Protein 3VZI (pdb70)

Secondary structure (DSSP, 8-state):
-BPPPEEEEEEEEEE--B-SS--SSEEB-SS--HHHHHHHHHHH---TTEEEEEEEEEE-S---EEEE----HHHHHHHHHTT-HHHHHHHHHHHHTTT-EEEEEEEEEEEEEEEEE-TT--TT--HHHHHHHHHHHHHTT--SS--BSSSTTSBPEEEE--S-----TTT-SEEEEEEEEEEE-TTTS-SEEEEEEEEETTEEE---SSSS--/-B---EEEEEEEEEE--B-TT--SSEEB-SS--HHHHHHHHHHH---TTEEEEEEEEEE-S---EEE---HHHHHHHTS-THHHHHHHHHHTSS--EEEEEEEEEEEEEEEEE-TT--SS--HHHHHHHHHHHHHTT--SS--EESEEEEE-EEEEPPTTSPPP---GGG-SEEEEEEEEEEE-TTTT--EEEEEEEEETTEEE---TTSS--

Sequence (427 aa):
HMSYGVRLHVWGERALFTRPEMKVERVSYDIITPSAARGILEAIHWKPAIRWVVDSIQVLKPICFESIRRLSAASISKAIKAGRTDELVKYVEEDRQQRAATVLREVGYIIAAHFEMTDKAGPDDNVGKHLDIFNRRARRGQCFQAPCLGTREFPASFALLGDDDASDPALSGERDLGWMLHDIDFADGMTPRFFRARMVDGLVAVPPPQDGGVHMSYGVRLHVWGERALFTRPEMKVERVSYDIITPSAARGILEAIHWKPAIRWVVDSIQVLKPICFESIAASISKAIKAGRTDELVKYVEEDRQQRAATVLREVGYIIAAHFEMTDKAGPDDNVGKHLDIFNRRARRGQCFQAPCLGTREFPASFALLGDDDTPPASDPALSGERDLGWMLHDIDFADGMTPRFFRARMVDGLVAVPPPQDGGV

Radius of gyration: 26.08 Å; Cα contacts (8 Å, |Δi|>4): 870; chains: 2; bounding box: 65×73×62 Å

Solvent-accessible surface area: 24014 Å² total; per-residue (Å²): 185,121,6,152,37,10,42,0,49,0,93,12,130,72,0,0,5,58,20,52,28,5,192,137,69,46,2,0,6,31,1,0,5,3,14,21,0,56,33,2,0,49,4,0,6,116,110,68,4,2,85,3,20,12,51,20,0,38,5,69,94,53,56,59,63,53,98,28,132,134,106,72,92,72,26,68,47,153,3,111,165,70,61,102,92,76,53,41,75,129,53,90,78,72,61,157,125,22,89,33,7,35,0,1,64,95,9,2,4,20,0,22,0,28,0,54,36,38,136,147,40,29,144,115,35,77,32,45,88,2,39,73,25,0,24,99,67,2,156,145,48,77,44,174,111,75,8,32,0,35,26,206,63,12,97,9,54,29,41,39,56,57,89,120,160,96,115,42,113,50,6,43,38,123,96,50,39,12,39,7,21,16,25,62,17,122,84,79,50,127,51,57,81,4,4,79,0,143,0,56,65,0,81,0,74,11,39,75,54,170,87,62,20,51,148,130,13,174,58,12,75,0,33,0,91,8,110,67,0,2,6,49,17,37,20,6,160,76,66,66,4,0,3,18,1,0,4,4,15,25,0,64,29,4,0,44,9,1,4,114,106,73,4,2,104,4,11,9,55,23,0,39,4,9,86,47,48,56,74,47,88,102,124,74,88,85,61,166,25,90,197,69,67,143,69,94,80,57,84,144,146,80,114,105,71,118,147,159,86,38,6,36,0,1,101,80,10,2,2,12,0,19,0,28,0,48,30,34,140,148,41,33,148,106,41,76,32,33,98,6,25,96,37,0,23,102,57,4,154,155,46,80,32,205,83,75,9,27,0,35,22,173,99,20,82,10,55,34,42,26,18,34,148,153,67,130,67,42,92,34,51,120,80,10,92,34,131,89,80,37,12,33,8,22,14,29,70,33,149,92,90,60,145,71,38,69,2,7,74,1,145,6,55,79,0,92,0,78,11,38,56,39,168,76,77,16,27

CATH classification: 3.30.70.2660

Nearest PDB structures (foldseek):
  3vzi-assembly3_A  TM=1.005E+00  e=7.736E-46  Xanthomonas oryzae pv. oryzae PXO99A
  8dfo-assembly1_A  TM=8.185E-01  e=5.237E-26  Nitratidesulfovibrio vulgaris str. Hildenborough
  3kg4-assembly1_A  TM=9.051E-01  e=9.136E-24  [Mannheimia] succiniciproducens MBEL55E
  8dej-assembly1_A  TM=8.220E-01  e=9.449E-25  Nitratidesulfovibrio vulgaris str. Hildenborough
  8g9s-assembly1_N  TM=8.070E-01  e=8.084E-17  Neisseria lactamica

B-factor: mean 67.14, std 21.86, range [29.61, 159.13]

Organism: Xanthomonas oryzae pv. oryzae (strain PXO99A) (NCBI:txid360094)

Foldseek 3Di:
DKDDKWKKKKWFQWFFQFDPVCVQAGEHQQDFAQALVQQQLVQAPDDLQKDKDWFKKFWDDFRDKDKFFCQDDVVVVVCVVVVPVVVVVVNVVVRVNRRIYIITGTTMMMIIIMMDGDPPDDPPDDRVVRVVSSQVRQQVQHGNDFRARNDPVGGMGMHTDDDDDADDPNQADKDWSAKDWHAAPPVVRHHTWIDTWIGHRRMTTRDTDPDPID/DWADKWKKKKWFFWAFQFDPVDQQATEHAQDAAQALVQVQLVQLPDDPFKDKWWFKKFKAEHRDKDKDPVVCVVCVVVVNCVVVVVVVVVSSPDHIYIITGTIIMMIMIIMDTDPVDDPVDDRVVRVVSSVVSQQVVHGPDFRAHNDPVGGMDMHIDDPPDDDNHHDPVLAAKDWSQKDFHHADPVVRHHTWIATWIAHSRMTTRDTPPPPTD

InterPro domains:
  IPR010155 CRISPR pre-crRNA endoribonuclease Cas5d [PIRSF029950] (1-204)
  IPR010155 CRISPR pre-crRNA endoribonuclease Cas5d [TIGR01876] (2-202)
  IPR013422 CRISPR-associated protein Cas5, N-terminal [TIGR02593] (1-26)
  IPR021124 CRISPR-associated protein, Cas5 [PF09704] (1-194)

Structure (mmCIF, N/CA/C/O backbone):
data_3VZI
#
_entry.id   3VZI
#
_cell.length_a   45.973
_cell.length_b   54.842
_cell.length_c   179.356
_cell.angle_alpha   90.00
_cell.angle_beta   90.00
_cell.angle_gamma   90.00
#
_symmetry.space_group_name_H-M   'P 21 21 21'
#
loop_
_entity.id
_entity.type
_entity.pdbx_description
1 polymer 'Crispr-associated protein Cas5, dvulg subtype'
2 water water
#
loop_
_atom_site.group_PDB
_atom_site.id
_atom_site.type_symbol
_atom_site.label_atom_id
_atom_site.label_alt_id
_atom_site.label_comp_id
_atom_site.label_asym_id
_atom_site.label_entity_id
_atom_site.label_seq_id
_atom_site.pdbx_PDB_ins_code
_atom_site.Cartn_x
_atom_site.Cartn_y
_atom_site.Cartn_z
_atom_site.occupancy
_atom_site.B_iso_or_equiv
_atom_site.auth_seq_id
_atom_site.auth_comp_id
_atom_site.auth_asym_id
_atom_site.auth_atom_id
_atom_site.pdbx_PDB_model_num
ATOM 1 N N . HIS A 1 2 ? 3.718 -31.566 -9.394 1.00 75.84 0 HIS A N 1
ATOM 2 C CA . HIS A 1 2 ? 2.467 -30.771 -9.170 1.00 71.70 0 HIS A CA 1
ATOM 3 C C . HIS A 1 2 ? 2.601 -29.286 -9.489 1.00 68.24 0 HIS A C 1
ATOM 4 O O . HIS A 1 2 ? 3.479 -28.591 -8.958 1.00 66.36 0 HIS A O 1
ATOM 11 N N . MET A 1 3 ? 1.715 -28.776 -10.339 1.00 65.38 1 MET A N 1
ATOM 12 C CA . MET A 1 3 ? 1.659 -27.340 -10.611 1.00 61.81 1 MET A CA 1
ATOM 13 C C . MET A 1 3 ? 0.255 -26.790 -10.453 1.00 58.59 1 MET A C 1
ATOM 14 O O . MET A 1 3 ? -0.720 -27.483 -10.722 1.00 60.14 1 MET A O 1
ATOM 19 N N . SER A 1 4 ? 0.180 -25.535 -10.024 1.00 53.31 2 SER A N 1
ATOM 20 C CA . SER A 1 4 ? -1.061 -24.778 -10.010 1.00 51.33 2 SER A CA 1
ATOM 21 C C . SER A 1 4 ? -1.490 -24.383 -11.410 1.00 52.23 2 SER A C 1
ATOM 22 O O . SER A 1 4 ? -0.672 -24.202 -12.307 1.00 54.14 2 SER A O 1
ATOM 25 N N . TYR A 1 5 ? -2.796 -24.224 -11.563 1.00 53.71 3 TYR A N 1
ATOM 26 C CA . TYR A 1 5 ? -3.385 -23.388 -12.587 1.00 51.35 3 TYR A CA 1
ATOM 27 C C . TYR A 1 5 ? -2.729 -21.997 -12.576 1.00 49.72 3 TYR A C 1
ATOM 28 O O . TYR A 1 5 ? -2.221 -21.550 -11.545 1.00 46.28 3 TYR A O 1
ATOM 37 N N . GLY A 1 6 ? -2.723 -21.317 -13.720 1.00 49.73 4 GLY A N 1
ATOM 38 C CA . GLY A 1 6 ? -2.112 -19.986 -13.803 1.00 45.86 4 GLY A CA 1
ATOM 39 C C . GLY A 1 6 ? -2.970 -18.994 -13.048 1.00 45.48 4 GLY A C 1
ATOM 40 O O . GLY A 1 6 ? -4.177 -19.121 -13.043 1.00 49.67 4 GLY A O 1
ATOM 41 N N . VAL A 1 7 ? -2.341 -18.047 -12.365 1.00 44.54 5 VAL A N 1
ATOM 42 C CA . VAL A 1 7 ? -2.996 -16.843 -11.851 1.00 42.79 5 VAL A CA 1
ATOM 43 C C . VAL A 1 7 ? -2.716 -15.646 -12.785 1.00 43.37 5 VAL A C 1
ATOM 44 O O . VAL A 1 7 ? -1.872 -15.729 -13.688 1.00 43.84 5 VAL A O 1
ATOM 48 N N . ARG A 1 8 ? -3.384 -14.521 -12.554 1.00 42.43 6 ARG A N 1
ATOM 49 C CA . ARG A 1 8 ? -3.154 -13.314 -13.383 1.00 39.69 6 ARG A CA 1
ATOM 50 C C . ARG A 1 8 ? -3.123 -12.041 -12.545 1.00 37.30 6 ARG A C 1
ATOM 51 O O . ARG A 1 8 ? -4.044 -11.748 -11.799 1.00 37.37 6 ARG A O 1
ATOM 59 N N . LEU A 1 9 ? -2.058 -11.278 -12.648 1.00 35.00 7 LEU A N 1
ATOM 60 C CA . LEU A 1 9 ? -1.875 -10.229 -11.670 1.00 37.08 7 LEU A CA 1
ATOM 61 C C . LEU A 1 9 ? -1.575 -8.894 -12.321 1.00 38.85 7 LEU A C 1
ATOM 62 O O . LEU A 1 9 ? -0.522 -8.691 -12.971 1.00 41.64 7 LEU A O 1
ATOM 67 N N . HIS A 1 10 ? -2.536 -7.996 -12.183 1.00 39.92 8 HIS A N 1
ATOM 68 C CA . HIS A 1 10 ? -2.402 -6.650 -12.707 1.00 40.88 8 HIS A CA 1
ATOM 69 C C . HIS A 1 10 ? -1.523 -5.883 -11.770 1.00 42.77 8 HIS A C 1
ATOM 70 O O . HIS A 1 10 ? -1.870 -5.693 -10.587 1.00 45.15 8 HIS A O 1
ATOM 77 N N . VAL A 1 11 ? -0.405 -5.412 -12.305 1.00 39.70 9 VAL A N 1
ATOM 78 C CA . VAL A 1 11 ? 0.586 -4.641 -11.569 1.00 41.21 9 VAL A CA 1
ATOM 79 C C . VAL A 1 11 ? 0.764 -3.308 -12.310 1.00 42.01 9 VAL A C 1
ATOM 80 O O . VAL A 1 11 ? 0.679 -3.301 -13.535 1.00 42.29 9 VAL A O 1
ATOM 84 N N . TRP A 1 12 ? 1.008 -2.194 -11.607 1.00 43.12 10 TRP A N 1
ATOM 85 C CA . TRP A 1 12 ? 1.301 -0.910 -12.267 1.00 43.41 10 TRP A CA 1
ATOM 86 C C . TRP A 1 12 ? 1.917 0.083 -11.324 1.00 47.72 10 TRP A C 1
ATOM 87 O O . TRP A 1 12 ? 1.899 -0.141 -10.108 1.00 51.48 10 TRP A O 1
ATOM 98 N N . GLY A 1 13 ? 2.428 1.203 -11.857 1.00 48.17 11 GLY A N 1
ATOM 99 C CA . GLY A 1 13 ? 2.908 2.323 -11.047 1.00 49.74 11 GLY A CA 1
ATOM 100 C C . GLY A 1 13 ? 3.263 3.584 -11.830 1.00 53.93 11 GLY A C 1
ATOM 101 O O . GLY A 1 13 ? 3.408 3.550 -13.057 1.00 52.94 11 GLY A O 1
ATOM 102 N N . GLU A 1 14 ? 3.402 4.708 -11.126 1.00 58.71 12 GLU A N 1
ATOM 103 C CA . GLU A 1 14 ? 3.911 5.949 -11.741 1.00 62.15 12 GLU A CA 1
ATOM 104 C C . GLU A 1 14 ? 5.280 5.781 -12.424 1.00 59.15 12 GLU A C 1
ATOM 105 O O . GLU A 1 14 ? 5.485 6.267 -13.536 1.00 59.08 12 GLU A O 1
ATOM 111 N N . ARG A 1 15 ? 6.217 5.115 -11.753 1.00 55.47 13 ARG A N 1
ATOM 112 C CA . ARG A 1 15 ? 7.544 4.912 -12.317 1.00 54.69 13 ARG A CA 1
ATOM 113 C C . ARG A 1 15 ? 8.066 3.489 -12.052 1.00 51.63 13 ARG A C 1
ATOM 114 O O . ARG A 1 15 ? 7.639 2.851 -11.114 1.00 54.59 13 ARG A O 1
ATOM 122 N N . ALA A 1 16 ? 8.999 3.013 -12.871 1.00 49.22 14 ALA A N 1
ATOM 123 C CA . ALA A 1 16 ? 9.610 1.690 -12.736 1.00 46.64 14 ALA A CA 1
ATOM 124 C C . ALA A 1 16 ? 11.068 1.762 -13.179 1.00 48.16 14 ALA A C 1
ATOM 125 O O . ALA A 1 16 ? 11.449 2.615 -13.979 1.00 48.69 14 ALA A O 1
ATOM 127 N N . LEU A 1 17 ? 11.890 0.853 -12.674 1.00 48.23 15 LEU A N 1
ATOM 128 C CA . LEU A 1 17 ? 13.289 0.855 -13.043 1.00 47.87 15 LEU A CA 1
ATOM 129 C C . LEU A 1 17 ? 13.843 -0.553 -13.000 1.00 48.12 15 LEU A C 1
ATOM 130 O O . LEU A 1 17 ? 14.360 -1.012 -11.975 1.00 49.24 15 LEU A O 1
ATOM 135 N N . PHE A 1 18 ? 13.727 -1.231 -14.137 1.00 45.55 16 PHE A N 1
ATOM 136 C CA . PHE A 1 18 ? 14.305 -2.548 -14.279 1.00 45.06 16 PHE A CA 1
ATOM 137 C C . PHE A 1 18 ? 15.751 -2.427 -14.812 1.00 49.48 16 PHE A C 1
ATOM 138 O O . PHE A 1 18 ? 16.037 -2.383 -16.050 1.00 50.30 16 PHE A O 1
ATOM 146 N N . THR A 1 19 ? 16.657 -2.339 -13.845 1.00 50.15 17 THR A N 1
ATOM 147 C CA . THR A 1 19 ? 18.023 -1.894 -14.093 1.00 53.35 17 THR A CA 1
ATOM 148 C C . THR A 1 19 ? 18.736 -2.770 -15.084 1.00 51.52 17 THR A C 1
ATOM 149 O O . THR A 1 19 ? 18.849 -3.954 -14.856 1.00 51.80 17 THR A O 1
ATOM 153 N N . ARG A 1 20 ? 19.231 -2.191 -16.171 1.00 53.46 18 ARG A N 1
ATOM 154 C CA . ARG A 1 20 ? 20.133 -2.922 -17.060 1.00 54.84 18 ARG A CA 1
ATOM 155 C C . ARG A 1 20 ? 21.467 -3.137 -16.346 1.00 59.23 18 ARG A C 1
ATOM 156 O O . ARG A 1 20 ? 22.077 -2.164 -15.878 1.00 58.48 18 ARG A O 1
ATOM 164 N N . PRO A 1 21 ? 21.917 -4.412 -16.262 1.00 62.88 19 PRO A N 1
ATOM 165 C CA . PRO A 1 21 ? 23.102 -4.888 -15.519 1.00 66.54 19 PRO A CA 1
ATOM 166 C C . PRO A 1 21 ? 24.484 -4.590 -16.125 1.00 72.35 19 PRO A C 1
ATOM 167 O O . PRO A 1 21 ? 25.484 -4.546 -15.384 1.00 82.13 19 PRO A O 1
ATOM 171 N N . GLU A 1 22 ? 24.549 -4.400 -17.440 1.00 72.09 20 GLU A N 1
ATOM 172 C CA . GLU A 1 22 ? 25.824 -4.181 -18.148 1.00 71.24 20 GLU A CA 1
ATOM 173 C C . GLU A 1 22 ? 26.318 -2.733 -18.029 1.00 74.79 20 GLU A C 1
ATOM 174 O O . GLU A 1 22 ? 27.534 -2.448 -18.137 1.00 70.77 20 GLU A O 1
ATOM 180 N N . MET A 1 23 ? 25.365 -1.829 -17.795 1.00 77.32 21 MET A N 1
ATOM 181 C CA . MET A 1 23 ? 25.656 -0.409 -17.596 1.00 86.51 21 MET A CA 1
ATOM 182 C C . MET A 1 23 ? 25.712 -0.180 -16.084 1.00 97.57 21 MET A C 1
ATOM 183 O O . MET A 1 23 ? 24.740 0.267 -15.453 1.00 95.29 21 MET A O 1
ATOM 188 N N . LYS A 1 24 ? 26.857 -0.530 -15.499 1.00 108.48 22 LYS A N 1
ATOM 189 C CA . LYS A 1 24 ? 26.968 -0.610 -14.043 1.00 110.88 22 LYS A CA 1
ATOM 190 C C . LYS A 1 24 ? 27.423 0.689 -13.390 1.00 109.59 22 LYS A C 1
ATOM 191 O O . LYS A 1 24 ? 27.768 0.703 -12.212 1.00 106.15 22 LYS A O 1
ATOM 197 N N . VAL A 1 25 ? 27.397 1.779 -14.157 1.00 112.83 23 VAL A N 1
ATOM 198 C CA . VAL A 1 25 ? 27.557 3.122 -13.599 1.00 114.76 23 VAL A CA 1
ATOM 199 C C . VAL A 1 25 ? 26.182 3.771 -13.454 1.00 111.18 23 VAL A C 1
ATOM 200 O O . VAL A 1 25 ? 25.637 3.805 -12.355 1.00 111.85 23 VAL A O 1
ATOM 204 N N . GLU A 1 26 ? 25.620 4.263 -14.558 1.00 109.39 24 GLU A N 1
ATOM 205 C CA . GLU A 1 26 ? 24.270 4.836 -14.549 1.00 107.21 24 GLU A CA 1
ATOM 206 C C . GLU A 1 26 ? 23.194 3.751 -14.503 1.00 97.93 24 GLU A C 1
ATOM 207 O O . GLU A 1 26 ? 23.409 2.631 -14.970 1.00 99.50 24 GLU A O 1
ATOM 213 N N . ARG A 1 27 ? 22.045 4.091 -13.929 1.00 84.25 25 ARG A N 1
ATOM 214 C CA . ARG A 1 27 ? 20.925 3.183 -13.873 1.00 75.59 25 ARG A CA 1
ATOM 215 C C . ARG A 1 27 ? 19.978 3.481 -15.043 1.00 70.34 25 ARG A C 1
ATOM 216 O O . ARG A 1 27 ? 19.375 4.557 -15.103 1.00 73.00 25 ARG A O 1
ATOM 224 N N . VAL A 1 28 ? 19.867 2.555 -15.992 1.00 61.22 26 VAL A N 1
ATOM 225 C CA . VAL A 1 28 ? 18.874 2.693 -17.064 1.00 55.81 26 VAL A CA 1
ATOM 226 C C . VAL A 1 28 ? 17.886 1.526 -16.979 1.00 52.48 26 VAL A C 1
ATOM 227 O O . VAL A 1 28 ? 18.290 0.398 -16.678 1.00 52.00 26 VAL A O 1
ATOM 231 N N . SER A 1 29 ? 16.603 1.787 -17.244 1.00 49.29 27 SER A N 1
ATOM 232 C CA . SER A 1 29 ? 15.620 0.713 -17.283 1.00 46.83 27 SER A CA 1
ATOM 233 C C . SER A 1 29 ? 15.496 -0.014 -18.601 1.00 44.68 27 SER A C 1
ATOM 234 O O . SER A 1 29 ? 15.502 0.598 -19.677 1.00 46.09 27 SER A O 1
ATOM 237 N N . TYR A 1 30 ? 15.358 -1.329 -18.506 1.00 42.61 28 TYR A N 1
ATOM 238 C CA . TYR A 1 30 ? 14.808 -2.138 -19.604 1.00 41.28 28 TYR A CA 1
ATOM 239 C C . TYR A 1 30 ? 13.454 -1.583 -20.029 1.00 40.37 28 TYR A C 1
ATOM 240 O O . TYR A 1 30 ? 12.770 -0.958 -19.221 1.00 39.43 28 TYR A O 1
ATOM 249 N N . ASP A 1 31 ? 13.073 -1.826 -21.284 1.00 40.17 29 ASP A N 1
ATOM 250 C CA . ASP A 1 31 ? 11.815 -1.323 -21.846 1.00 40.47 29 ASP A CA 1
ATOM 251 C C . ASP A 1 31 ? 10.583 -1.874 -21.160 1.00 41.32 29 ASP A C 1
ATOM 252 O O . ASP A 1 31 ? 9.531 -1.227 -21.199 1.00 45.37 29 ASP A O 1
ATOM 257 N N . ILE A 1 32 ? 10.678 -3.082 -20.593 1.00 39.29 30 ILE A N 1
ATOM 258 C CA . ILE A 1 32 ? 9.545 -3.697 -19.898 1.00 38.99 30 ILE A CA 1
ATOM 259 C C . ILE A 1 32 ? 10.013 -4.459 -18.652 1.00 41.03 30 ILE A C 1
ATOM 260 O O . ILE A 1 32 ? 11.201 -4.807 -18.545 1.00 40.50 30 ILE A O 1
ATOM 265 N N . ILE A 1 33 ? 9.089 -4.742 -17.724 1.00 39.82 31 ILE A N 1
ATOM 266 C CA . ILE A 1 33 ? 9.408 -5.611 -16.572 1.00 40.17 31 ILE A CA 1
ATOM 267 C C . ILE A 1 33 ? 10.066 -6.904 -17.065 1.00 39.62 31 ILE A C 1
ATOM 268 O O . ILE A 1 33 ? 9.652 -7.485 -18.100 1.00 36.85 31 ILE A O 1
ATOM 273 N N . THR A 1 34 ? 11.116 -7.309 -16.349 1.00 38.48 32 THR A N 1
ATOM 274 C CA . THR A 1 34 ? 11.812 -8.574 -16.572 1.00 36.50 32 THR A CA 1
ATOM 275 C C . THR A 1 34 ? 11.052 -9.694 -15.891 1.00 37.30 32 THR A C 1
ATOM 276 O O . THR A 1 34 ? 10.273 -9.429 -14.930 1.00 36.53 32 THR A O 1
ATOM 280 N N . PRO A 1 35 ? 11.279 -10.956 -16.319 1.00 37.01 33 PRO A N 1
ATOM 281 C CA . PRO A 1 35 ? 10.653 -12.094 -15.587 1.00 36.97 33 PRO A CA 1
ATOM 282 C C . PRO A 1 35 ? 11.072 -12.162 -14.117 1.00 39.68 33 PRO A C 1
ATOM 283 O O . PRO A 1 35 ? 10.219 -12.391 -13.269 1.00 40.82 33 PRO A O 1
ATOM 287 N N . SER A 1 36 ? 12.350 -11.927 -13.802 1.00 39.80 34 SER A N 1
ATOM 288 C CA . SER A 1 36 ? 12.783 -11.987 -12.401 1.00 43.40 34 SER A CA 1
ATOM 289 C C . SER A 1 36 ? 12.099 -10.951 -11.539 1.00 41.89 34 SER A C 1
ATOM 290 O O . SER A 1 36 ? 11.649 -11.279 -10.449 1.00 42.58 34 SER A O 1
ATOM 293 N N . ALA A 1 37 ? 11.995 -9.703 -12.009 1.00 39.94 35 ALA A N 1
ATOM 294 C CA . ALA A 1 37 ? 11.203 -8.732 -11.246 1.00 37.73 35 ALA A CA 1
ATOM 295 C C . ALA A 1 37 ? 9.699 -9.156 -11.115 1.00 38.54 35 ALA A C 1
ATOM 296 O O . ALA A 1 37 ? 9.103 -8.934 -10.063 1.00 41.78 35 ALA A O 1
ATOM 298 N N . ALA A 1 38 ? 9.089 -9.755 -12.157 1.00 35.96 36 ALA A N 1
ATOM 299 C CA . ALA A 1 38 ? 7.717 -10.271 -12.021 1.00 35.69 36 ALA A CA 1
ATOM 300 C C . ALA A 1 38 ? 7.630 -11.387 -10.965 1.00 39.54 36 ALA A C 1
ATOM 301 O O . ALA A 1 38 ? 6.775 -11.321 -10.037 1.00 40.20 36 ALA A O 1
ATOM 303 N N . ARG A 1 39 ? 8.535 -12.377 -11.066 1.00 38.76 37 ARG A N 1
ATOM 304 C CA . ARG A 1 39 ? 8.659 -13.421 -10.044 1.00 38.68 37 ARG A CA 1
ATOM 305 C C . ARG A 1 39 ? 8.782 -12.788 -8.667 1.00 38.65 37 ARG A C 1
ATOM 306 O O . ARG A 1 39 ? 8.138 -13.244 -7.726 1.00 39.64 37 ARG A O 1
ATOM 314 N N . GLY A 1 40 ? 9.563 -11.713 -8.564 1.00 38.12 38 GLY A N 1
ATOM 315 C CA . GLY A 1 40 ? 9.884 -11.106 -7.280 1.00 39.56 38 GLY A CA 1
ATOM 316 C C . GLY A 1 40 ? 8.683 -10.408 -6.697 1.00 43.17 38 GLY A C 1
ATOM 317 O O . GLY A 1 40 ? 8.578 -10.272 -5.489 1.00 49.54 38 GLY A O 1
ATOM 318 N N . ILE A 1 41 ? 7.749 -9.987 -7.543 1.00 41.11 39 ILE A N 1
ATOM 319 C CA . ILE A 1 41 ? 6.502 -9.428 -7.042 1.00 41.13 39 ILE A CA 1
ATOM 320 C C . ILE A 1 41 ? 5.546 -10.512 -6.539 1.00 44.32 39 ILE A C 1
ATOM 321 O O . ILE A 1 41 ? 4.878 -10.311 -5.518 1.00 49.88 39 ILE A O 1
ATOM 326 N N . LEU A 1 42 ? 5.433 -11.635 -7.250 1.00 41.39 40 LEU A N 1
ATOM 327 C CA . LEU A 1 42 ? 4.560 -12.702 -6.755 1.00 42.24 40 LEU A CA 1
ATOM 328 C C . LEU A 1 42 ? 5.072 -13.224 -5.387 1.00 47.54 40 LEU A C 1
ATOM 329 O O . LEU A 1 42 ? 4.270 -13.422 -4.439 1.00 47.17 40 LEU A O 1
ATOM 334 N N . GLU A 1 43 ? 6.397 -13.376 -5.260 1.00 46.36 41 GLU A N 1
ATOM 335 C CA . GLU A 1 43 ? 6.983 -13.857 -4.013 1.00 50.43 41 GLU A CA 1
ATOM 336 C C . GLU A 1 43 ? 6.717 -12.884 -2.848 1.00 53.94 41 GLU A C 1
ATOM 337 O O . GLU A 1 43 ? 6.570 -13.333 -1.689 1.00 51.78 41 GLU A O 1
ATOM 343 N N . ALA A 1 44 ? 6.635 -11.576 -3.155 1.00 49.61 42 ALA A N 1
ATOM 344 C CA . ALA A 1 44 ? 6.359 -10.572 -2.126 1.00 48.98 42 ALA A CA 1
ATOM 345 C C . ALA A 1 44 ? 4.980 -10.825 -1.569 1.00 49.49 42 ALA A C 1
ATOM 346 O O . ALA A 1 44 ? 4.734 -10.645 -0.364 1.00 52.20 42 ALA A O 1
ATOM 348 N N . ILE A 1 45 ? 4.070 -11.248 -2.443 1.00 48.30 43 ILE A N 1
ATOM 349 C CA . ILE A 1 45 ? 2.696 -11.492 -2.007 1.00 46.48 43 ILE A CA 1
ATOM 350 C C . ILE A 1 45 ? 2.631 -12.784 -1.221 1.00 45.87 43 ILE A C 1
ATOM 351 O O . ILE A 1 45 ? 2.010 -12.829 -0.175 1.00 47.85 43 ILE A O 1
ATOM 356 N N . HIS A 1 46 ? 3.321 -13.808 -1.715 1.00 44.98 44 HIS A N 1
ATOM 357 C CA . HIS A 1 46 ? 3.424 -15.085 -1.031 1.00 45.47 44 HIS A CA 1
ATOM 358 C C . HIS A 1 46 ? 4.526 -15.889 -1.590 1.00 45.56 44 HIS A C 1
ATOM 359 O O . HIS A 1 46 ? 4.582 -16.082 -2.790 1.00 43.49 44 HIS A O 1
ATOM 366 N N . TRP A 1 47 ? 5.390 -16.408 -0.722 1.00 49.63 45 TRP A N 1
ATOM 367 C CA . TRP A 1 47 ? 6.371 -17.428 -1.128 1.00 51.00 45 TRP A CA 1
ATOM 368 C C . TRP A 1 47 ? 6.813 -18.260 0.045 1.00 54.76 45 TRP A C 1
ATOM 369 O O . TRP A 1 47 ? 6.844 -17.793 1.183 1.00 55.32 45 TRP A O 1
ATOM 380 N N . LYS A 1 48 ? 7.161 -19.511 -0.235 1.00 56.75 46 LYS A N 1
ATOM 381 C CA . LYS A 1 48 ? 7.654 -20.448 0.767 1.00 56.78 46 LYS A CA 1
ATOM 382 C C . LYS A 1 48 ? 8.577 -21.394 0.044 1.00 56.95 46 LYS A C 1
ATOM 383 O O . LYS A 1 48 ? 8.434 -21.577 -1.171 1.00 55.74 46 LYS A O 1
ATOM 389 N N . PRO A 1 49 ? 9.541 -22.004 0.768 1.00 60.62 47 PRO A N 1
ATOM 390 C CA . PRO A 1 49 ? 10.431 -22.955 0.075 1.00 59.64 47 PRO A CA 1
ATOM 391 C C . PRO A 1 49 ? 9.658 -24.023 -0.730 1.00 60.26 47 PRO A C 1
ATOM 392 O O . PRO A 1 49 ? 10.125 -24.430 -1.799 1.00 62.85 47 PRO A O 1
ATOM 396 N N . ALA A 1 50 ? 8.480 -24.439 -0.230 1.00 59.83 48 ALA A N 1
ATOM 397 C CA . ALA A 1 50 ? 7.588 -25.420 -0.897 1.00 55.02 48 ALA A CA 1
ATOM 398 C C . ALA A 1 50 ? 7.230 -25.092 -2.341 1.00 53.06 48 ALA A C 1
ATOM 399 O O . ALA A 1 50 ? 6.734 -25.970 -3.077 1.00 50.95 48 ALA A O 1
ATOM 401 N N . ILE A 1 51 ? 7.403 -23.827 -2.735 1.00 48.41 49 ILE A N 1
ATOM 402 C CA . ILE A 1 51 ? 6.853 -23.409 -4.019 1.00 46.43 49 ILE A CA 1
ATOM 403 C C . ILE A 1 51 ? 7.859 -22.644 -4.846 1.00 49.72 49 ILE A C 1
ATOM 404 O O . ILE A 1 51 ? 8.826 -22.064 -4.310 1.00 51.05 49 ILE A O 1
ATOM 409 N N . ARG A 1 52 ? 7.636 -22.686 -6.157 1.00 50.79 50 ARG A N 1
ATOM 410 C CA . ARG A 1 52 ? 8.496 -22.059 -7.132 1.00 51.57 50 ARG A CA 1
ATOM 411 C C . ARG A 1 52 ? 7.591 -21.332 -8.100 1.00 49.75 50 ARG A C 1
ATOM 412 O O . ARG A 1 52 ? 6.831 -21.944 -8.849 1.00 50.27 50 ARG A O 1
ATOM 420 N N . TRP A 1 53 ? 7.651 -20.012 -8.076 1.00 48.62 51 TRP A N 1
ATOM 421 C CA . TRP A 1 53 ? 6.899 -19.221 -9.042 1.00 47.40 51 TRP A CA 1
ATOM 422 C C . TRP A 1 53 ? 7.526 -19.256 -10.378 1.00 46.80 51 TRP A C 1
ATOM 423 O O . TRP A 1 53 ? 8.713 -18.959 -10.506 1.00 48.32 51 TRP A O 1
ATOM 434 N N . VAL A 1 54 ? 6.746 -19.618 -11.387 1.00 46.08 52 VAL A N 1
ATOM 435 C CA . VAL A 1 54 ? 7.213 -19.562 -12.773 1.00 44.77 52 VAL A CA 1
ATOM 436 C C . VAL A 1 54 ? 6.370 -18.576 -13.562 1.00 44.49 52 VAL A C 1
ATOM 437 O O . VAL A 1 54 ? 5.156 -18.741 -13.631 1.00 49.61 52 VAL A O 1
ATOM 441 N N . VAL A 1 55 ? 7.019 -17.569 -14.153 1.00 42.40 53 VAL A N 1
ATOM 442 C CA . VAL A 1 55 ? 6.376 -16.575 -15.011 1.00 40.03 53 VAL A CA 1
ATOM 443 C C . VAL A 1 55 ? 6.253 -17.099 -16.428 1.00 43.04 53 VAL A C 1
ATOM 444 O O . VAL A 1 55 ? 7.250 -17.490 -17.021 1.00 50.72 53 VAL A O 1
ATOM 448 N N . ASP A 1 56 ? 5.030 -17.096 -16.970 1.00 41.48 54 ASP A N 1
ATOM 449 C CA . ASP A 1 56 ? 4.735 -17.643 -18.296 1.00 38.32 54 ASP A CA 1
ATOM 450 C C . ASP A 1 56 ? 4.652 -16.550 -19.352 1.00 39.25 54 ASP A C 1
ATOM 451 O O . ASP A 1 56 ? 5.100 -16.741 -20.500 1.00 39.45 54 ASP A O 1
ATOM 456 N N . SER A 1 57 ? 4.038 -15.416 -18.996 1.00 37.25 55 SER A N 1
ATOM 457 C CA . SER A 1 57 ? 3.941 -14.294 -19.934 1.00 36.03 55 SER A CA 1
ATOM 458 C C . SER A 1 57 ? 3.665 -12.961 -19.262 1.00 35.26 55 SER A C 1
ATOM 459 O O . SER A 1 57 ? 3.137 -12.909 -18.167 1.00 35.49 55 SER A O 1
ATOM 462 N N . ILE A 1 58 ? 4.065 -11.888 -19.926 1.00 35.31 56 ILE A N 1
ATOM 463 C CA . ILE A 1 58 ? 3.861 -10.518 -19.455 1.00 35.61 56 ILE A CA 1
ATOM 464 C C . ILE A 1 58 ? 3.064 -9.793 -20.536 1.00 36.76 56 ILE A C 1
ATOM 465 O O . ILE A 1 58 ? 3.363 -9.928 -21.709 1.00 40.11 56 ILE A O 1
ATOM 470 N N . GLN A 1 59 ? 2.051 -9.038 -20.153 1.00 37.36 57 GLN A N 1
ATOM 471 C CA . GLN A 1 59 ? 1.261 -8.247 -21.099 1.00 40.11 57 GLN A CA 1
ATOM 472 C C . GLN A 1 59 ? 1.566 -6.804 -20.790 1.00 39.83 57 GLN A C 1
ATOM 473 O O . GLN A 1 59 ? 1.369 -6.371 -19.668 1.00 41.29 57 GLN A O 1
ATOM 479 N N . VAL A 1 60 ? 2.101 -6.060 -21.746 1.00 41.07 58 VAL A N 1
ATOM 480 C CA . VAL A 1 60 ? 2.385 -4.642 -21.509 1.00 41.20 58 VAL A CA 1
ATOM 481 C C . VAL A 1 60 ? 1.084 -3.890 -21.789 1.00 44.36 58 VAL A C 1
ATOM 482 O O . VAL A 1 60 ? 0.468 -4.046 -22.862 1.00 47.34 58 VAL A O 1
ATOM 486 N N . LEU A 1 61 ? 0.620 -3.128 -20.807 1.00 43.87 59 LEU A N 1
ATOM 487 C CA . LEU A 1 61 ? -0.599 -2.390 -21.002 1.00 42.69 59 LEU A CA 1
ATOM 488 C C . LEU A 1 61 ? -0.399 -0.986 -21.511 1.00 46.50 59 LEU A C 1
ATOM 489 O O . LEU A 1 61 ? -1.253 -0.494 -22.263 1.00 53.35 59 LEU A O 1
ATOM 494 N N . LYS A 1 62 ? 0.714 -0.342 -21.158 1.00 46.96 60 LYS A N 1
ATOM 495 C CA . LYS A 1 62 ? 0.902 1.070 -21.508 1.00 48.58 60 LYS A CA 1
ATOM 496 C C . LYS A 1 62 ? 2.126 1.349 -22.363 1.00 50.73 60 LYS A C 1
ATOM 497 O O . LYS A 1 62 ? 3.080 0.582 -22.341 1.00 53.91 60 LYS A O 1
ATOM 503 N N . PRO A 1 63 ? 2.098 2.433 -23.167 1.00 55.36 61 PRO A N 1
ATOM 504 C CA . PRO A 1 63 ? 3.261 2.740 -24.043 1.00 52.55 61 PRO A CA 1
ATOM 505 C C . PRO A 1 63 ? 4.553 2.919 -23.275 1.00 52.90 61 PRO A C 1
ATOM 506 O O . PRO A 1 63 ? 4.569 3.478 -22.176 1.00 54.96 61 PRO A O 1
ATOM 510 N N . ILE A 1 64 ? 5.628 2.448 -23.886 1.00 52.86 62 ILE A N 1
ATOM 511 C CA . ILE A 1 64 ? 6.966 2.523 -23.343 1.00 50.30 62 ILE A CA 1
ATOM 512 C C . ILE A 1 64 ? 7.500 3.946 -23.449 1.00 54.08 62 ILE A C 1
ATOM 513 O O . ILE A 1 64 ? 7.826 4.371 -24.535 1.00 56.39 62 ILE A O 1
ATOM 518 N N . CYS A 1 65 ? 7.556 4.679 -22.329 1.00 56.99 63 CYS A N 1
ATOM 519 C CA . CYS A 1 65 ? 8.108 6.042 -22.278 1.00 59.62 63 CYS A CA 1
ATOM 520 C C . CYS A 1 65 ? 9.138 6.149 -21.179 1.00 58.77 63 CYS A C 1
ATOM 521 O O . CYS A 1 65 ? 8.962 5.573 -20.121 1.00 60.43 63 CYS A O 1
ATOM 524 N N . PHE A 1 66 ? 10.183 6.943 -21.400 1.00 58.21 64 PHE A N 1
ATOM 525 C CA . PHE A 1 66 ? 11.249 7.061 -20.428 1.00 57.26 64 PHE A CA 1
ATOM 526 C C . PHE A 1 66 ? 11.278 8.461 -19.865 1.00 61.76 64 PHE A C 1
ATOM 527 O O . PHE A 1 66 ? 10.592 9.335 -20.363 1.00 64.52 64 PHE A O 1
ATOM 535 N N . GLU A 1 67 ? 12.075 8.671 -18.822 1.00 64.51 65 GLU A N 1
ATOM 536 C CA . GLU A 1 67 ? 12.191 9.961 -18.178 1.00 66.71 65 GLU A CA 1
ATOM 537 C C . GLU A 1 67 ? 13.530 9.998 -17.459 1.00 68.77 65 GLU A C 1
ATOM 538 O O . GLU A 1 67 ? 13.892 9.039 -16.780 1.00 63.29 65 GLU A O 1
ATOM 544 N N . SER A 1 68 ? 14.279 11.092 -17.635 1.00 73.63 66 SER A N 1
ATOM 545 C CA . SER A 1 68 ? 15.472 11.307 -16.834 1.00 78.84 66 SER A CA 1
ATOM 546 C C . SER A 1 68 ? 15.128 11.961 -15.512 1.00 83.92 66 SER A C 1
ATOM 547 O O . SER A 1 68 ? 14.464 12.997 -15.467 1.00 86.24 66 SER A O 1
ATOM 550 N N . ILE A 1 69 ? 15.615 11.330 -14.445 1.00 87.72 67 ILE A N 1
ATOM 551 C CA . ILE A 1 69 ? 15.229 11.623 -13.062 1.00 90.93 67 ILE A CA 1
ATOM 552 C C . ILE A 1 69 ? 16.429 11.643 -12.083 1.00 93.88 67 ILE A C 1
ATOM 553 O O . ILE A 1 69 ? 17.353 10.833 -12.206 1.00 93.56 67 ILE A O 1
ATOM 558 N N . ARG A 1 70 ? 16.420 12.585 -11.136 1.00 97.28 68 ARG A N 1
ATOM 559 C CA . ARG A 1 70 ? 17.494 12.701 -10.130 1.00 101.30 68 ARG A CA 1
ATOM 560 C C . ARG A 1 70 ? 16.905 13.026 -8.761 1.00 105.25 68 ARG A C 1
ATOM 561 O O . ARG A 1 70 ? 16.062 13.914 -8.663 1.00 111.05 68 ARG A O 1
ATOM 569 N N . ARG A 1 71 ? 17.353 12.323 -7.713 1.00 109.22 69 ARG A N 1
ATOM 570 C CA . ARG A 1 71 ? 16.778 12.454 -6.350 1.00 109.91 69 ARG A CA 1
ATOM 571 C C . ARG A 1 71 ? 17.400 13.590 -5.540 1.00 111.39 69 ARG A C 1
ATOM 572 O O . ARG A 1 71 ? 17.765 14.634 -6.084 1.00 113.28 69 ARG A O 1
ATOM 580 N N . LEU A 1 78 ? 24.601 23.794 -7.659 1.00 100.94 76 LEU A N 1
ATOM 581 C CA . LEU A 1 78 ? 25.261 22.665 -8.303 1.00 99.08 76 LEU A CA 1
ATOM 582 C C . LEU A 1 78 ? 24.846 22.520 -9.776 1.00 103.35 76 LEU A C 1
ATOM 583 O O . LEU A 1 78 ? 24.008 21.680 -10.121 1.00 107.74 76 LEU A O 1
ATOM 588 N N . SER A 1 79 ? 25.433 23.344 -10.643 1.00 103.80 77 SER A N 1
ATOM 589 C CA . SER A 1 79 ? 25.123 23.307 -12.082 1.00 105.94 77 SER A CA 1
ATOM 590 C C . SER A 1 79 ? 26.246 23.935 -12.918 1.00 103.90 77 SER A C 1
ATOM 591 O O . SER A 1 79 ? 27.311 24.251 -12.378 1.00 102.33 77 SER A O 1
ATOM 594 N N . ALA A 1 80 ? 25.997 24.105 -14.224 1.00 103.51 78 ALA A N 1
ATOM 595 C CA . ALA A 1 80 ? 26.933 24.752 -15.165 1.00 98.96 78 ALA A CA 1
ATOM 596 C C . ALA A 1 80 ? 27.753 25.908 -14.553 1.00 93.08 78 ALA A C 1
ATOM 597 O O . ALA A 1 80 ? 28.965 25.780 -14.387 1.00 90.37 78 ALA A O 1
ATOM 599 N N . ALA A 1 81 ? 27.084 27.008 -14.201 1.00 92.21 79 ALA A N 1
ATOM 600 C CA . ALA A 1 81 ? 27.730 28.209 -13.649 1.00 90.31 79 ALA A CA 1
ATOM 601 C C . ALA A 1 81 ? 28.471 28.011 -12.311 1.00 86.06 79 ALA A C 1
ATOM 602 O O . ALA A 1 81 ? 29.450 28.728 -12.040 1.00 84.04 79 ALA A O 1
ATOM 604 N N . SER A 1 82 ? 28.013 27.065 -11.483 1.00 81.59 80 SER A N 1
ATOM 605 C CA . SER A 1 82 ? 28.618 26.856 -10.152 1.00 78.07 80 SER A CA 1
ATOM 606 C C . SER A 1 82 ? 30.010 26.223 -10.289 1.00 71.98 80 SER A C 1
ATOM 607 O O . SER A 1 82 ? 30.967 26.622 -9.614 1.00 69.13 80 SER A O 1
ATOM 610 N N . ILE A 1 83 ? 30.082 25.212 -11.153 1.00 69.61 81 ILE A N 1
ATOM 611 C CA . ILE A 1 83 ? 31.329 24.622 -11.591 1.00 66.15 81 ILE A CA 1
ATOM 612 C C . ILE A 1 83 ? 32.244 25.724 -12.141 1.00 66.34 81 ILE A C 1
ATOM 613 O O . ILE A 1 83 ? 33.410 25.820 -11.752 1.00 66.76 81 ILE A O 1
ATOM 618 N N . SER A 1 84 ? 31.726 26.554 -13.039 1.00 65.83 82 SER A N 1
ATOM 619 C CA . SER A 1 84 ? 32.546 27.577 -13.623 1.00 67.50 82 SER A CA 1
ATOM 620 C C . SER A 1 84 ? 33.186 28.449 -12.515 1.00 69.27 82 SER A C 1
ATOM 621 O O . SER A 1 84 ? 34.421 28.682 -12.495 1.00 67.42 82 SER A O 1
ATOM 624 N N . LYS A 1 85 ? 32.340 28.877 -11.575 1.00 69.92 83 LYS A N 1
ATOM 625 C CA . LYS A 1 85 ? 32.729 29.779 -10.497 1.00 69.66 83 LYS A CA 1
ATOM 626 C C . LYS A 1 85 ? 33.710 29.164 -9.522 1.00 66.16 83 LYS A C 1
ATOM 627 O O . LYS A 1 85 ? 34.619 29.858 -9.038 1.00 67.66 83 LYS A O 1
ATOM 633 N N . ALA A 1 86 ? 33.527 27.881 -9.215 1.00 62.85 84 ALA A N 1
ATOM 634 C CA . ALA A 1 86 ? 34.398 27.221 -8.239 1.00 60.01 84 ALA A CA 1
ATOM 635 C C . ALA A 1 86 ? 35.769 26.943 -8.839 1.00 58.76 84 ALA A C 1
ATOM 636 O O . ALA A 1 86 ? 36.779 27.163 -8.157 1.00 60.63 84 ALA A O 1
ATOM 638 N N . ILE A 1 87 ? 35.822 26.527 -10.111 1.00 57.17 85 ILE A N 1
ATOM 639 C CA . ILE A 1 87 ? 37.104 26.507 -10.853 1.00 57.22 85 ILE A CA 1
ATOM 640 C C . ILE A 1 87 ? 37.768 27.922 -10.866 1.00 58.49 85 ILE A C 1
ATOM 641 O O . ILE A 1 87 ? 38.943 28.062 -10.541 1.00 57.16 85 ILE A O 1
ATOM 646 N N . LYS A 1 88 ? 37.008 28.953 -11.249 1.00 60.40 86 LYS A N 1
ATOM 647 C CA . LYS A 1 88 ? 37.489 30.339 -11.237 1.00 63.08 86 LYS A CA 1
ATOM 648 C C . LYS A 1 88 ? 37.949 30.786 -9.854 1.00 63.57 86 LYS A C 1
ATOM 649 O O . LYS A 1 88 ? 38.903 31.557 -9.722 1.00 65.68 86 LYS A O 1
ATOM 655 N N . ALA A 1 89 ? 37.257 30.322 -8.822 1.00 63.01 87 ALA A N 1
ATOM 656 C CA . ALA A 1 89 ? 37.626 30.670 -7.446 1.00 64.74 87 ALA A CA 1
ATOM 657 C C . ALA A 1 89 ? 38.692 29.704 -6.889 1.00 62.47 87 ALA A C 1
ATOM 658 O O . ALA A 1 89 ? 39.194 29.893 -5.771 1.00 62.44 87 ALA A O 1
ATOM 660 N N . GLY A 1 90 ? 39.042 28.694 -7.688 1.00 60.03 88 GLY A N 1
ATOM 661 C CA . GLY A 1 90 ? 40.062 27.720 -7.314 1.00 62.08 88 GLY A CA 1
ATOM 662 C C . GLY A 1 90 ? 39.654 26.996 -6.049 1.00 66.07 88 GLY A C 1
ATOM 663 O O . GLY A 1 90 ? 40.402 26.972 -5.062 1.00 70.17 88 GLY A O 1
ATOM 664 N N . ARG A 1 91 ? 38.452 26.428 -6.073 1.00 65.24 89 ARG A N 1
ATOM 665 C CA . ARG A 1 91 ? 37.894 25.722 -4.927 1.00 67.26 89 ARG A CA 1
ATOM 666 C C . ARG A 1 91 ? 37.572 24.265 -5.255 1.00 65.89 89 ARG A C 1
ATOM 667 O O . ARG A 1 91 ? 36.463 23.938 -5.695 1.00 66.67 89 ARG A O 1
ATOM 675 N N . THR A 1 92 ? 38.556 23.394 -5.062 1.00 66.89 90 THR A N 1
ATOM 676 C CA . THR A 1 92 ? 38.352 21.968 -5.288 1.00 69.86 90 THR A CA 1
ATOM 677 C C . THR A 1 92 ? 37.417 21.391 -4.237 1.00 71.31 90 THR A C 1
ATOM 678 O O . THR A 1 92 ? 36.656 20.481 -4.541 1.00 73.25 90 THR A O 1
ATOM 682 N N . ASP A 1 93 ? 37.488 21.903 -3.005 1.00 71.55 91 ASP A N 1
ATOM 683 C CA . ASP A 1 93 ? 36.609 21.429 -1.939 1.00 72.52 91 ASP A CA 1
ATOM 684 C C . ASP A 1 93 ? 35.154 21.443 -2.418 1.00 71.98 91 ASP A C 1
ATOM 685 O O . ASP A 1 93 ? 34.500 20.391 -2.433 1.00 74.00 91 ASP A O 1
ATOM 690 N N 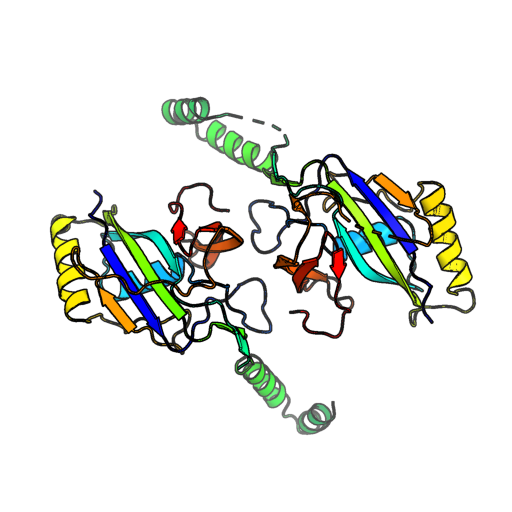. GLU A 1 94 ? 34.681 22.605 -2.874 1.00 71.06 92 GLU A N 1
ATOM 691 C CA . GLU A 1 94 ? 33.351 22.721 -3.480 1.00 71.25 92 GLU A CA 1
ATOM 692 C C . GLU A 1 94 ? 33.203 21.790 -4.677 1.00 68.32 92 GLU A C 1
ATOM 693 O O . GLU A 1 94 ? 32.161 21.159 -4.840 1.00 68.06 92 GLU A O 1
ATOM 699 N N . LEU A 1 95 ? 34.247 21.683 -5.497 1.00 67.65 93 LEU A N 1
ATOM 700 C CA . LEU A 1 95 ? 34.222 20.742 -6.646 1.00 67.64 93 LEU A CA 1
ATOM 701 C C . LEU A 1 95 ? 34.100 19.277 -6.242 1.00 67.13 93 LEU A C 1
ATOM 702 O O . LEU A 1 95 ? 33.503 18.501 -6.975 1.00 67.69 93 LEU A O 1
ATOM 707 N N . VAL A 1 96 ? 34.666 18.909 -5.090 1.00 66.97 94 VAL A N 1
ATOM 708 C CA . VAL A 1 96 ? 34.570 17.538 -4.583 1.00 69.15 94 VAL A CA 1
ATOM 709 C C . VAL A 1 96 ? 33.173 17.309 -4.001 1.00 71.17 94 VAL A C 1
ATOM 710 O O . VAL A 1 96 ? 32.556 16.270 -4.243 1.00 72.61 94 VAL A O 1
ATOM 714 N N . LYS A 1 97 ? 32.670 18.309 -3.278 1.00 70.10 95 LYS A N 1
ATOM 715 C CA . LYS A 1 97 ? 31.305 18.307 -2.772 1.00 69.86 95 LYS A CA 1
ATOM 716 C C . LYS A 1 97 ? 30.283 18.177 -3.904 1.00 68.64 95 LYS A C 1
ATOM 717 O O . LYS A 1 97 ? 29.316 17.460 -3.751 1.00 71.79 95 LYS A O 1
ATOM 723 N N . TYR A 1 98 ? 30.507 18.860 -5.033 1.00 67.91 96 TYR A N 1
ATOM 724 C CA . TYR A 1 98 ? 29.590 18.824 -6.203 1.00 68.53 96 TYR A CA 1
ATOM 725 C C . TYR A 1 98 ? 29.579 17.468 -6.893 1.00 67.71 96 TYR A C 1
ATOM 726 O O . TYR A 1 98 ? 28.541 17.034 -7.402 1.00 67.36 96 TYR A O 1
ATOM 735 N N . VAL A 1 99 ? 30.751 16.826 -6.918 1.00 65.74 97 VAL A N 1
ATOM 736 C CA . VAL A 1 99 ? 30.909 15.478 -7.446 1.00 66.62 97 VAL A CA 1
ATOM 737 C C . VAL A 1 99 ? 30.194 14.467 -6.531 1.00 69.86 97 VAL A C 1
ATOM 738 O O . VAL A 1 99 ? 29.333 13.703 -7.001 1.00 70.98 97 VAL A O 1
ATOM 742 N N . GLU A 1 100 ? 30.514 14.490 -5.235 1.00 69.92 98 GLU A N 1
ATOM 743 C CA . GLU A 1 100 ? 29.834 13.613 -4.282 1.00 74.90 98 GLU A CA 1
ATOM 744 C C . GLU A 1 100 ? 28.318 13.831 -4.355 1.00 76.59 98 GLU A C 1
ATOM 745 O O . GLU A 1 100 ? 27.533 12.859 -4.420 1.00 78.35 98 GLU A O 1
ATOM 751 N N . GLU A 1 101 ? 27.915 15.102 -4.406 1.00 74.82 99 GLU A N 1
ATOM 752 C CA . GLU A 1 101 ? 26.499 15.431 -4.475 1.00 79.32 99 GLU A CA 1
ATOM 753 C C . GLU A 1 101 ? 25.790 14.885 -5.716 1.00 79.47 99 GLU A C 1
ATOM 754 O O . GLU A 1 101 ? 24.623 14.476 -5.620 1.00 81.16 99 GLU A O 1
ATOM 760 N N . ASP A 1 102 ? 26.494 14.879 -6.855 1.00 76.21 100 ASP A N 1
ATOM 761 C CA . ASP A 1 102 ? 25.911 14.473 -8.150 1.00 78.67 100 ASP A CA 1
ATOM 762 C C . ASP A 1 102 ? 25.605 12.981 -8.173 1.00 83.73 100 ASP A C 1
ATOM 763 O O . ASP A 1 102 ? 24.566 12.550 -8.694 1.00 84.30 100 ASP A O 1
ATOM 768 N N . ARG A 1 103 ? 26.545 12.222 -7.599 1.00 87.40 101 ARG A N 1
ATOM 769 C CA . ARG A 1 103 ? 26.429 10.786 -7.359 1.00 92.99 101 ARG A CA 1
ATOM 770 C C . ARG A 1 103 ? 25.288 10.450 -6.411 1.00 95.08 101 ARG A C 1
ATOM 771 O O . ARG A 1 103 ? 24.772 9.343 -6.448 1.00 99.81 101 ARG A O 1
ATOM 779 N N . GLN A 1 104 ? 24.894 11.411 -5.574 1.00 95.13 102 GLN A N 1
ATOM 780 C CA . GLN A 1 104 ? 23.845 11.199 -4.556 1.00 99.60 102 GLN A CA 1
ATOM 781 C C . GLN A 1 104 ? 22.439 11.409 -5.100 1.00 100.63 102 GLN A C 1
ATOM 782 O O . GLN A 1 104 ? 21.454 11.065 -4.451 1.00 105.58 102 GLN A O 1
ATOM 788 N N . GLN A 1 105 ? 22.364 11.996 -6.287 1.00 99.09 103 GLN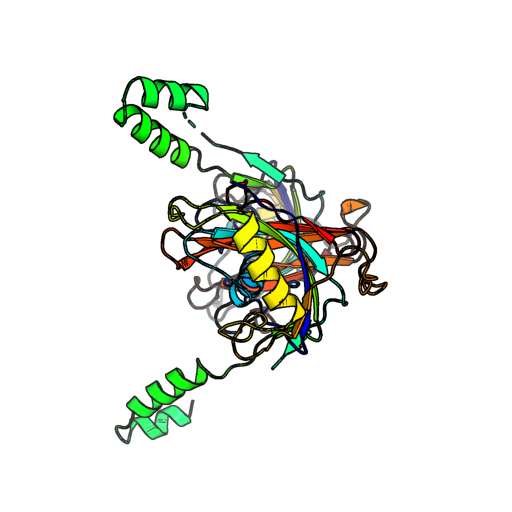 A N 1
ATOM 789 C CA . GLN A 1 105 ? 21.129 12.092 -7.041 1.00 102.76 103 GLN A CA 1
ATOM 790 C C . GLN A 1 105 ? 20.831 10.776 -7.749 1.00 105.82 103 GLN A C 1
ATOM 791 O O . GLN A 1 105 ? 19.671 10.465 -8.040 1.00 109.75 103 GLN A O 1
ATOM 797 N N . ARG A 1 106 ? 21.898 10.018 -8.018 1.00 104.78 104 ARG A N 1
ATOM 798 C CA . ARG A 1 106 ? 21.819 8.671 -8.587 1.00 109.92 104 ARG A CA 1
ATOM 799 C C . ARG A 1 106 ? 20.981 8.687 -9.851 1.00 112.62 104 ARG A C 1
ATOM 800 O O . ARG A 1 106 ? 20.032 7.918 -9.972 1.00 116.60 104 ARG A O 1
ATOM 808 N N . ALA A 1 107 ? 21.358 9.587 -10.777 1.00 85.60 105 ALA A N 1
ATOM 809 C CA . ALA A 1 107 ? 20.627 9.863 -12.033 1.00 81.55 105 ALA A CA 1
ATOM 810 C C . ALA A 1 107 ? 20.119 8.580 -12.656 1.00 80.00 105 ALA A C 1
ATOM 811 O O . ALA A 1 107 ? 20.875 7.601 -12.742 1.00 83.81 105 ALA A O 1
ATOM 813 N N . ALA A 1 108 ? 18.849 8.582 -13.080 1.00 75.52 106 ALA A N 1
ATOM 814 C CA . ALA A 1 108 ? 18.275 7.416 -13.718 1.00 69.22 106 ALA A CA 1
ATOM 815 C C . ALA A 1 108 ? 17.363 7.718 -14.911 1.00 68.88 106 ALA A C 1
ATOM 816 O O . ALA A 1 108 ? 16.794 8.812 -15.033 1.00 68.87 106 ALA A O 1
ATOM 818 N N . THR A 1 109 ? 17.244 6.712 -15.780 1.00 64.26 107 THR A N 1
ATOM 819 C CA . THR A 1 109 ? 16.334 6.708 -16.904 1.00 59.71 107 THR A CA 1
ATOM 820 C C . THR A 1 109 ? 15.313 5.592 -16.665 1.00 57.30 107 THR A C 1
ATOM 821 O O . THR A 1 109 ? 15.571 4.406 -16.907 1.00 59.36 107 THR A O 1
ATOM 825 N N . VAL A 1 110 ? 14.146 5.998 -16.193 1.00 55.75 108 VAL A N 1
ATOM 826 C CA . VAL A 1 110 ? 13.149 5.102 -15.643 1.00 51.84 108 VAL A CA 1
ATOM 827 C C . VAL A 1 110 ? 11.973 5.082 -16.603 1.00 53.42 108 VAL A C 1
ATOM 828 O O . VAL A 1 110 ? 11.817 6.034 -17.427 1.00 52.66 108 VAL A O 1
ATOM 832 N N . LEU A 1 111 ? 11.194 3.986 -16.550 1.00 50.28 109 LEU A N 1
ATOM 833 C CA . LEU A 1 111 ? 9.914 3.900 -17.265 1.00 48.41 109 LEU A CA 1
ATOM 834 C C . LEU A 1 111 ? 8.904 4.764 -16.523 1.00 50.44 109 LEU A C 1
ATOM 835 O O . LEU A 1 111 ? 8.937 4.848 -15.280 1.00 50.53 109 LEU A O 1
ATOM 840 N N . ARG A 1 112 ? 8.038 5.433 -17.274 1.00 50.77 110 ARG A N 1
ATOM 841 C CA . ARG A 1 112 ? 7.032 6.302 -16.687 1.00 55.97 110 ARG A CA 1
ATOM 842 C C . ARG A 1 112 ? 5.655 5.612 -16.857 1.00 55.85 110 ARG A C 1
ATOM 843 O O . ARG A 1 112 ? 5.499 4.797 -17.754 1.00 57.46 110 ARG A O 1
ATOM 851 N N . GLU A 1 113 ? 4.704 5.866 -15.960 1.00 58.05 111 GLU A N 1
ATOM 852 C CA . GLU A 1 113 ? 3.318 5.358 -16.062 1.00 60.49 111 GLU A CA 1
ATOM 853 C C . GLU A 1 113 ? 3.100 3.944 -16.678 1.00 58.44 111 GLU A C 1
ATOM 854 O O . GLU A 1 113 ? 2.457 3.789 -17.730 1.00 58.20 111 GLU A O 1
ATOM 860 N N . VAL A 1 114 ? 3.626 2.918 -16.012 1.00 54.13 112 VAL A N 1
ATOM 861 C CA . VAL A 1 114 ? 3.560 1.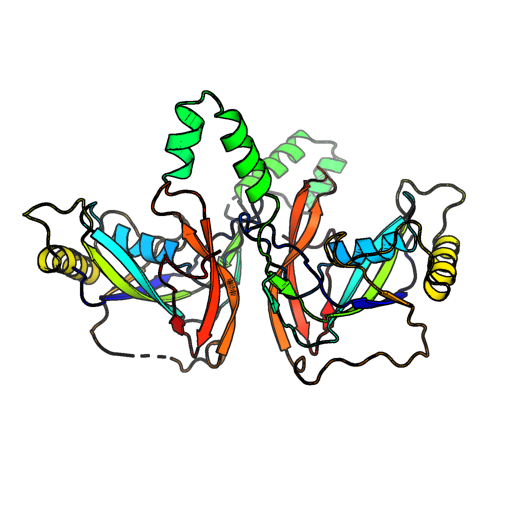547 -16.530 1.00 49.00 112 VAL A CA 1
ATOM 862 C C . VAL A 1 114 ? 2.406 0.742 -15.951 1.00 50.71 112 VAL A C 1
ATOM 863 O O . VAL A 1 114 ? 1.827 1.131 -14.919 1.00 55.42 112 VAL A O 1
ATOM 867 N N . GLY A 1 115 ? 2.083 -0.373 -16.620 1.00 46.79 113 GLY A N 1
ATOM 868 C CA . GLY A 1 115 ? 1.130 -1.367 -16.106 1.00 43.81 113 GLY A CA 1
ATOM 869 C C . GLY A 1 115 ? 1.211 -2.679 -16.877 1.00 41.90 113 GLY A C 1
ATOM 870 O O . GLY A 1 115 ? 1.091 -2.702 -18.093 1.00 42.05 113 GLY A O 1
ATOM 871 N N . TYR A 1 116 ? 1.437 -3.782 -16.190 1.00 39.31 114 TYR A N 1
ATOM 872 C CA . TYR A 1 116 ? 1.501 -5.048 -16.882 1.00 37.85 114 TYR A CA 1
ATOM 873 C C . TYR A 1 116 ? 0.492 -5.998 -16.285 1.00 38.99 114 TYR A C 1
ATOM 874 O O . TYR A 1 116 ? -0.010 -5.733 -15.185 1.00 39.10 114 TYR A O 1
ATOM 883 N N . ILE A 1 117 ? 0.204 -7.097 -17.005 1.00 38.48 115 ILE A N 1
ATOM 884 C CA . ILE A 1 117 ? -0.524 -8.239 -16.448 1.00 39.04 115 ILE A CA 1
ATOM 885 C C . ILE A 1 117 ? 0.442 -9.416 -16.355 1.00 38.78 115 ILE A C 1
ATOM 886 O O . ILE A 1 117 ? 0.964 -9.834 -17.349 1.00 41.87 115 ILE A O 1
ATOM 891 N N . ILE A 1 118 ? 0.721 -9.940 -15.171 1.00 38.95 116 ILE A N 1
ATOM 892 C CA . ILE A 1 118 ? 1.674 -11.037 -15.084 1.00 37.69 116 ILE A CA 1
ATOM 893 C C . ILE A 1 118 ? 0.895 -12.349 -15.115 1.00 39.40 116 ILE A C 1
ATOM 894 O O . ILE A 1 118 ? -0.045 -12.532 -14.335 1.00 42.35 116 ILE A O 1
ATOM 899 N N . ALA A 1 119 ? 1.256 -13.266 -16.006 1.00 38.09 117 ALA A N 1
ATOM 900 C CA . ALA A 1 119 ? 0.622 -14.593 -16.017 1.00 36.80 117 ALA A CA 1
ATOM 901 C C . ALA A 1 119 ? 1.660 -15.592 -15.574 1.00 40.57 117 ALA A C 1
ATOM 902 O O . ALA A 1 119 ? 2.680 -15.770 -16.262 1.00 44.68 117 ALA A O 1
ATOM 904 N N . ALA A 1 120 ? 1.409 -16.243 -14.433 1.00 38.49 118 ALA A N 1
ATOM 905 C CA . ALA A 1 120 ? 2.376 -17.128 -13.839 1.00 36.77 118 ALA A CA 1
ATOM 906 C C . ALA A 1 120 ? 1.669 -18.298 -13.209 1.00 39.22 118 ALA A C 1
ATOM 907 O O . ALA A 1 120 ? 0.454 -18.300 -13.099 1.00 40.79 118 ALA A O 1
ATOM 909 N N . HIS A 1 121 ? 2.444 -19.277 -12.762 1.00 39.36 119 HIS A N 1
ATOM 910 C CA . HIS A 1 121 ? 1.950 -20.340 -11.908 1.00 43.14 119 HIS A CA 1
ATOM 911 C C . HIS A 1 121 ? 3.102 -20.746 -11.031 1.00 46.24 119 HIS A C 1
ATOM 912 O O . HIS A 1 121 ? 4.232 -20.299 -11.262 1.00 45.08 119 HIS A O 1
ATOM 919 N N . PHE A 1 122 ? 2.844 -21.574 -10.014 1.00 47.59 120 PHE A N 1
ATOM 920 C CA . PHE A 1 122 ? 3.949 -22.193 -9.267 1.00 50.19 120 PHE A CA 1
ATOM 921 C C . PHE A 1 122 ? 3.979 -23.691 -9.413 1.00 53.10 120 PHE A C 1
ATOM 922 O O . PHE A 1 122 ? 2.945 -24.322 -9.668 1.00 56.04 120 PHE A O 1
ATOM 930 N N . GLU A 1 123 ? 5.172 -24.249 -9.249 1.00 55.19 121 GLU A N 1
ATOM 931 C CA . GLU A 1 123 ? 5.361 -25.690 -9.161 1.00 57.31 121 GLU A CA 1
ATOM 932 C C . GLU A 1 123 ? 5.808 -25.996 -7.728 1.00 59.01 121 GLU A C 1
ATOM 933 O O . GLU A 1 123 ? 6.573 -25.218 -7.137 1.00 57.35 121 GLU A O 1
ATOM 939 N N . MET A 1 124 ? 5.299 -27.103 -7.174 1.00 58.70 122 MET A N 1
ATOM 940 C CA . MET A 1 124 ? 5.756 -27.646 -5.889 1.00 60.79 122 MET A CA 1
ATOM 941 C C . MET A 1 124 ? 7.205 -28.079 -5.995 1.00 63.81 122 MET A C 1
ATOM 942 O O . MET A 1 124 ? 7.586 -28.691 -6.990 1.00 63.82 122 MET A O 1
ATOM 947 N N . THR A 1 125 ? 7.996 -27.773 -4.964 1.00 66.22 123 THR A N 1
ATOM 948 C CA . THR A 1 125 ? 9.429 -28.086 -4.939 1.00 68.70 123 THR A CA 1
ATOM 949 C C . THR A 1 125 ? 9.696 -29.347 -4.112 1.00 74.68 123 THR A C 1
ATOM 950 O O . THR A 1 125 ? 8.783 -29.883 -3.477 1.00 75.98 123 THR A O 1
ATOM 954 N N . ASP A 1 126 ? 10.942 -29.819 -4.123 1.00 78.50 124 ASP A N 1
ATOM 955 C CA . ASP A 1 126 ? 11.340 -30.944 -3.268 1.00 84.54 124 ASP A CA 1
ATOM 956 C C . ASP A 1 126 ? 11.395 -30.553 -1.770 1.00 84.10 124 ASP A C 1
ATOM 957 O O . ASP A 1 126 ? 11.490 -31.412 -0.878 1.00 81.76 124 ASP A O 1
ATOM 962 N N . LYS A 1 127 ? 11.327 -29.248 -1.511 1.00 80.39 125 LYS A N 1
ATOM 963 C CA . LYS A 1 127 ? 11.220 -28.744 -0.152 1.00 79.23 125 LYS A CA 1
ATOM 964 C C . LYS A 1 127 ? 9.793 -28.808 0.415 1.00 77.34 125 LYS A C 1
ATOM 965 O O . LYS A 1 127 ? 9.558 -28.347 1.533 1.00 76.99 125 LYS A O 1
ATOM 971 N N . ALA A 1 128 ? 8.858 -29.401 -0.332 1.00 73.37 126 ALA A N 1
ATOM 972 C CA . ALA A 1 128 ? 7.455 -29.472 0.099 1.00 71.20 126 ALA A CA 1
ATOM 973 C C . ALA A 1 128 ? 7.228 -30.531 1.174 1.00 72.48 126 ALA A C 1
ATOM 974 O O . ALA A 1 128 ? 7.652 -31.665 1.014 1.00 74.35 126 ALA A O 1
ATOM 976 N N . GLY A 1 129 ? 6.558 -30.136 2.262 1.00 71.89 127 GLY A N 1
ATOM 977 C CA . GLY A 1 129 ? 6.207 -31.025 3.364 1.00 71.33 127 GLY A CA 1
ATOM 978 C C . GLY A 1 129 ? 4.780 -31.492 3.199 1.00 72.64 127 GLY A C 1
ATOM 979 O O . GLY A 1 129 ? 4.080 -31.039 2.286 1.00 71.54 127 GLY A O 1
ATOM 980 N N . PRO A 1 130 ? 4.324 -32.388 4.085 1.00 73.33 128 PRO A N 1
ATOM 981 C CA . PRO A 1 130 ? 3.041 -33.087 3.980 1.00 74.22 128 PRO A CA 1
ATOM 982 C C . PRO A 1 130 ? 1.874 -32.124 4.060 1.00 75.39 128 PRO A C 1
ATOM 983 O O . PRO A 1 130 ? 0.788 -32.403 3.537 1.00 75.00 128 PRO A O 1
ATOM 987 N N . ASP A 1 131 ? 2.113 -31.009 4.750 1.00 78.96 129 ASP A N 1
ATOM 988 C CA . ASP A 1 131 ? 1.159 -29.924 4.910 1.00 78.78 129 ASP A CA 1
ATOM 989 C C . ASP A 1 131 ? 1.145 -28.965 3.718 1.00 74.92 129 ASP A C 1
ATOM 990 O O . ASP A 1 131 ? 0.329 -28.046 3.707 1.00 74.96 129 ASP A O 1
ATOM 995 N N . ASP A 1 132 ? 2.042 -29.169 2.743 1.00 70.79 130 ASP A N 1
ATOM 996 C CA . ASP A 1 132 ? 2.130 -28.314 1.545 1.00 67.52 130 ASP A CA 1
ATOM 997 C C . ASP A 1 132 ? 1.448 -28.913 0.326 1.00 66.19 130 ASP A C 1
ATOM 998 O O . ASP A 1 132 ? 1.701 -30.063 -0.039 1.00 67.55 130 ASP A O 1
ATOM 1003 N N . ASN A 1 133 ? 0.574 -28.124 -0.294 1.00 62.44 131 ASN A N 1
ATOM 1004 C CA . ASN A 1 133 ? -0.033 -28.508 -1.563 1.00 59.67 131 ASN A CA 1
ATOM 1005 C C . ASN A 1 133 ? -0.402 -27.280 -2.399 1.00 56.86 131 ASN A C 1
ATOM 1006 O O . ASN A 1 133 ? -0.303 -26.158 -1.922 1.00 56.36 131 ASN A O 1
ATOM 1011 N N . VAL A 1 134 ? -0.777 -27.511 -3.655 1.00 55.84 132 VAL A N 1
ATOM 1012 C CA . VAL A 1 134 ? -1.153 -26.456 -4.583 1.00 52.61 132 VAL A CA 1
ATOM 1013 C C . VAL A 1 134 ? -2.373 -25.680 -4.075 1.00 53.11 132 VAL A C 1
ATOM 1014 O O . VAL A 1 134 ? -2.334 -24.462 -3.986 1.00 52.12 132 VAL A O 1
ATOM 1018 N N . GLY A 1 135 ? -3.443 -26.390 -3.734 1.00 54.58 133 GLY A N 1
ATOM 1019 C CA . GLY A 1 135 ? -4.615 -25.781 -3.107 1.00 55.95 133 GLY A CA 1
ATOM 1020 C C . GLY A 1 135 ? -4.378 -24.816 -1.953 1.00 56.84 133 GLY A C 1
ATOM 1021 O O . GLY A 1 135 ? -4.880 -23.692 -1.969 1.00 56.15 133 GLY A O 1
ATOM 1022 N N . LYS A 1 136 ? -3.632 -25.256 -0.945 1.00 60.69 134 LYS A N 1
ATOM 1023 C CA . LYS A 1 136 ? -3.282 -24.396 0.188 1.00 61.97 134 LYS A CA 1
ATOM 1024 C C . LYS A 1 136 ? -2.584 -23.134 -0.310 1.00 60.24 134 LYS A C 1
ATOM 1025 O O . LYS A 1 136 ? -3.049 -22.023 -0.056 1.00 62.24 134 LYS A O 1
ATOM 1031 N N . HIS A 1 137 ? -1.500 -23.322 -1.056 1.00 56.69 135 HIS A N 1
ATOM 1032 C CA . HIS A 1 137 ? -0.620 -22.225 -1.450 1.00 54.69 135 HIS A CA 1
ATOM 1033 C C . HIS A 1 137 ? -1.189 -21.290 -2.473 1.00 53.24 135 HIS A C 1
ATOM 1034 O O . HIS A 1 137 ? -0.900 -20.082 -2.455 1.00 55.19 135 HIS A O 1
ATOM 1041 N N . LEU A 1 138 ? -2.005 -21.833 -3.372 1.00 50.69 136 LEU A N 1
ATOM 1042 C CA . LEU A 1 138 ? -2.757 -21.019 -4.321 1.00 46.93 136 LEU A CA 1
ATOM 1043 C C . LEU A 1 138 ? -3.822 -20.199 -3.591 1.00 45.89 136 LEU A C 1
ATOM 1044 O O . LEU A 1 138 ? -4.167 -19.084 -3.974 1.00 44.48 136 LEU A O 1
ATOM 1049 N N . ASP A 1 139 ? -4.360 -20.746 -2.524 1.00 48.04 137 ASP A N 1
ATOM 1050 C CA . ASP A 1 139 ? -5.440 -20.034 -1.888 1.00 49.58 137 ASP A CA 1
ATOM 1051 C C . ASP A 1 139 ? -4.927 -18.904 -0.990 1.00 52.22 137 ASP A C 1
ATOM 1052 O O . ASP A 1 139 ? -5.587 -17.874 -0.840 1.00 51.81 137 ASP A O 1
ATOM 1057 N N . ILE A 1 140 ? -3.731 -19.095 -0.422 1.00 52.84 138 ILE A N 1
ATOM 1058 C CA . ILE A 1 140 ? -3.067 -18.058 0.366 1.00 51.41 138 ILE A CA 1
ATOM 1059 C C . ILE A 1 140 ? -2.693 -16.872 -0.538 1.00 51.76 138 ILE A C 1
ATOM 1060 O O . ILE A 1 140 ? -2.848 -15.700 -0.147 1.00 52.59 138 ILE A O 1
ATOM 1065 N N . PHE A 1 141 ? -2.227 -17.191 -1.747 1.00 48.51 139 PHE A N 1
ATOM 1066 C CA . PHE A 1 141 ? -1.860 -16.184 -2.704 1.00 45.49 139 PHE A CA 1
ATOM 1067 C C . PHE A 1 141 ? -3.070 -15.349 -3.092 1.00 46.20 139 PHE A C 1
ATOM 1068 O O . PHE A 1 141 ? -3.021 -14.115 -2.987 1.00 51.16 139 PHE A O 1
ATOM 1076 N N . ASN A 1 142 ? -4.147 -16.011 -3.523 1.00 44.54 140 ASN A N 1
ATOM 1077 C CA . ASN A 1 142 ? -5.341 -15.341 -4.054 1.00 43.29 140 ASN A CA 1
ATOM 1078 C C . ASN A 1 142 ? -6.040 -14.486 -2.998 1.00 46.55 140 ASN A C 1
ATOM 1079 O O . ASN A 1 142 ? -6.463 -13.344 -3.245 1.00 46.84 140 ASN A O 1
ATOM 1084 N N . ARG A 1 143 ? -6.151 -15.055 -1.810 1.00 50.82 141 ARG A N 1
ATOM 1085 C CA . ARG A 1 143 ? -6.724 -14.377 -0.648 1.00 55.61 141 ARG A CA 1
ATOM 1086 C C . ARG A 1 143 ? -5.923 -13.108 -0.394 1.00 55.15 141 ARG A C 1
ATOM 1087 O O . ARG A 1 143 ? -6.475 -12.082 -0.024 1.00 59.96 141 ARG A O 1
ATOM 1095 N N . ARG A 1 144 ? -4.625 -13.163 -0.650 1.00 52.32 142 ARG A N 1
ATOM 1096 C CA . ARG A 1 144 ? -3.751 -12.054 -0.266 1.00 53.11 142 ARG A CA 1
ATOM 1097 C C . ARG A 1 144 ? -3.714 -10.937 -1.281 1.00 51.95 142 ARG A C 1
ATOM 1098 O O . ARG A 1 144 ? -3.732 -9.751 -0.903 1.00 48.84 142 ARG A O 1
ATOM 1106 N N . ALA A 1 145 ? -3.599 -11.351 -2.551 1.00 48.50 143 ALA A N 1
ATOM 1107 C CA . ALA A 1 145 ? -3.691 -10.494 -3.719 1.00 47.23 143 ALA A CA 1
ATOM 1108 C C . ALA A 1 145 ? -5.040 -9.769 -3.777 1.00 50.20 143 ALA A C 1
ATOM 1109 O O . ALA A 1 145 ? -5.086 -8.559 -3.992 1.00 49.06 143 ALA A O 1
ATOM 1111 N N . ARG A 1 146 ? -6.136 -10.507 -3.564 1.00 54.33 144 ARG A N 1
ATOM 1112 C CA . ARG A 1 146 ? -7.484 -9.909 -3.535 1.00 54.79 144 ARG A CA 1
ATOM 1113 C C . ARG A 1 146 ? -7.524 -8.799 -2.494 1.00 55.07 144 ARG A C 1
ATOM 1114 O O . ARG A 1 146 ? -8.004 -7.709 -2.776 1.00 55.31 144 ARG A O 1
ATOM 1122 N N . ARG A 1 147 ? -6.984 -9.098 -1.310 1.00 56.06 145 ARG A N 1
ATOM 1123 C CA . ARG A 1 147 ? -6.916 -8.191 -0.150 1.00 56.24 145 ARG A CA 1
ATOM 1124 C C . ARG A 1 147 ? -5.804 -7.128 -0.208 1.00 55.73 145 ARG A C 1
ATOM 1125 O O . ARG A 1 147 ? -5.707 -6.314 0.691 1.00 61.55 145 ARG A O 1
ATOM 1133 N N . GLY A 1 148 ? -4.934 -7.149 -1.211 1.00 52.77 146 GLY A N 1
ATOM 1134 C CA . GLY A 1 148 ? -3.857 -6.155 -1.301 1.00 52.46 146 GLY A CA 1
ATOM 1135 C C . GLY A 1 148 ? -2.823 -6.205 -0.188 1.00 55.99 146 GLY A C 1
ATOM 1136 O O . GLY A 1 148 ? -2.212 -5.185 0.187 1.00 57.72 146 GLY A O 1
ATOM 1137 N N . GLN A 1 149 ? -2.607 -7.402 0.340 1.00 56.53 147 GLN A N 1
ATOM 1138 C CA . GLN A 1 149 ? -1.651 -7.603 1.430 1.00 57.65 147 GLN A CA 1
ATOM 1139 C C . GLN A 1 149 ? -0.495 -8.534 1.008 1.00 56.62 147 GLN A C 1
ATOM 1140 O O . GLN A 1 149 ? -0.612 -9.325 0.077 1.00 53.01 147 GLN A O 1
ATOM 1146 N N . CYS A 1 150 ? 0.628 -8.437 1.703 1.00 59.31 148 CYS A N 1
ATOM 1147 C CA . CYS A 1 150 ? 1.801 -9.144 1.264 1.00 59.40 148 CYS A CA 1
ATOM 1148 C C . CYS A 1 150 ? 2.830 -9.227 2.386 1.00 62.96 148 CYS A C 1
ATOM 1149 O O . CYS A 1 150 ? 2.738 -8.493 3.375 1.00 62.79 148 CYS A O 1
ATOM 1152 N N . PHE A 1 151 ? 3.812 -10.118 2.219 1.00 65.55 149 PHE A N 1
ATOM 1153 C CA . PHE A 1 151 ? 4.931 -10.220 3.164 1.00 69.60 149 PHE A CA 1
ATOM 1154 C C . PHE A 1 151 ? 5.799 -8.947 3.178 1.00 70.91 149 PHE A C 1
ATOM 1155 O O . PHE A 1 151 ? 6.212 -8.480 4.235 1.00 72.31 149 PHE A O 1
ATOM 1163 N N . GLN A 1 152 ? 6.069 -8.390 1.999 1.00 71.17 150 GLN A N 1
ATOM 1164 C CA . GLN A 1 152 ? 6.780 -7.113 1.874 1.00 69.92 150 GLN A CA 1
ATOM 1165 C C . GLN A 1 152 ? 6.212 -6.359 0.668 1.00 64.74 150 GLN A C 1
ATOM 1166 O O . GLN A 1 152 ? 5.629 -6.978 -0.206 1.00 60.31 150 GLN A O 1
ATOM 1172 N N . ALA A 1 153 ? 6.371 -5.035 0.628 1.00 64.40 151 ALA A N 1
ATOM 1173 C CA . ALA A 1 153 ? 5.893 -4.210 -0.490 1.00 62.33 151 ALA A CA 1
ATOM 1174 C C . ALA A 1 153 ? 6.499 -4.635 -1.837 1.00 63.58 151 ALA A C 1
ATOM 1175 O O . ALA A 1 153 ? 7.727 -4.585 -2.014 1.00 65.03 151 ALA A O 1
ATOM 1177 N N . PRO A 1 154 ? 5.655 -5.057 -2.807 1.00 61.21 152 PRO A N 1
ATOM 1178 C CA . PRO A 1 154 ? 6.255 -5.349 -4.119 1.00 56.54 152 PRO A CA 1
ATOM 1179 C C . PRO A 1 154 ? 6.801 -4.089 -4.774 1.00 56.99 152 PRO A C 1
ATOM 1180 O O . PRO A 1 154 ? 6.273 -3.006 -4.540 1.00 52.41 152 PRO A O 1
ATOM 1184 N N . CYS A 1 155 ? 7.839 -4.259 -5.601 1.00 58.26 153 CYS A N 1
ATOM 1185 C CA . CYS A 1 155 ? 8.506 -3.144 -6.235 1.00 58.15 153 CYS A CA 1
ATOM 1186 C C . CYS A 1 155 ? 8.562 -3.268 -7.728 1.00 55.42 153 CYS A C 1
ATOM 1187 O O . CYS A 1 155 ? 8.564 -4.373 -8.268 1.00 52.90 153 CYS A O 1
ATOM 1190 N N . LEU A 1 156 ? 8.638 -2.116 -8.390 1.00 53.58 154 LEU A N 1
ATOM 1191 C CA . LEU A 1 156 ? 8.878 -2.078 -9.805 1.00 49.59 154 LEU A CA 1
ATOM 1192 C C . LEU A 1 156 ? 10.374 -1.923 -10.072 1.00 51.54 154 LEU A C 1
ATOM 1193 O O . LEU A 1 156 ? 10.867 -0.847 -10.469 1.00 54.83 154 LEU A O 1
ATOM 1198 N N . GLY A 1 157 ? 11.094 -3.020 -9.832 1.00 51.23 155 GLY A N 1
ATOM 1199 C CA . GLY A 1 157 ? 12.515 -3.100 -10.137 1.00 50.68 155 GLY A CA 1
ATOM 1200 C C . GLY A 1 157 ? 13.380 -2.660 -8.986 1.00 54.41 155 GLY A C 1
ATOM 1201 O O . GLY A 1 157 ? 14.303 -3.353 -8.605 1.00 59.91 155 GLY A O 1
ATOM 1202 N N . THR A 1 158 ? 13.120 -1.500 -8.421 1.00 55.34 156 THR A N 1
ATOM 1203 C CA . THR A 1 158 ? 13.965 -1.085 -7.322 1.00 59.51 156 THR A CA 1
ATOM 1204 C C . THR A 1 158 ? 13.061 -0.573 -6.227 1.00 64.28 156 THR A C 1
ATOM 1205 O O . THR A 1 158 ? 11.909 -0.202 -6.502 1.00 65.60 156 THR A O 1
ATOM 1209 N N . ARG A 1 159 ? 13.559 -0.597 -4.990 1.00 64.62 157 ARG A N 1
ATOM 1210 C CA . ARG A 1 159 ? 12.702 -0.443 -3.824 1.00 66.22 157 ARG A CA 1
ATOM 1211 C C . ARG A 1 159 ? 12.084 0.955 -3.709 1.00 68.09 157 ARG A C 1
ATOM 1212 O O . ARG A 1 159 ? 11.067 1.141 -3.057 1.00 68.00 157 ARG A O 1
ATOM 1220 N N . GLU A 1 160 ? 12.682 1.924 -4.389 1.00 71.38 158 GLU A N 1
ATOM 1221 C CA . GLU A 1 160 ? 12.179 3.290 -4.412 1.00 76.39 158 GLU A CA 1
ATOM 1222 C C . GLU A 1 160 ? 10.893 3.432 -5.234 1.00 73.47 158 GLU A C 1
ATOM 1223 O O . GLU A 1 160 ? 10.269 4.492 -5.229 1.00 76.31 158 GLU A O 1
ATOM 1229 N N . PHE A 1 161 ? 10.506 2.369 -5.942 1.00 68.03 159 PHE A N 1
ATOM 1230 C CA . PHE A 1 161 ? 9.284 2.352 -6.750 1.00 63.45 159 PHE A CA 1
ATOM 1231 C C . PHE A 1 161 ? 8.311 1.255 -6.328 1.00 59.86 159 PHE A C 1
ATOM 1232 O O . PHE A 1 161 ? 8.437 0.101 -6.754 1.00 54.79 159 PHE A O 1
ATOM 1240 N N . PRO A 1 162 ? 7.323 1.615 -5.492 1.00 61.74 160 PRO A N 1
ATOM 1241 C CA . PRO A 1 162 ? 6.303 0.632 -5.043 1.00 59.70 160 PRO A CA 1
ATOM 1242 C C . PRO A 1 162 ? 5.373 0.169 -6.189 1.00 57.16 160 PRO A C 1
ATOM 1243 O O . PRO A 1 162 ? 5.038 0.951 -7.083 1.00 59.52 160 PRO A O 1
ATOM 1247 N N . ALA A 1 163 ? 4.991 -1.104 -6.161 1.00 55.58 161 ALA A N 1
ATOM 1248 C CA . ALA A 1 163 ? 4.086 -1.696 -7.147 1.00 53.18 161 ALA A CA 1
ATOM 1249 C C . ALA A 1 163 ? 2.658 -1.809 -6.628 1.00 54.83 161 ALA A C 1
ATOM 1250 O O . ALA A 1 163 ? 2.431 -2.482 -5.627 1.00 57.50 161 ALA A O 1
ATOM 1252 N N . SER A 1 164 ? 1.689 -1.183 -7.290 1.00 54.74 162 SER A N 1
ATOM 1253 C CA . SER A 1 164 ? 0.288 -1.510 -7.000 1.00 53.52 162 SER A CA 1
ATOM 1254 C C . SER A 1 164 ? -0.082 -2.753 -7.776 1.00 51.98 162 SER A C 1
ATOM 1255 O O . SER A 1 164 ? 0.532 -3.069 -8.791 1.00 54.73 162 SER A O 1
ATOM 1258 N N . PHE A 1 165 ? -1.127 -3.420 -7.334 1.00 49.70 163 PHE A N 1
ATOM 1259 C CA . PHE A 1 165 ? -1.500 -4.667 -7.932 1.00 49.96 163 PHE A CA 1
ATOM 1260 C C . PHE A 1 165 ? -2.939 -5.022 -7.605 1.00 50.20 163 PHE A C 1
ATOM 1261 O O . PHE A 1 165 ? -3.428 -4.699 -6.526 1.00 51.80 163 PHE A O 1
ATOM 1269 N N . ALA A 1 166 ? -3.620 -5.667 -8.550 1.00 48.11 164 ALA A N 1
ATOM 1270 C CA . ALA A 1 166 ? -4.928 -6.290 -8.276 1.00 46.49 164 ALA A CA 1
ATOM 1271 C C . ALA A 1 166 ? -4.994 -7.660 -8.962 1.00 43.77 164 ALA A C 1
ATOM 1272 O O . ALA A 1 166 ? -4.405 -7.853 -10.035 1.00 40.92 164 ALA A O 1
ATOM 1274 N N . LEU A 1 167 ? -5.692 -8.602 -8.336 1.00 44.13 165 LEU A N 1
ATOM 1275 C CA . LEU A 1 167 ? -5.866 -9.952 -8.880 1.00 43.38 165 LEU A CA 1
ATOM 1276 C C . LEU A 1 167 ? -6.936 -9.935 -9.996 1.00 45.03 165 LEU A C 1
ATOM 1277 O O . LEU A 1 167 ? -7.969 -9.287 -9.870 1.00 44.16 165 LEU A O 1
ATOM 1282 N N . LEU A 1 168 ? -6.670 -10.617 -11.104 1.00 44.84 166 LEU A N 1
ATOM 1283 C CA . LEU A 1 168 ? -7.640 -10.687 -12.179 1.00 46.10 166 LEU A CA 1
ATOM 1284 C C . LEU A 1 168 ? -8.312 -12.040 -12.243 1.00 51.93 166 LEU A C 1
ATOM 1285 O O . LEU A 1 168 ? -7.813 -13.031 -11.673 1.00 50.99 166 LEU A O 1
ATOM 1290 N N . GLY A 1 169 ? -9.451 -12.067 -12.942 1.00 57.63 167 GLY A N 1
ATOM 1291 C CA . GLY A 1 169 ? -10.227 -13.276 -13.152 1.00 61.54 167 GLY A CA 1
ATOM 1292 C C . GLY A 1 169 ? -9.576 -14.192 -14.171 1.00 70.53 167 GLY A C 1
ATOM 1293 O O . GLY A 1 169 ? -8.482 -13.941 -14.675 1.00 74.16 167 GLY A O 1
ATOM 1294 N N . ASP A 1 170 ? -10.281 -15.256 -14.495 1.00 84.95 168 ASP A N 1
ATOM 1295 C CA . ASP A 1 170 ? -9.737 -16.317 -15.303 1.00 91.32 168 ASP A CA 1
ATOM 1296 C C . ASP A 1 170 ? -9.436 -15.896 -16.750 1.00 99.48 168 ASP A C 1
ATOM 1297 O O . ASP A 1 170 ? -8.406 -16.280 -17.302 1.00 114.27 168 ASP A O 1
ATOM 1302 N N . ASP A 1 171 ? -10.302 -15.084 -17.353 1.00 100.60 169 ASP A N 1
ATOM 1303 C CA . ASP A 1 171 ? -10.347 -15.009 -18.817 1.00 103.21 169 ASP A CA 1
ATOM 1304 C C . ASP A 1 171 ? -9.951 -13.691 -19.472 1.00 102.14 169 ASP A C 1
ATOM 1305 O O . ASP A 1 171 ? -10.413 -12.623 -19.052 1.00 103.86 169 ASP A O 1
ATOM 1310 N N . ASP A 1 172 ? -9.109 -13.818 -20.510 1.00 97.39 170 ASP A N 1
ATOM 1311 C CA . ASP A 1 172 ? -8.715 -12.771 -21.486 1.00 93.85 170 ASP A CA 1
ATOM 1312 C C . ASP A 1 172 ? -7.206 -12.523 -21.433 1.00 92.66 170 ASP A C 1
ATOM 1313 O O . ASP A 1 172 ? -6.525 -12.504 -22.460 1.00 89.95 170 ASP A O 1
ATOM 1318 N N . ALA A 1 176 ? -5.497 -5.385 -26.556 1.00 75.41 174 ALA A N 1
ATOM 1319 C CA . ALA A 1 176 ? -4.410 -4.724 -27.267 1.00 76.71 174 ALA A CA 1
ATOM 1320 C C . ALA A 1 176 ? -5.016 -3.820 -28.320 1.00 78.62 174 ALA A C 1
ATOM 1321 O O . ALA A 1 176 ? -5.311 -4.255 -29.442 1.00 73.89 174 ALA A O 1
ATOM 1323 N N . SER A 1 177 ? -5.221 -2.565 -27.938 1.00 76.17 175 SER A N 1
ATOM 1324 C CA . SER A 1 177 ? -5.864 -1.609 -28.816 1.00 78.91 175 SER A CA 1
ATOM 1325 C C . SER A 1 177 ? -5.022 -0.357 -28.937 1.00 73.97 175 SER A C 1
ATOM 1326 O O . SER A 1 177 ? -5.433 0.619 -29.564 1.00 78.35 175 SER A O 1
ATOM 1329 N N . ASP A 1 178 ? -3.832 -0.412 -28.347 1.00 69.28 176 ASP A N 1
ATOM 1330 C CA . ASP A 1 178 ? -2.862 0.684 -28.400 1.00 67.13 176 ASP A CA 1
ATOM 1331 C C . ASP A 1 178 ? -1.856 0.544 -29.575 1.00 62.22 176 ASP A C 1
ATOM 1332 O O . ASP A 1 178 ? -1.016 -0.383 -29.592 1.00 59.33 176 ASP A O 1
ATOM 1337 N N . PRO A 1 179 ? -1.921 1.473 -30.542 1.00 59.43 177 PRO A N 1
ATOM 1338 C CA . PRO A 1 179 ? -1.112 1.316 -31.763 1.00 62.27 177 PRO A CA 1
ATOM 1339 C C . PRO A 1 179 ? 0.379 1.152 -31.466 1.00 59.96 177 PRO A C 1
ATOM 1340 O O . PRO A 1 179 ? 1.088 0.519 -32.239 1.00 63.68 177 PRO A O 1
ATOM 1344 N N . ALA A 1 180 ? 0.842 1.695 -30.345 1.00 56.32 178 ALA A N 1
ATOM 1345 C CA . ALA A 1 180 ? 2.236 1.540 -29.935 1.00 54.48 178 ALA A CA 1
ATOM 1346 C C . ALA A 1 180 ? 2.611 0.107 -29.537 1.00 52.92 178 ALA A C 1
ATOM 1347 O O . ALA A 1 180 ? 3.789 -0.245 -29.481 1.00 51.23 178 ALA A O 1
ATOM 1349 N N . LEU A 1 181 ? 1.616 -0.724 -29.243 1.00 54.49 179 LEU A N 1
ATOM 1350 C CA . LEU A 1 181 ? 1.909 -2.053 -28.709 1.00 52.41 179 LEU A CA 1
ATOM 1351 C C . LEU A 1 181 ? 1.611 -3.224 -29.664 1.00 54.27 179 LEU A C 1
ATOM 1352 O O . LEU A 1 181 ? 2.081 -4.359 -29.435 1.00 52.49 179 LEU A O 1
ATOM 1357 N N . SER A 1 182 ? 0.869 -2.940 -30.739 1.00 54.51 180 SER A N 1
ATOM 1358 C CA . SER A 1 182 ? 0.405 -3.999 -31.635 1.00 56.18 180 SER A CA 1
ATOM 1359 C C . SER A 1 182 ? 1.446 -4.450 -32.669 1.00 58.36 180 SER A C 1
ATOM 1360 O O . SER A 1 182 ? 2.447 -3.763 -32.911 1.00 58.73 180 SER A O 1
ATOM 1363 N N . GLY A 1 183 ? 1.211 -5.617 -33.263 1.00 58.16 181 GLY A N 1
ATOM 1364 C CA . GLY A 1 183 ? 2.138 -6.180 -34.232 1.00 61.64 181 GLY A CA 1
ATOM 1365 C C . GLY A 1 183 ? 3.243 -6.925 -33.520 1.00 65.22 181 GLY A C 1
ATOM 1366 O O . GLY A 1 183 ? 3.271 -6.967 -32.288 1.00 67.25 181 GLY A O 1
ATOM 1367 N N . GLU A 1 184 ? 4.139 -7.539 -34.291 1.00 67.30 182 GLU A N 1
ATOM 1368 C CA . GLU A 1 184 ? 5.284 -8.236 -33.722 1.00 63.75 182 GLU A CA 1
ATOM 1369 C C . GLU A 1 184 ? 6.293 -7.144 -33.445 1.00 63.23 182 GLU A C 1
ATOM 1370 O O . GLU A 1 184 ? 6.464 -6.253 -34.262 1.00 71.21 182 GLU A O 1
ATOM 1376 N N . ARG A 1 185 ? 6.940 -7.163 -32.292 1.00 57.10 183 ARG A N 1
ATOM 1377 C CA . ARG A 1 185 ? 8.001 -6.205 -32.046 1.00 53.66 183 ARG A CA 1
ATOM 1378 C C . ARG A 1 185 ? 9.150 -6.924 -31.413 1.00 52.45 183 ARG A C 1
ATOM 1379 O O . ARG A 1 185 ? 8.962 -7.726 -30.495 1.00 55.38 183 ARG A O 1
ATOM 1387 N N . ASP A 1 186 ? 10.346 -6.656 -31.900 1.00 54.33 184 ASP A N 1
ATOM 1388 C CA . ASP A 1 186 ? 11.516 -7.263 -31.293 1.00 56.80 184 ASP A CA 1
ATOM 1389 C C . ASP A 1 186 ? 12.055 -6.293 -30.248 1.00 54.42 184 ASP A C 1
ATOM 1390 O O . ASP A 1 186 ? 12.473 -5.206 -30.584 1.00 55.78 184 ASP A O 1
ATOM 1395 N N . LEU A 1 187 ? 11.978 -6.672 -28.976 1.00 55.85 185 LEU A N 1
ATOM 1396 C CA . LEU A 1 187 ? 12.534 -5.864 -27.869 1.00 53.54 185 LEU A CA 1
ATOM 1397 C C . LEU A 1 187 ? 13.988 -6.231 -27.586 1.00 51.37 185 LEU A C 1
ATOM 1398 O O . LEU A 1 187 ? 14.651 -5.580 -26.807 1.00 46.17 185 LEU A O 1
ATOM 1403 N N . GLY A 1 188 ? 14.458 -7.297 -28.236 1.00 52.95 186 GLY A N 1
ATOM 1404 C CA . GLY A 1 188 ? 15.845 -7.699 -28.192 1.00 47.12 186 GLY A CA 1
ATOM 1405 C C . GLY A 1 188 ? 16.168 -8.327 -26.862 1.00 47.34 186 GLY A C 1
ATOM 1406 O O . GLY A 1 188 ? 15.277 -8.682 -26.075 1.00 48.16 186 GLY A O 1
ATOM 1407 N N . TRP A 1 189 ? 17.458 -8.449 -26.610 1.00 46.81 187 TRP A N 1
ATOM 1408 C CA . TRP A 1 189 ? 17.960 -9.176 -25.478 1.00 45.74 187 TRP A CA 1
ATOM 1409 C C . TRP A 1 189 ? 17.721 -8.465 -24.188 1.00 49.56 187 TRP A C 1
ATOM 1410 O O . TRP A 1 189 ? 17.877 -7.208 -24.091 1.00 50.78 187 TRP A O 1
ATOM 1421 N N . MET A 1 190 ? 17.353 -9.273 -23.187 1.00 45.61 188 MET A N 1
ATOM 1422 C CA . MET A 1 190 ? 17.095 -8.768 -21.865 1.00 45.57 188 MET A CA 1
ATOM 1423 C C . MET A 1 190 ? 17.242 -9.860 -20.808 1.00 48.61 188 MET A C 1
ATOM 1424 O O . MET A 1 190 ? 17.192 -11.076 -21.122 1.00 44.68 188 MET A O 1
ATOM 1429 N N . LEU A 1 191 ? 17.458 -9.414 -19.563 1.00 48.20 189 LEU A N 1
ATOM 1430 C CA . LEU A 1 191 ? 17.564 -10.317 -18.432 1.00 48.48 189 LEU A CA 1
ATOM 1431 C C . LEU A 1 191 ? 16.332 -11.178 -18.359 1.00 46.27 189 LEU A C 1
ATOM 1432 O O . LEU A 1 191 ? 15.230 -10.679 -18.419 1.00 46.02 189 LEU A O 1
ATOM 1437 N N . HIS A 1 192 ? 16.526 -12.480 -18.240 1.00 51.12 190 HIS A N 1
ATOM 1438 C CA . HIS A 1 192 ? 15.419 -13.419 -18.139 1.00 49.95 190 HIS A CA 1
ATOM 1439 C C . HIS A 1 192 ? 15.142 -13.579 -16.690 1.00 52.24 190 HIS A C 1
ATOM 1440 O O . HIS A 1 192 ? 14.096 -13.203 -16.210 1.00 57.78 190 HIS A O 1
ATOM 1447 N N . ASP A 1 193 ? 16.106 -14.143 -15.980 1.00 56.62 191 ASP A N 1
ATOM 1448 C CA . ASP A 1 193 ? 16.015 -14.392 -14.563 1.00 55.73 191 ASP A CA 1
ATOM 1449 C C . ASP A 1 193 ? 17.370 -14.896 -14.118 1.00 56.62 191 ASP A C 1
ATOM 1450 O O . ASP A 1 193 ? 18.242 -15.195 -14.921 1.00 57.31 191 ASP A O 1
ATOM 1455 N N . ILE A 1 194 ? 17.518 -14.983 -12.815 1.00 60.57 192 ILE A N 1
ATOM 1456 C CA . ILE A 1 194 ? 18.763 -15.280 -12.149 1.00 64.75 192 ILE A CA 1
ATOM 1457 C C . ILE A 1 194 ? 18.865 -16.797 -11.921 1.00 67.53 192 ILE A C 1
ATOM 1458 O O . ILE A 1 194 ? 17.853 -17.477 -11.813 1.00 66.81 192 ILE A O 1
ATOM 1463 N N . ASP A 1 195 ? 20.072 -17.341 -11.911 1.00 75.95 193 ASP A N 1
ATOM 1464 C CA . ASP A 1 195 ? 20.241 -18.759 -11.604 1.00 90.37 193 ASP A CA 1
ATOM 1465 C C . ASP A 1 195 ? 19.598 -19.119 -10.244 1.00 100.36 193 ASP A C 1
ATOM 1466 O O . ASP A 1 195 ? 20.136 -18.801 -9.173 1.00 104.48 193 ASP A O 1
ATOM 1471 N N . PHE A 1 196 ? 18.425 -19.752 -10.318 1.00 98.00 194 PHE A N 1
ATOM 1472 C CA . PHE A 1 196 ? 17.820 -20.494 -9.205 1.00 100.55 194 PHE A CA 1
ATOM 1473 C C . PHE A 1 196 ? 18.852 -21.075 -8.226 1.00 98.46 194 PHE A C 1
ATOM 1474 O O . PHE A 1 196 ? 18.766 -20.832 -7.025 1.00 92.98 194 PHE A O 1
ATOM 1482 N N . ALA A 1 197 ? 19.831 -21.817 -8.757 1.00 102.33 195 ALA A N 1
ATOM 1483 C CA . ALA A 1 197 ? 20.938 -22.397 -7.968 1.00 109.02 195 ALA A CA 1
ATOM 1484 C C . ALA A 1 197 ? 21.665 -21.408 -7.035 1.00 111.48 195 ALA A C 1
ATOM 1485 O O . ALA A 1 197 ? 21.357 -21.355 -5.841 1.00 121.06 195 ALA A O 1
ATOM 1487 N N . ASP A 1 198 ? 22.612 -20.630 -7.565 1.00 106.01 196 ASP A N 1
ATOM 1488 C CA . ASP A 1 198 ? 23.364 -19.665 -6.743 1.00 104.58 196 ASP A CA 1
ATOM 1489 C C . ASP A 1 198 ? 22.672 -18.304 -6.515 1.00 97.34 196 ASP A C 1
ATOM 1490 O O . ASP A 1 198 ? 23.214 -17.431 -5.826 1.00 94.78 196 ASP A O 1
ATOM 1495 N N . GLY A 1 199 ? 21.484 -18.131 -7.092 1.00 90.60 197 GLY A N 1
ATOM 1496 C CA . GLY A 1 199 ? 20.713 -16.893 -6.942 1.00 88.33 197 GLY A CA 1
ATOM 1497 C C . GLY A 1 199 ? 21.475 -15.619 -7.285 1.00 90.01 197 GLY A C 1
ATOM 1498 O O . GLY A 1 199 ? 21.239 -14.573 -6.666 1.00 85.42 197 GLY A O 1
ATOM 1499 N N . MET A 1 200 ? 22.374 -15.704 -8.278 1.00 90.12 198 MET A N 1
ATOM 1500 C CA . MET A 1 200 ? 23.297 -14.602 -8.615 1.00 86.93 198 MET A CA 1
ATOM 1501 C C . MET A 1 200 ? 23.670 -14.434 -10.101 1.00 80.95 198 MET A C 1
ATOM 1502 O O . MET A 1 200 ? 23.596 -13.317 -10.612 1.00 76.57 198 MET A O 1
ATOM 1507 N N . THR A 1 201 ? 24.099 -15.510 -10.778 1.00 78.37 199 THR A N 1
ATOM 1508 C CA . THR A 1 201 ? 24.542 -15.407 -12.190 1.00 76.63 199 THR A CA 1
ATOM 1509 C C . THR A 1 201 ? 23.325 -15.281 -13.120 1.00 71.46 199 THR A C 1
ATOM 1510 O O . THR A 1 201 ? 22.484 -16.190 -13.188 1.00 69.96 199 THR A O 1
ATOM 1514 N N . PRO A 1 202 ? 23.228 -14.147 -13.832 1.00 65.23 200 PRO A N 1
ATOM 1515 C CA . PRO A 1 202 ? 22.037 -13.817 -14.608 1.00 59.66 200 PRO A CA 1
ATOM 1516 C C . PRO A 1 202 ? 21.949 -14.583 -15.927 1.00 58.29 200 PRO A C 1
ATOM 1517 O O . PRO A 1 202 ? 22.955 -15.046 -16.445 1.00 63.60 200 PRO A O 1
ATOM 1521 N N . ARG A 1 203 ? 20.744 -14.721 -16.454 1.00 56.25 201 ARG A N 1
ATOM 1522 C CA . ARG A 1 203 ? 20.530 -15.280 -17.785 1.00 56.27 201 ARG A CA 1
ATOM 1523 C C . ARG A 1 203 ? 19.675 -14.324 -18.648 1.00 53.90 201 ARG A C 1
ATOM 1524 O O . ARG A 1 203 ? 18.951 -13.454 -18.119 1.00 49.89 201 ARG A O 1
ATOM 1532 N N . PHE A 1 204 ? 19.760 -14.489 -19.969 1.00 50.40 202 PHE A N 1
ATOM 1533 C CA . PHE A 1 204 ? 19.070 -13.594 -20.868 1.00 48.34 202 PHE A CA 1
ATOM 1534 C C . PHE A 1 204 ? 18.299 -14.336 -21.950 1.00 49.11 202 PHE A C 1
ATOM 1535 O O . PHE A 1 204 ? 18.631 -15.455 -22.323 1.00 51.89 202 PHE A O 1
ATOM 1543 N N . PHE A 1 205 ? 17.263 -13.675 -22.453 1.00 47.91 203 PHE A N 1
ATOM 1544 C CA . PHE A 1 205 ? 16.511 -14.140 -23.578 1.00 44.48 203 PHE A CA 1
ATOM 1545 C C . PHE A 1 205 ? 16.196 -12.946 -24.497 1.00 46.35 203 PHE A C 1
ATOM 1546 O O . PHE A 1 205 ? 16.245 -11.770 -24.056 1.00 44.19 203 PHE A O 1
ATOM 1554 N N . ARG A 1 206 ? 15.901 -13.240 -25.773 1.00 45.97 204 ARG A N 1
ATOM 1555 C CA . ARG A 1 206 ? 15.436 -12.209 -26.700 1.00 44.87 204 ARG A CA 1
ATOM 1556 C C . ARG A 1 206 ? 13.935 -12.074 -26.560 1.00 41.78 204 ARG A C 1
ATOM 1557 O O . ARG A 1 206 ? 13.211 -12.994 -26.858 1.00 41.54 204 ARG A O 1
ATOM 1565 N N . ALA A 1 207 ? 13.470 -10.929 -26.097 1.00 41.23 205 ALA A N 1
ATOM 1566 C CA . ALA A 1 207 ? 12.043 -10.759 -25.836 1.00 40.94 205 ALA A CA 1
ATOM 1567 C C . ALA A 1 207 ? 11.403 -10.377 -27.149 1.00 44.79 205 ALA A C 1
ATOM 1568 O O . ALA A 1 207 ? 12.004 -9.590 -27.908 1.00 48.84 205 ALA A O 1
ATOM 1570 N N . ARG A 1 208 ? 10.231 -10.960 -27.434 1.00 45.11 206 ARG A N 1
ATOM 1571 C CA . ARG A 1 208 ? 9.423 -10.579 -28.581 1.00 48.26 206 ARG A CA 1
ATOM 1572 C C . ARG A 1 208 ? 7.999 -10.300 -28.101 1.00 48.66 206 ARG A C 1
ATOM 1573 O O . ARG A 1 208 ? 7.452 -11.002 -27.234 1.00 46.19 206 ARG A O 1
ATOM 1581 N N . MET A 1 209 ? 7.406 -9.250 -28.661 1.00 49.51 207 MET A N 1
ATOM 1582 C CA . MET A 1 209 ? 6.116 -8.757 -28.187 1.00 47.38 207 MET A CA 1
ATOM 1583 C C . MET A 1 209 ? 5.115 -8.849 -29.324 1.00 48.13 207 MET A C 1
ATOM 1584 O O . MET A 1 209 ? 5.373 -8.342 -30.432 1.00 49.09 207 MET A O 1
ATOM 1589 N N . VAL A 1 210 ? 3.988 -9.507 -29.069 1.00 44.83 208 VAL A N 1
ATOM 1590 C CA . VAL A 1 210 ? 2.919 -9.609 -30.072 1.00 45.32 208 VAL A CA 1
ATOM 1591 C C . VAL A 1 210 ? 1.638 -9.012 -29.480 1.00 46.51 208 VAL A C 1
ATOM 1592 O O . VAL A 1 210 ? 1.073 -9.568 -28.533 1.00 48.27 208 VAL A O 1
ATOM 1596 N N . ASP A 1 211 ? 1.195 -7.875 -30.022 1.00 47.01 209 ASP A N 1
ATOM 1597 C CA . ASP A 1 211 ? 0.019 -7.141 -29.491 1.00 47.25 209 ASP A CA 1
ATOM 1598 C C . ASP A 1 211 ? 0.095 -6.949 -27.958 1.00 45.93 209 ASP A C 1
ATOM 1599 O O . ASP A 1 211 ? -0.884 -7.137 -27.241 1.00 46.61 209 ASP A O 1
ATOM 1604 N N . GLY A 1 212 ? 1.268 -6.581 -27.459 1.00 45.80 210 GLY A N 1
ATOM 1605 C CA . GLY A 1 212 ? 1.477 -6.428 -26.011 1.00 43.88 210 GLY A CA 1
ATOM 1606 C C . GLY A 1 212 ? 2.007 -7.663 -25.295 1.00 41.72 210 GLY A C 1
ATOM 1607 O O . GLY A 1 212 ? 2.686 -7.554 -24.261 1.00 40.88 210 GLY A O 1
ATOM 1608 N N . LEU A 1 213 ? 1.725 -8.841 -25.847 1.00 39.85 211 LEU A N 1
ATOM 1609 C CA . LEU A 1 213 ? 2.042 -10.075 -25.149 1.00 38.94 211 LEU A CA 1
ATOM 1610 C C . LEU A 1 213 ? 3.473 -10.458 -25.421 1.00 40.21 211 LEU A C 1
ATOM 1611 O O . LEU A 1 213 ? 3.897 -10.427 -26.572 1.00 49.39 211 LEU A O 1
ATOM 1616 N N . VAL A 1 214 ? 4.215 -10.771 -24.363 1.00 36.72 212 VAL A N 1
ATOM 1617 C CA . VAL A 1 214 ? 5.590 -11.225 -24.419 1.00 33.95 212 VAL A CA 1
ATOM 1618 C C . VAL A 1 214 ? 5.615 -12.603 -23.757 1.00 35.03 212 VAL A C 1
ATOM 1619 O O . VAL A 1 214 ? 5.583 -12.688 -22.541 1.00 34.07 212 VAL A O 1
ATOM 1623 N N . ALA A 1 215 ? 5.670 -13.682 -24.540 1.00 36.90 213 ALA A N 1
ATOM 1624 C CA . ALA A 1 215 ? 5.832 -15.043 -23.982 1.00 37.78 213 ALA A CA 1
ATOM 1625 C C . ALA A 1 215 ? 7.153 -15.137 -23.226 1.00 37.63 213 ALA A C 1
ATOM 1626 O O . ALA A 1 215 ? 8.135 -14.643 -23.707 1.00 40.25 213 ALA A O 1
ATOM 1628 N N . VAL A 1 216 ? 7.188 -15.771 -22.063 1.00 38.96 214 VAL A N 1
ATOM 1629 C CA . VAL A 1 216 ? 8.456 -15.935 -21.325 1.00 42.10 214 VAL A CA 1
ATOM 1630 C C . VAL A 1 216 ? 8.925 -17.395 -21.365 1.00 45.63 214 VAL A C 1
ATOM 1631 O O . VAL A 1 216 ? 8.250 -18.266 -20.824 1.00 49.24 214 VAL A O 1
ATOM 1635 N N . PRO A 1 217 ? 10.064 -17.677 -22.032 1.00 47.74 215 PRO A N 1
ATOM 1636 C CA . PRO A 1 217 ? 10.589 -19.039 -22.049 1.00 52.73 215 PRO A CA 1
ATOM 1637 C C . PRO A 1 217 ? 10.724 -19.625 -20.653 1.00 54.67 215 PRO A C 1
ATOM 1638 O O . PRO A 1 217 ? 10.958 -18.867 -19.731 1.00 58.90 215 PRO A O 1
ATOM 1642 N N . PRO A 1 218 ? 10.553 -20.959 -20.487 1.00 59.98 216 PRO A N 1
ATOM 1643 C CA . PRO A 1 218 ? 10.912 -21.611 -19.200 1.00 66.32 216 PRO A CA 1
ATOM 1644 C C . PRO A 1 218 ? 12.429 -21.577 -18.968 1.00 74.98 216 PRO A C 1
ATOM 1645 O O . PRO A 1 218 ? 13.167 -21.265 -19.899 1.00 82.02 216 PRO A O 1
ATOM 1649 N N . PRO A 1 219 ? 12.897 -21.885 -17.741 1.00 83.84 217 PRO A N 1
ATOM 1650 C CA . PRO A 1 219 ? 14.326 -22.106 -17.450 1.00 84.84 217 PRO A CA 1
ATOM 1651 C C . PRO A 1 219 ? 15.132 -22.930 -18.473 1.00 89.42 217 PRO A C 1
ATOM 1652 O O . PRO A 1 219 ? 16.022 -22.371 -19.104 1.00 92.13 217 PRO A O 1
ATOM 1656 N N . GLN A 1 220 ? 14.832 -24.220 -18.652 1.00 94.30 218 GLN A N 1
ATOM 1657 C CA . GLN A 1 220 ? 15.622 -25.093 -19.555 1.00 95.08 218 GLN A CA 1
ATOM 1658 C C . GLN A 1 220 ? 15.404 -24.839 -21.061 1.00 96.11 218 GLN A C 1
ATOM 1659 O O . GLN A 1 220 ? 14.576 -25.494 -21.688 1.00 104.11 218 GLN A O 1
ATOM 1665 N N . ASP A 1 221 ? 16.172 -23.922 -21.649 1.00 95.59 219 ASP A N 1
ATOM 1666 C CA . ASP A 1 221 ? 15.839 -23.366 -22.976 1.00 95.22 219 ASP A CA 1
ATOM 1667 C C . ASP A 1 221 ? 16.978 -22.500 -23.554 1.00 100.78 219 ASP A C 1
ATOM 1668 O O . ASP A 1 221 ? 18.037 -22.367 -22.935 1.00 109.03 219 ASP A O 1
ATOM 1673 N N . GLY A 1 222 ? 16.754 -21.900 -24.725 1.00 99.79 220 GLY A N 1
ATOM 1674 C CA . GLY A 1 222 ? 17.594 -20.793 -25.222 1.00 96.81 220 GLY A CA 1
ATOM 1675 C C . GLY A 1 222 ? 17.580 -19.510 -24.373 1.00 92.83 220 GLY A C 1
ATOM 1676 O O . GLY A 1 222 ? 17.439 -18.401 -24.891 1.00 81.87 220 GLY A O 1
ATOM 1677 N N . GLY A 1 223 ? 17.693 -19.668 -23.057 1.00 79.49 221 GLY A N 1
ATOM 1678 C CA . GLY A 1 223 ? 18.173 -18.603 -22.183 1.00 80.06 221 GLY A CA 1
ATOM 1679 C C . GLY A 1 223 ? 19.683 -18.615 -22.348 1.00 79.10 221 GLY A C 1
ATOM 1680 O O . GLY A 1 223 ? 20.245 -19.662 -22.651 1.00 79.59 221 GLY A O 1
ATOM 1681 N N . VAL A 1 224 ? 20.331 -17.467 -22.128 1.00 83.92 222 VAL A N 1
ATOM 1682 C CA . VAL A 1 224 ? 21.750 -17.200 -22.498 1.00 78.37 222 VAL A CA 1
ATOM 1683 C C . VAL A 1 224 ? 22.211 -17.854 -23.802 1.00 75.60 222 VAL A C 1
ATOM 1684 O O . VAL A 1 224 ? 21.995 -17.308 -24.883 1.00 78.88 222 VAL A O 1
ATOM 1688 N N . HIS B 1 2 ? 41.734 21.528 -36.704 1.00 112.89 0 HIS B N 1
ATOM 1689 C CA . HIS B 1 2 ? 41.405 20.580 -35.589 1.00 111.65 0 HIS B CA 1
ATOM 1690 C C . HIS B 1 2 ? 40.610 19.343 -35.998 1.00 107.07 0 HIS B C 1
ATOM 1691 O O . HIS B 1 2 ? 40.709 18.302 -35.350 1.00 107.34 0 HIS B O 1
ATOM 1698 N N . MET B 1 3 ? 39.844 19.431 -37.085 1.00 102.90 1 MET B N 1
ATOM 1699 C CA . MET B 1 3 ? 38.838 18.423 -37.437 1.00 93.42 1 MET B CA 1
ATOM 1700 C C . MET B 1 3 ? 38.758 18.242 -38.967 1.00 91.24 1 MET B C 1
ATOM 1701 O O . MET B 1 3 ? 38.843 19.224 -39.714 1.00 90.36 1 MET B O 1
ATOM 1706 N N . SER B 1 4 ? 38.588 16.998 -39.430 1.00 84.82 2 SER B N 1
ATOM 1707 C CA . SER B 1 4 ? 38.777 16.656 -40.861 1.00 81.76 2 SER B CA 1
ATOM 1708 C C . SER B 1 4 ? 37.487 16.438 -41.655 1.00 81.70 2 SER B C 1
ATOM 1709 O O . SER B 1 4 ? 36.393 16.385 -41.075 1.00 81.33 2 SER B O 1
ATOM 1712 N N . TYR B 1 5 ? 37.621 16.294 -42.978 1.00 79.61 3 TYR B N 1
ATOM 1713 C CA . TYR B 1 5 ? 36.471 15.961 -43.831 1.00 79.39 3 TYR B CA 1
ATOM 1714 C C . TYR B 1 5 ? 35.922 14.552 -43.540 1.00 73.15 3 TYR B C 1
ATOM 1715 O O . TYR B 1 5 ? 36.622 13.696 -43.007 1.00 72.64 3 TYR B O 1
ATOM 1724 N N . GLY B 1 6 ? 34.659 14.334 -43.890 1.00 71.20 4 GLY B N 1
ATOM 1725 C CA . GLY B 1 6 ? 34.038 13.024 -43.801 1.00 66.92 4 GLY B CA 1
ATOM 1726 C C . GLY B 1 6 ? 34.549 12.084 -44.880 1.00 67.66 4 GLY B C 1
ATOM 1727 O O . GLY B 1 6 ? 34.765 12.489 -46.047 1.00 69.19 4 GLY B O 1
ATOM 1728 N N . VAL B 1 7 ? 34.780 10.834 -44.472 1.00 61.74 5 VAL B N 1
ATOM 1729 C CA . VAL B 1 7 ? 35.122 9.737 -45.386 1.00 55.76 5 VAL B CA 1
ATOM 1730 C C . VAL B 1 7 ? 34.008 8.690 -45.311 1.00 54.84 5 VAL B C 1
ATOM 1731 O O . VAL B 1 7 ? 33.169 8.716 -44.402 1.00 54.64 5 VAL B O 1
ATOM 1735 N N . ARG B 1 8 ? 34.014 7.759 -46.252 1.00 53.42 6 ARG B N 1
ATOM 1736 C CA . ARG B 1 8 ? 32.981 6.750 -46.309 1.00 52.43 6 ARG B CA 1
ATOM 1737 C C . ARG B 1 8 ? 33.603 5.433 -46.699 1.00 50.51 6 ARG B C 1
ATOM 1738 O O . ARG B 1 8 ? 34.243 5.338 -47.738 1.00 56.63 6 ARG B O 1
ATOM 1746 N N . LEU B 1 9 ? 33.413 4.411 -45.888 1.00 46.09 7 LEU B N 1
ATOM 1747 C CA . LEU B 1 9 ? 34.085 3.151 -46.136 1.00 44.96 7 LEU B CA 1
ATOM 1748 C C . LEU B 1 9 ? 33.043 2.052 -46.195 1.00 44.30 7 LEU B C 1
ATOM 1749 O O . LEU B 1 9 ? 32.310 1.849 -45.234 1.00 45.58 7 LEU B O 1
ATOM 1754 N N . HIS B 1 10 ? 32.940 1.380 -47.332 1.00 44.56 8 HIS B N 1
ATOM 1755 C CA . HIS B 1 10 ? 32.131 0.153 -47.439 1.00 46.17 8 HIS B CA 1
ATOM 1756 C C . HIS B 1 10 ? 32.907 -1.001 -46.800 1.00 46.79 8 HIS B C 1
ATOM 1757 O O . HIS B 1 10 ? 34.034 -1.329 -47.235 1.00 48.31 8 HIS B O 1
ATOM 1764 N N . VAL B 1 11 ? 32.367 -1.610 -45.750 1.00 43.37 9 VAL B N 1
ATOM 1765 C CA . VAL B 1 11 ? 33.009 -2.801 -45.199 1.00 44.16 9 VAL B CA 1
ATOM 1766 C C . VAL B 1 11 ? 32.010 -3.938 -45.234 1.00 45.61 9 VAL B C 1
ATOM 1767 O O . VAL B 1 11 ? 30.824 -3.712 -44.985 1.00 45.10 9 VAL B O 1
ATOM 1771 N N . TRP B 1 12 ? 32.480 -5.139 -45.579 1.00 46.97 10 TRP B N 1
ATOM 1772 C CA . TRP B 1 12 ? 31.617 -6.341 -45.694 1.00 48.67 10 TRP B CA 1
ATOM 1773 C C . TRP B 1 12 ? 32.468 -7.556 -45.410 1.00 50.29 10 TRP B C 1
ATOM 1774 O O . TRP B 1 12 ? 33.699 -7.455 -45.433 1.00 52.90 10 TRP B O 1
ATOM 1785 N N . GLY B 1 13 ? 31.830 -8.703 -45.163 1.00 50.66 11 GLY B N 1
ATOM 1786 C CA . GLY B 1 13 ? 32.505 -9.967 -44.869 1.00 51.57 11 GLY B CA 1
ATOM 1787 C C . GLY B 1 13 ? 31.513 -11.123 -44.834 1.00 56.77 11 GLY B C 1
ATOM 1788 O O . GLY B 1 13 ? 30.299 -10.923 -44.931 1.00 59.52 11 GLY B O 1
ATOM 1789 N N . GLU B 1 14 ? 32.019 -12.345 -44.696 1.00 60.79 12 GLU B N 1
ATOM 1790 C CA . GLU B 1 14 ? 31.158 -13.538 -44.653 1.00 63.74 12 GLU B CA 1
ATOM 1791 C C . GLU B 1 14 ? 30.489 -13.653 -43.279 1.00 60.91 12 GLU B C 1
ATOM 1792 O O . GLU B 1 14 ? 29.357 -14.108 -43.169 1.00 64.78 12 GLU B O 1
ATOM 1798 N N . ARG B 1 15 ? 31.186 -13.217 -42.238 1.00 58.04 13 ARG B N 1
ATOM 1799 C CA . ARG B 1 15 ? 30.691 -13.300 -40.861 1.00 57.91 13 ARG B CA 1
ATOM 1800 C C . ARG B 1 15 ? 31.173 -12.132 -39.989 1.00 54.45 13 ARG B C 1
ATOM 1801 O O . ARG B 1 15 ? 32.168 -11.471 -40.316 1.00 51.96 13 ARG B O 1
ATOM 1809 N N . ALA B 1 16 ? 30.457 -11.893 -38.890 1.00 50.87 14 ALA B N 1
ATOM 1810 C CA . ALA B 1 16 ? 30.859 -10.914 -37.898 1.00 51.96 14 ALA B CA 1
ATOM 1811 C C . ALA B 1 16 ? 30.381 -11.271 -36.477 1.00 55.60 14 ALA B C 1
ATOM 1812 O O . ALA B 1 16 ? 29.315 -11.871 -36.298 1.00 56.94 14 ALA B O 1
ATOM 1814 N N . LEU B 1 17 ? 31.168 -10.865 -35.476 1.00 55.71 15 LEU B N 1
ATOM 1815 C CA . LEU B 1 17 ? 30.833 -11.075 -34.082 1.00 54.24 15 LEU B CA 1
ATOM 1816 C C . LEU B 1 17 ? 31.194 -9.867 -33.223 1.00 53.78 15 LEU B C 1
ATOM 1817 O O . LEU B 1 17 ? 32.292 -9.746 -32.694 1.00 56.87 15 LEU B O 1
ATOM 1822 N N . PHE B 1 18 ? 30.250 -8.965 -33.082 1.00 52.47 16 PHE B N 1
ATOM 1823 C CA . PHE B 1 18 ? 30.445 -7.834 -32.210 1.00 50.60 16 PHE B CA 1
ATOM 1824 C C . PHE B 1 18 ? 29.869 -8.212 -30.872 1.00 52.94 16 PHE B C 1
ATOM 1825 O O . PHE B 1 18 ? 28.684 -7.990 -30.577 1.00 51.28 16 PHE B O 1
ATOM 1833 N N . THR B 1 19 ? 30.741 -8.787 -30.062 1.00 55.23 17 THR B N 1
ATOM 1834 C CA . THR B 1 19 ? 30.302 -9.506 -28.893 1.00 57.80 17 THR B CA 1
ATOM 1835 C C . THR B 1 19 ? 29.572 -8.613 -27.913 1.00 58.46 17 THR B C 1
ATOM 1836 O O . THR B 1 19 ? 30.084 -7.565 -27.529 1.00 63.24 17 THR B O 1
ATOM 1840 N N . ARG B 1 20 ? 28.367 -9.039 -27.552 1.00 55.76 18 ARG B N 1
ATOM 1841 C CA . ARG B 1 20 ? 27.677 -8.570 -26.360 1.00 57.54 18 ARG B CA 1
ATOM 1842 C C . ARG B 1 20 ? 28.409 -9.047 -25.075 1.00 63.70 18 ARG B C 1
ATOM 1843 O O . ARG B 1 20 ? 28.668 -10.251 -24.876 1.00 61.75 18 ARG B O 1
ATOM 1851 N N . PRO B 1 21 ? 28.739 -8.091 -24.199 1.00 66.06 19 PRO B N 1
ATOM 1852 C CA . PRO B 1 21 ? 29.518 -8.346 -23.002 1.00 69.91 19 PRO B CA 1
ATOM 1853 C C . PRO B 1 21 ? 28.709 -8.888 -21.826 1.00 77.93 19 PRO B C 1
ATOM 1854 O O . PRO B 1 21 ? 29.314 -9.304 -20.830 1.00 82.64 19 PRO B O 1
ATOM 1858 N N . GLU B 1 22 ? 27.376 -8.865 -21.934 1.00 77.00 20 GLU B N 1
ATOM 1859 C CA . GLU B 1 22 ? 26.461 -9.340 -20.874 1.00 78.82 20 GLU B CA 1
ATOM 1860 C C . GLU B 1 22 ? 26.343 -10.868 -20.821 1.00 78.00 20 GLU B C 1
ATOM 1861 O O . GLU B 1 22 ? 26.072 -11.438 -19.762 1.00 80.86 20 GLU B O 1
ATOM 1867 N N . MET B 1 23 ? 26.523 -11.521 -21.966 1.00 76.37 21 MET B N 1
ATOM 1868 C CA . MET B 1 23 ? 26.464 -12.983 -22.067 1.00 80.28 21 MET B CA 1
ATOM 1869 C C . MET B 1 23 ? 27.860 -13.632 -22.110 1.00 79.98 21 MET B C 1
ATOM 1870 O O . MET B 1 23 ? 28.608 -13.497 -23.080 1.00 77.97 21 MET B O 1
ATOM 1875 N N . LYS B 1 24 ? 28.175 -14.380 -21.062 1.00 83.13 22 LYS B N 1
ATOM 1876 C CA . LYS B 1 24 ? 29.537 -14.840 -20.814 1.00 80.84 22 LYS B CA 1
ATOM 1877 C C . LYS B 1 24 ? 29.853 -16.236 -21.352 1.00 82.58 22 LYS B C 1
ATOM 1878 O O . LYS B 1 24 ? 30.934 -16.465 -21.896 1.00 85.68 22 LYS B O 1
ATOM 1884 N N . VAL B 1 25 ? 28.910 -17.156 -21.199 1.00 83.57 23 VAL B N 1
ATOM 1885 C CA . VAL B 1 25 ? 29.117 -18.575 -21.522 1.00 87.57 23 VAL B CA 1
ATOM 1886 C C . VAL B 1 25 ? 29.126 -18.869 -23.032 1.00 87.53 23 VAL B C 1
ATOM 1887 O O . VAL B 1 25 ? 29.931 -19.674 -23.508 1.00 89.70 23 VAL B O 1
ATOM 1891 N N . GLU B 1 26 ? 28.223 -18.224 -23.768 1.00 90.00 24 GLU B N 1
ATOM 1892 C CA . GLU B 1 26 ? 28.245 -18.223 -25.236 1.00 89.07 24 GLU B CA 1
ATOM 1893 C C . GLU B 1 26 ? 28.418 -16.796 -25.736 1.00 84.34 24 GLU B C 1
ATOM 1894 O O . GLU B 1 26 ? 27.861 -15.855 -25.170 1.00 86.31 24 GLU B O 1
ATOM 1900 N N . ARG B 1 27 ? 29.199 -16.634 -26.795 1.00 80.07 25 ARG B N 1
ATOM 1901 C CA . ARG B 1 27 ? 29.376 -15.325 -27.402 1.00 74.80 25 ARG B CA 1
ATOM 1902 C C . ARG B 1 27 ? 28.200 -15.056 -28.355 1.00 71.48 25 ARG B C 1
ATOM 1903 O O . ARG B 1 27 ? 27.881 -15.895 -29.209 1.00 68.78 25 ARG B O 1
ATOM 1911 N N . VAL B 1 28 ? 27.537 -13.909 -28.193 1.00 65.43 26 VAL B N 1
ATOM 1912 C CA . VAL B 1 28 ? 26.475 -13.510 -29.124 1.00 63.13 26 VAL B CA 1
ATOM 1913 C C . VAL B 1 28 ? 26.757 -12.119 -29.696 1.00 60.00 26 VAL B C 1
ATOM 1914 O O . VAL B 1 28 ? 27.151 -11.213 -28.960 1.00 58.54 26 VAL B O 1
ATOM 1918 N N . SER B 1 29 ? 26.539 -11.943 -30.998 1.00 55.83 27 SER B N 1
ATOM 1919 C CA . SER B 1 29 ? 26.791 -10.655 -31.613 1.00 52.62 27 SER B CA 1
ATOM 1920 C C . SER B 1 29 ? 25.622 -9.683 -31.446 1.00 51.22 27 SER B C 1
ATOM 1921 O O . SER B 1 29 ? 24.466 -10.104 -31.298 1.00 53.37 27 SER B O 1
ATOM 1924 N N . TYR B 1 30 ? 25.930 -8.387 -31.447 1.00 46.96 28 TYR B N 1
ATOM 1925 C CA . TYR B 1 30 ? 24.905 -7.369 -31.604 1.00 46.79 28 TYR B CA 1
ATOM 1926 C C . TYR B 1 30 ? 24.308 -7.574 -32.970 1.00 47.39 28 TYR B C 1
ATOM 1927 O O . TYR B 1 30 ? 24.849 -8.366 -33.753 1.00 48.55 28 TYR B O 1
ATOM 1936 N N . ASP B 1 31 ? 23.200 -6.877 -33.240 1.00 47.31 29 ASP B N 1
ATOM 1937 C CA . ASP B 1 31 ? 22.507 -6.939 -34.517 1.00 48.00 29 ASP B CA 1
ATOM 1938 C C . ASP B 1 31 ? 23.302 -6.202 -35.613 1.00 48.75 29 ASP B C 1
ATOM 1939 O O . ASP B 1 31 ? 23.104 -6.474 -36.805 1.00 52.03 29 ASP B O 1
ATOM 1944 N N . ILE B 1 32 ? 24.155 -5.251 -35.218 1.00 45.77 30 ILE B N 1
ATOM 1945 C CA . ILE B 1 32 ? 24.897 -4.423 -36.163 1.00 46.75 30 ILE B CA 1
ATOM 1946 C C . ILE B 1 32 ? 26.268 -4.039 -35.627 1.00 47.20 30 ILE B C 1
ATOM 1947 O O . ILE B 1 32 ? 26.507 -4.082 -34.404 1.00 47.36 30 ILE B O 1
ATOM 1952 N N . ILE B 1 33 ? 27.163 -3.642 -36.531 1.00 45.78 31 ILE B N 1
ATOM 1953 C CA . ILE B 1 33 ? 28.522 -3.212 -36.117 1.00 45.47 31 ILE B CA 1
ATOM 1954 C C . ILE B 1 33 ? 28.438 -2.085 -35.075 1.00 45.91 31 ILE B C 1
ATOM 1955 O O . ILE B 1 33 ? 27.571 -1.202 -35.167 1.00 45.12 31 ILE B O 1
ATOM 1960 N N . THR B 1 34 ? 29.319 -2.160 -34.078 1.00 44.65 32 THR B N 1
ATOM 1961 C CA . THR B 1 34 ? 29.396 -1.181 -33.011 1.00 44.42 32 THR B CA 1
ATOM 1962 C C . THR B 1 34 ? 30.300 -0.044 -33.468 1.00 45.60 32 THR B C 1
ATOM 1963 O O . THR B 1 34 ? 31.310 -0.285 -34.170 1.00 47.59 32 THR B O 1
ATOM 1967 N N . PRO B 1 35 ? 29.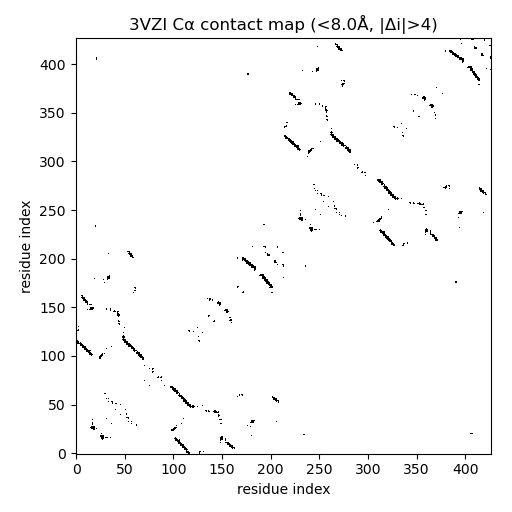978 1.201 -33.079 1.00 45.16 33 PRO B N 1
ATOM 1968 C CA . PRO B 1 35 ? 30.897 2.288 -33.441 1.00 44.32 33 PRO B CA 1
ATOM 1969 C C . PRO B 1 35 ? 32.339 1.883 -33.210 1.00 44.26 33 PRO B C 1
ATOM 1970 O O . PRO B 1 35 ? 33.148 1.922 -34.158 1.00 45.40 33 PRO B O 1
ATOM 1974 N N . SER B 1 36 ? 32.622 1.444 -31.987 1.00 44.79 34 SER B N 1
ATOM 1975 C CA . SER B 1 36 ? 33.932 0.919 -31.573 1.00 47.56 34 SER B CA 1
ATOM 1976 C C . SER B 1 36 ? 34.669 0.019 -32.569 1.00 46.84 34 SER B C 1
ATOM 1977 O O . SER B 1 36 ? 35.784 0.349 -32.953 1.00 51.78 34 SER B O 1
ATOM 1980 N N . ALA B 1 37 ? 34.073 -1.116 -32.948 1.00 43.71 35 ALA B N 1
ATOM 1981 C CA . ALA B 1 37 ? 34.589 -1.962 -34.018 1.00 42.44 35 ALA B CA 1
ATOM 1982 C C . ALA B 1 37 ? 34.835 -1.148 -35.272 1.00 44.39 35 ALA B C 1
ATOM 1983 O O . ALA B 1 37 ? 35.921 -1.229 -35.835 1.00 46.24 35 ALA B O 1
ATOM 1985 N N . ALA B 1 38 ? 33.840 -0.366 -35.707 1.00 42.07 36 ALA B N 1
ATOM 1986 C CA . ALA B 1 38 ? 34.011 0.485 -36.890 1.00 41.65 36 ALA B CA 1
ATOM 1987 C C . ALA B 1 38 ? 35.237 1.417 -36.792 1.00 43.29 36 ALA B C 1
ATOM 1988 O O . ALA B 1 38 ? 36.064 1.502 -37.722 1.00 41.75 36 ALA B O 1
ATOM 1990 N N . ARG B 1 39 ? 35.362 2.118 -35.669 1.00 43.40 37 ARG B N 1
ATOM 1991 C CA . ARG B 1 39 ? 36.534 2.937 -35.465 1.00 44.21 37 ARG B CA 1
ATOM 1992 C C . ARG B 1 39 ? 37.799 2.077 -35.698 1.00 44.83 37 ARG B C 1
ATOM 1993 O O . ARG B 1 39 ? 38.738 2.503 -36.405 1.00 47.22 37 ARG B O 1
ATOM 2001 N N . GLY B 1 40 ? 37.819 0.877 -35.117 1.00 41.76 38 GLY B N 1
ATOM 2002 C CA . GLY B 1 40 ? 38.950 -0.035 -35.266 1.00 41.55 38 GLY B CA 1
ATOM 2003 C C . GLY B 1 40 ? 39.282 -0.385 -36.710 1.00 43.29 38 GLY B C 1
ATOM 2004 O O . GLY B 1 40 ? 40.468 -0.464 -37.057 1.00 47.54 38 GLY B O 1
ATOM 2005 N N . ILE B 1 41 ? 38.277 -0.583 -37.576 1.00 41.02 39 ILE B N 1
ATOM 2006 C CA . ILE B 1 41 ? 38.588 -0.779 -39.006 1.00 40.74 39 ILE B CA 1
ATOM 2007 C C . ILE B 1 41 ? 39.298 0.433 -39.581 1.00 42.96 39 ILE B C 1
ATOM 2008 O O . ILE B 1 41 ? 40.353 0.274 -40.196 1.00 48.09 39 ILE B O 1
ATOM 2013 N N . LEU B 1 42 ? 38.743 1.634 -39.381 1.00 43.38 40 LEU B N 1
ATOM 2014 C CA . LEU B 1 42 ? 39.380 2.887 -39.846 1.00 43.07 40 LEU B CA 1
ATOM 2015 C C . LEU B 1 42 ? 40.808 2.981 -39.351 1.00 47.04 40 LEU B C 1
ATOM 2016 O O . LEU B 1 42 ? 41.700 3.400 -40.086 1.00 47.97 40 LEU B O 1
ATOM 2021 N N . GLU B 1 43 ? 41.040 2.580 -38.101 1.00 47.37 41 GLU B N 1
ATOM 2022 C CA . GLU B 1 43 ? 42.373 2.739 -37.554 1.00 50.05 41 GLU B CA 1
ATOM 2023 C C . GLU B 1 43 ? 43.335 1.835 -38.251 1.00 51.70 41 GLU B C 1
ATOM 2024 O O . GLU B 1 43 ? 44.473 2.244 -38.549 1.00 52.57 41 GLU B O 1
ATOM 2030 N N . ALA B 1 44 ? 42.863 0.619 -38.535 1.00 51.07 42 ALA B N 1
ATOM 2031 C CA . ALA B 1 44 ? 43.635 -0.358 -39.302 1.00 50.47 42 ALA B CA 1
ATOM 2032 C C . ALA B 1 44 ? 44.088 0.223 -40.634 1.00 52.58 42 ALA B C 1
ATOM 2033 O O . ALA B 1 44 ? 45.170 -0.149 -41.137 1.00 54.92 42 ALA B O 1
ATOM 2035 N N . ILE B 1 45 ? 43.304 1.143 -41.214 1.00 48.15 43 ILE B N 1
ATOM 2036 C CA . ILE B 1 45 ? 43.793 1.782 -42.445 1.00 46.40 43 ILE B CA 1
ATOM 2037 C C . ILE B 1 45 ? 44.871 2.799 -42.131 1.00 46.45 43 ILE B C 1
ATOM 2038 O O . ILE B 1 45 ? 45.880 2.840 -42.791 1.00 50.77 43 ILE B O 1
ATOM 2043 N N . HIS B 1 46 ? 44.676 3.606 -41.105 1.00 46.14 44 HIS B N 1
ATOM 2044 C CA . HIS B 1 46 ? 45.651 4.618 -40.746 1.00 45.72 44 HIS B CA 1
ATOM 2045 C C . HIS B 1 46 ? 45.299 5.236 -39.427 1.00 46.20 44 HIS B C 1
ATOM 2046 O O . HIS B 1 46 ? 44.153 5.573 -39.174 1.00 45.53 44 HIS B O 1
ATOM 2053 N N . TRP B 1 47 ? 46.301 5.369 -38.566 1.00 47.27 45 TRP B N 1
ATOM 2054 C CA . TRP B 1 47 ? 46.130 5.958 -37.261 1.00 48.90 45 TRP B CA 1
ATOM 2055 C C . TRP B 1 47 ? 47.473 6.310 -36.688 1.00 51.72 45 TRP B C 1
ATOM 2056 O O . TRP B 1 47 ? 48.476 5.614 -36.934 1.00 51.51 45 TRP B O 1
ATOM 2067 N N . LYS B 1 48 ? 47.490 7.409 -35.922 1.00 54.11 46 LYS B N 1
ATOM 2068 C CA . LYS B 1 48 ? 48.651 7.852 -35.118 1.00 56.14 46 LYS B CA 1
ATOM 2069 C C . LYS B 1 48 ? 48.186 8.495 -33.786 1.00 57.26 46 LYS B C 1
ATOM 2070 O O . LYS B 1 48 ? 47.061 9.009 -33.706 1.00 59.64 46 LYS B O 1
ATOM 2076 N N . PRO B 1 49 ? 49.021 8.458 -32.727 1.00 56.86 47 PRO B N 1
ATOM 2077 C CA . PRO B 1 49 ? 48.607 9.168 -31.506 1.00 57.50 47 PRO B CA 1
ATOM 2078 C C . PRO B 1 49 ? 47.951 10.542 -31.782 1.00 59.47 47 PRO B C 1
ATOM 2079 O O . PRO B 1 49 ? 46.913 10.873 -31.179 1.00 58.19 47 PRO B O 1
ATOM 2083 N N . ALA B 1 50 ? 48.539 11.307 -32.708 1.00 61.38 48 ALA B N 1
ATOM 2084 C CA . ALA B 1 50 ? 48.039 12.632 -33.097 1.00 63.50 48 ALA B CA 1
ATOM 2085 C C . ALA B 1 50 ? 46.551 12.678 -33.550 1.00 63.31 48 ALA B C 1
ATOM 2086 O O . ALA B 1 50 ? 45.957 13.763 -33.585 1.00 67.24 48 ALA B O 1
ATOM 2088 N N . ILE B 1 51 ? 45.944 11.534 -33.884 1.00 59.75 49 ILE B N 1
ATOM 2089 C CA . ILE B 1 51 ? 44.540 11.536 -34.349 1.00 60.61 49 ILE B CA 1
ATOM 2090 C C . ILE B 1 51 ? 43.596 10.514 -33.678 1.00 60.28 49 ILE B C 1
ATOM 2091 O O . ILE B 1 51 ? 44.005 9.393 -33.317 1.00 60.04 49 ILE B O 1
ATOM 2096 N N . ARG B 1 52 ? 42.340 10.933 -33.502 1.00 59.12 50 ARG B N 1
ATOM 2097 C CA . ARG B 1 52 ? 41.318 10.131 -32.847 1.00 56.85 50 ARG B CA 1
ATOM 2098 C C . ARG B 1 52 ? 40.170 10.017 -33.856 1.00 56.64 50 ARG B C 1
ATOM 2099 O O . ARG B 1 52 ? 39.558 11.039 -34.220 1.00 56.12 50 ARG B O 1
ATOM 2107 N N . TRP B 1 53 ? 39.898 8.789 -34.329 1.00 53.89 51 TRP B N 1
ATOM 2108 C CA . TRP B 1 53 ? 38.814 8.538 -35.297 1.00 52.20 51 TRP B CA 1
ATOM 2109 C C . TRP B 1 53 ? 37.480 8.621 -34.636 1.00 52.90 51 TRP B C 1
ATOM 2110 O O . TRP B 1 53 ? 37.287 7.999 -33.590 1.00 52.86 51 TRP B O 1
ATOM 2121 N N . VAL B 1 54 ? 36.553 9.381 -35.236 1.00 52.56 52 VAL B N 1
ATOM 2122 C CA . VAL B 1 54 ? 35.184 9.555 -34.724 1.00 51.63 52 VAL B CA 1
ATOM 2123 C C . VAL B 1 54 ? 34.161 9.132 -35.779 1.00 51.51 52 VAL B C 1
ATOM 2124 O O . VAL B 1 54 ? 34.166 9.663 -36.902 1.00 52.81 52 VAL B O 1
ATOM 2128 N N . VAL B 1 55 ? 33.264 8.214 -35.400 1.00 50.37 53 VAL B N 1
ATOM 2129 C CA . VAL B 1 55 ? 32.257 7.644 -36.296 1.00 47.38 53 VAL B CA 1
ATOM 2130 C C . VAL B 1 55 ? 30.972 8.474 -36.276 1.00 51.04 53 VAL B C 1
ATOM 2131 O O . VAL B 1 55 ? 30.479 8.826 -35.209 1.00 52.54 53 VAL B O 1
ATOM 2135 N N . ASP B 1 56 ? 30.453 8.825 -37.460 1.00 52.30 54 ASP B N 1
ATOM 2136 C CA . ASP B 1 56 ? 29.276 9.696 -37.544 1.00 54.08 54 ASP B CA 1
ATOM 2137 C C . ASP B 1 56 ? 28.030 8.883 -37.750 1.00 53.65 54 ASP B C 1
ATOM 2138 O O . ASP B 1 56 ? 27.056 9.061 -37.019 1.00 56.53 54 ASP B O 1
ATOM 2143 N N . SER B 1 57 ? 28.054 7.977 -38.721 1.00 50.74 55 SER B N 1
ATOM 2144 C CA . SER B 1 57 ? 26.896 7.150 -38.969 1.00 50.30 55 SER B CA 1
ATOM 2145 C C . SER B 1 57 ? 27.324 5.786 -39.476 1.00 50.76 55 SER B C 1
ATOM 2146 O O . SER B 1 57 ? 28.433 5.651 -40.020 1.00 53.70 55 SER B O 1
ATOM 2149 N N . ILE B 1 58 ? 26.459 4.782 -39.275 1.00 49.92 56 ILE B N 1
ATOM 2150 C CA . ILE B 1 58 ? 26.617 3.418 -39.818 1.00 47.43 56 ILE B CA 1
ATOM 2151 C C . ILE B 1 58 ? 25.394 3.035 -40.639 1.00 49.10 56 ILE B C 1
ATOM 2152 O O . ILE B 1 58 ? 24.270 3.074 -40.172 1.00 50.56 56 ILE B O 1
ATOM 2157 N N . GLN B 1 59 ? 25.606 2.657 -41.877 1.00 52.52 57 GLN B N 1
ATOM 2158 C CA . GLN B 1 59 ? 24.505 2.236 -42.703 1.00 52.38 57 GLN B CA 1
ATOM 2159 C C . GLN B 1 59 ? 24.567 0.741 -42.914 1.00 51.80 57 GLN B C 1
ATOM 2160 O O . GLN B 1 59 ? 25.564 0.215 -43.414 1.00 51.94 57 GLN B O 1
ATOM 2166 N N . VAL B 1 60 ? 23.509 0.057 -42.498 1.00 52.46 58 VAL B N 1
ATOM 2167 C CA . VAL B 1 60 ? 23.401 -1.405 -42.660 1.00 51.47 58 VAL B CA 1
ATOM 2168 C C . VAL B 1 60 ? 22.991 -1.757 -44.097 1.00 52.25 58 VAL B C 1
ATOM 2169 O O . VAL B 1 60 ? 21.957 -1.296 -44.568 1.00 56.43 58 VAL B O 1
ATOM 2173 N N . LEU B 1 61 ? 23.790 -2.567 -44.792 1.00 50.78 59 LEU B N 1
ATOM 2174 C CA . LEU B 1 61 ? 23.457 -2.966 -46.176 1.00 50.07 59 LEU B CA 1
ATOM 2175 C C . LEU B 1 61 ? 22.566 -4.232 -46.338 1.00 50.76 59 LEU B C 1
ATOM 2176 O O . LEU B 1 61 ? 21.741 -4.309 -47.243 1.00 52.15 59 LEU B O 1
ATOM 2181 N N . LYS B 1 62 ? 22.711 -5.194 -45.444 1.00 50.24 60 LYS B N 1
ATOM 2182 C CA . LYS B 1 62 ? 22.133 -6.529 -45.611 1.00 53.64 60 LYS B CA 1
ATOM 2183 C C . LYS B 1 62 ? 21.209 -6.926 -44.455 1.00 53.17 60 LYS B C 1
ATOM 2184 O O . LYS B 1 62 ? 21.434 -6.516 -43.321 1.00 54.59 60 LYS B O 1
ATOM 2190 N N . PRO B 1 63 ? 20.166 -7.735 -44.726 1.00 55.12 61 PRO B N 1
ATOM 2191 C CA . PRO B 1 63 ? 19.240 -8.091 -43.624 1.00 54.89 61 PRO B CA 1
ATOM 2192 C C . PRO B 1 63 ? 19.944 -8.756 -42.444 1.00 53.83 61 PRO B C 1
ATOM 2193 O O . PRO B 1 63 ? 20.899 -9.479 -42.615 1.00 55.21 61 PRO B O 1
ATOM 2197 N N . ILE B 1 64 ? 19.468 -8.517 -41.243 1.00 56.46 62 ILE B N 1
ATOM 2198 C CA . ILE B 1 64 ? 20.147 -9.019 -40.064 1.00 57.28 62 ILE B CA 1
ATOM 2199 C C . ILE B 1 64 ? 19.837 -10.502 -39.793 1.00 59.79 62 ILE B C 1
ATOM 2200 O O . ILE B 1 64 ? 18.740 -10.837 -39.395 1.00 59.23 62 ILE B O 1
ATOM 2205 N N . CYS B 1 65 ? 20.831 -11.366 -40.027 1.00 62.30 63 CYS B N 1
ATOM 2206 C CA . CYS B 1 65 ? 20.713 -12.823 -39.947 1.00 64.15 63 CYS B CA 1
ATOM 2207 C C . CYS B 1 65 ? 21.762 -13.409 -39.021 1.00 63.29 63 CYS B C 1
ATOM 2208 O O . CYS B 1 65 ? 22.911 -12.967 -38.982 1.00 62.31 63 CYS B O 1
ATOM 2211 N N . PHE B 1 66 ? 21.385 -14.448 -38.304 1.00 63.99 64 PHE B N 1
ATOM 2212 C CA . PHE B 1 66 ? 22.301 -15.011 -37.338 1.00 63.36 64 PHE B CA 1
ATOM 2213 C C . PHE B 1 66 ? 22.607 -16.481 -37.619 1.00 67.05 64 PHE B C 1
ATOM 2214 O O . PHE B 1 66 ? 21.907 -17.145 -38.390 1.00 68.71 64 PHE B O 1
ATOM 2222 N N . GLU B 1 67 ? 23.654 -16.978 -36.973 1.00 68.57 65 GLU B N 1
ATOM 2223 C CA . GLU B 1 67 ? 24.140 -18.324 -37.198 1.00 72.81 65 GLU B CA 1
ATOM 2224 C C . GLU B 1 67 ? 24.854 -18.816 -35.959 1.00 74.69 65 GLU B C 1
ATOM 2225 O O . GLU B 1 67 ? 25.577 -18.059 -35.312 1.00 73.99 65 GLU B O 1
ATOM 2231 N N . SER B 1 68 ? 24.641 -20.088 -35.643 1.00 81.82 66 SER B N 1
ATOM 2232 C CA . SER B 1 68 ? 25.287 -20.759 -34.513 1.00 87.40 66 SER B CA 1
ATOM 2233 C C . SER B 1 68 ? 26.535 -21.517 -35.004 1.00 91.47 66 SER B C 1
ATOM 2234 O O . SER B 1 68 ? 26.461 -22.242 -35.994 1.00 99.57 66 SER B O 1
ATOM 2237 N N . ILE B 1 69 ? 27.680 -21.343 -34.342 1.00 91.71 67 ILE B N 1
ATOM 2238 C CA . ILE B 1 69 ? 28.914 -22.045 -34.755 1.00 92.92 67 ILE B CA 1
ATOM 2239 C C . ILE B 1 69 ? 29.631 -22.721 -33.589 1.00 94.11 67 ILE B C 1
ATOM 2240 O O . ILE B 1 69 ? 29.846 -23.933 -33.605 1.00 97.85 67 ILE B O 1
ATOM 2245 N N . ALA B 1 80 ? 30.150 -37.153 -15.614 1.00 110.33 78 ALA B N 1
ATOM 2246 C CA . ALA B 1 80 ? 29.746 -37.776 -14.351 1.00 110.23 78 ALA B CA 1
ATOM 2247 C C . ALA B 1 80 ? 30.598 -39.007 -14.033 1.00 112.51 78 ALA B C 1
ATOM 2248 O O . ALA B 1 80 ? 30.934 -39.250 -12.864 1.00 108.87 78 ALA B O 1
ATOM 2250 N N . ALA B 1 81 ? 30.941 -39.768 -15.080 1.00 117.75 79 ALA B N 1
ATOM 2251 C CA . ALA B 1 81 ? 31.752 -40.982 -14.962 1.00 120.32 79 ALA B CA 1
ATOM 2252 C C . ALA B 1 81 ? 33.178 -40.759 -15.454 1.00 118.45 79 ALA B C 1
ATOM 2253 O O . ALA B 1 81 ? 34.071 -41.559 -15.168 1.00 120.72 79 ALA B O 1
ATOM 2255 N N . SER B 1 82 ? 33.382 -39.677 -16.203 1.00 114.87 80 SER B N 1
ATOM 2256 C CA . SER B 1 82 ? 34.721 -39.264 -16.631 1.00 114.18 80 SER B CA 1
ATOM 2257 C C . SER B 1 82 ? 35.592 -38.879 -15.430 1.00 108.54 80 SER B C 1
ATOM 2258 O O . SER B 1 82 ? 36.785 -39.204 -15.375 1.00 109.04 80 SER B O 1
ATOM 2261 N N . ILE B 1 83 ? 34.962 -38.199 -14.473 1.00 103.25 81 ILE B N 1
ATOM 2262 C CA . ILE B 1 83 ? 35.601 -37.656 -13.266 1.00 97.62 81 ILE B CA 1
ATOM 2263 C C . ILE B 1 83 ? 36.110 -38.759 -12.330 1.00 99.89 81 ILE B C 1
ATOM 2264 O O . ILE B 1 83 ? 37.243 -38.708 -11.847 1.00 99.25 81 ILE B O 1
ATOM 2269 N N . SER B 1 84 ? 35.256 -39.750 -12.090 1.00 105.08 82 SER B N 1
ATOM 2270 C CA . SER B 1 84 ? 35.600 -40.957 -11.339 1.00 109.72 82 SER B CA 1
ATOM 2271 C C . SER B 1 84 ? 36.969 -41.503 -11.760 1.00 113.92 82 SER B C 1
ATOM 2272 O O . SER B 1 84 ? 37.876 -41.620 -10.928 1.00 114.67 82 SER B O 1
ATOM 2275 N N . LYS B 1 85 ? 37.097 -41.798 -13.058 1.00 116.57 83 LYS B N 1
ATOM 2276 C CA . LYS B 1 85 ? 38.317 -42.342 -13.677 1.00 123.15 83 LYS B CA 1
ATOM 2277 C C . LYS B 1 85 ? 39.630 -41.612 -13.327 1.00 120.37 83 LYS B C 1
ATOM 2278 O O . LYS B 1 85 ? 40.557 -42.205 -12.762 1.00 123.74 83 LYS B O 1
ATOM 2284 N N . ALA B 1 86 ? 39.716 -40.332 -13.673 1.00 115.33 84 ALA B N 1
ATOM 2285 C CA . ALA B 1 86 ? 40.975 -39.614 -13.530 1.00 114.63 84 ALA B CA 1
ATOM 2286 C C . ALA B 1 86 ? 41.155 -38.962 -12.147 1.00 111.15 84 ALA B C 1
ATOM 2287 O O . ALA B 1 86 ? 42.019 -38.096 -11.962 1.00 110.20 84 ALA B O 1
ATOM 2289 N N . ILE B 1 87 ? 40.346 -39.386 -11.175 1.00 109.22 85 ILE B N 1
ATOM 2290 C CA . ILE B 1 87 ? 40.631 -39.067 -9.778 1.00 104.67 85 ILE B CA 1
ATOM 2291 C C . ILE B 1 87 ? 41.479 -40.178 -9.162 1.00 111.81 85 ILE B C 1
ATOM 2292 O O . ILE B 1 87 ? 42.594 -39.915 -8.703 1.00 113.72 85 ILE B O 1
ATOM 2297 N N . LYS B 1 88 ? 40.958 -41.409 -9.179 1.00 115.04 86 LYS B N 1
ATOM 2298 C CA . LYS B 1 88 ? 41.661 -42.575 -8.626 1.00 122.65 86 LYS B CA 1
ATOM 2299 C C . LYS B 1 88 ? 43.093 -42.718 -9.144 1.00 129.68 86 LYS B C 1
ATOM 2300 O O . LYS B 1 88 ? 43.969 -43.186 -8.420 1.00 133.94 86 LYS B O 1
ATOM 2306 N N . ALA B 1 89 ? 43.328 -42.300 -10.387 1.00 132.12 87 ALA B N 1
ATOM 2307 C CA . ALA B 1 89 ? 44.672 -42.343 -10.977 1.00 139.98 87 ALA B CA 1
ATOM 2308 C C . ALA B 1 89 ? 45.448 -41.010 -10.874 1.00 136.27 87 ALA B C 1
ATOM 2309 O O . ALA B 1 89 ? 46.167 -40.637 -11.802 1.00 138.22 87 ALA B O 1
ATOM 2311 N N . GLY B 1 90 ? 45.290 -40.306 -9.748 1.00 132.44 88 GLY B N 1
ATOM 2312 C CA . GLY B 1 90 ? 46.078 -39.101 -9.404 1.00 130.86 88 GLY B CA 1
ATOM 2313 C C . GLY B 1 90 ? 46.237 -37.989 -10.439 1.00 126.98 88 GLY B C 1
ATOM 2314 O O . GLY B 1 90 ? 47.073 -37.092 -10.277 1.00 125.31 88 GLY B O 1
ATOM 2315 N N . ARG B 1 91 ? 45.423 -38.042 -11.491 1.00 124.79 89 ARG B N 1
ATOM 2316 C CA . ARG B 1 91 ? 45.527 -37.126 -12.621 1.00 122.54 89 ARG B CA 1
ATOM 2317 C C . ARG B 1 91 ? 44.412 -36.064 -12.660 1.00 116.71 89 ARG B C 1
ATOM 2318 O O . ARG B 1 91 ? 43.783 -35.857 -13.708 1.00 115.01 89 ARG B O 1
ATOM 2326 N N . THR B 1 92 ? 44.184 -35.386 -11.529 1.00 114.37 90 THR B N 1
ATOM 2327 C CA . THR B 1 92 ? 43.161 -34.322 -11.440 1.00 107.50 90 THR B CA 1
ATOM 2328 C C . THR B 1 92 ? 43.502 -33.078 -12.274 1.00 105.18 90 THR B C 1
ATOM 2329 O O . THR B 1 92 ? 42.600 -32.356 -12.700 1.00 98.51 90 THR B O 1
ATOM 2333 N N . ASP B 1 93 ? 44.797 -32.828 -12.492 1.00 110.23 91 ASP B N 1
ATOM 2334 C CA . ASP B 1 93 ? 45.251 -31.752 -13.395 1.00 108.47 91 ASP B CA 1
ATOM 2335 C C . ASP B 1 93 ? 44.638 -31.833 -14.817 1.00 105.59 91 ASP B C 1
ATOM 2336 O O . ASP B 1 93 ? 44.324 -30.806 -15.425 1.00 101.30 91 ASP B O 1
ATOM 2341 N N . GLU B 1 94 ? 44.445 -33.053 -15.318 1.00 106.39 92 GLU B N 1
ATOM 2342 C CA . GLU B 1 94 ? 43.748 -33.280 -16.589 1.00 104.21 92 GLU B CA 1
ATOM 2343 C C . GLU B 1 94 ? 42.254 -32.923 -16.570 1.00 97.99 92 GLU B C 1
ATOM 2344 O O . GLU B 1 94 ? 41.627 -32.837 -17.626 1.00 96.55 92 GLU B O 1
ATOM 2350 N N . LEU B 1 95 ? 41.684 -32.727 -15.378 1.00 95.61 93 LEU B N 1
ATOM 2351 C CA . LEU B 1 95 ? 40.297 -32.235 -15.251 1.00 90.39 93 LEU B CA 1
ATOM 2352 C C . LEU B 1 95 ? 40.282 -30.706 -15.386 1.00 82.96 93 LEU B C 1
ATOM 2353 O O . LEU B 1 95 ? 39.394 -30.145 -16.024 1.00 77.79 93 LEU B O 1
ATOM 2358 N N . VAL B 1 96 ? 41.277 -30.057 -14.777 1.00 80.74 94 VAL B N 1
ATOM 2359 C CA . VAL B 1 96 ? 41.537 -28.631 -14.962 1.00 79.74 94 VAL B CA 1
ATOM 2360 C C . VAL B 1 96 ? 41.780 -28.340 -16.457 1.00 82.34 94 VAL B C 1
ATOM 2361 O O . VAL B 1 96 ? 41.202 -27.402 -17.007 1.00 81.46 94 VAL B O 1
ATOM 2365 N N . LYS B 1 97 ? 42.614 -29.148 -17.114 1.00 83.78 95 LYS B N 1
ATOM 2366 C CA . LYS B 1 97 ? 42.955 -28.912 -18.516 1.00 86.50 95 LYS B CA 1
ATOM 2367 C C . LYS B 1 97 ? 41.728 -28.974 -19.433 1.00 87.46 95 LYS B C 1
ATOM 2368 O O . LYS B 1 97 ? 41.534 -28.089 -20.274 1.00 88.09 95 LYS B O 1
ATOM 2374 N N . TYR B 1 98 ? 40.905 -30.007 -19.254 1.00 86.97 96 TYR B N 1
ATOM 2375 C CA . TYR B 1 98 ? 39.645 -30.157 -19.978 1.00 89.15 96 TYR B CA 1
ATOM 2376 C C . TYR B 1 98 ? 38.757 -28.925 -19.831 1.00 86.46 96 TYR B C 1
ATOM 2377 O O . TYR B 1 98 ? 38.194 -28.452 -20.821 1.00 89.54 96 TYR B O 1
ATOM 2386 N N . VAL B 1 99 ? 38.642 -28.410 -18.603 1.00 81.64 97 VAL B N 1
ATOM 2387 C CA . VAL B 1 99 ? 37.806 -27.233 -18.318 1.00 79.87 97 VAL B CA 1
ATOM 2388 C C . VAL B 1 99 ? 38.430 -25.934 -18.874 1.00 83.12 97 VAL B C 1
ATOM 2389 O O . VAL B 1 99 ? 37.714 -25.085 -19.412 1.00 85.86 97 VAL B O 1
ATOM 2393 N N . GLU B 1 100 ? 39.758 -25.807 -18.776 1.00 84.03 98 GLU B N 1
ATOM 2394 C CA . GLU B 1 100 ? 40.496 -24.705 -19.402 1.00 86.54 98 GLU B CA 1
ATOM 2395 C C . GLU B 1 100 ? 40.332 -24.732 -20.925 1.00 90.15 98 GLU B C 1
ATOM 2396 O O . GLU B 1 100 ? 40.415 -23.696 -21.588 1.00 93.20 98 GLU B O 1
ATOM 2402 N N . GLU B 1 101 ? 40.092 -25.916 -21.478 1.00 92.15 99 GLU B N 1
ATOM 2403 C CA . GLU B 1 101 ? 39.905 -26.058 -22.921 1.00 96.32 99 GLU B CA 1
ATOM 2404 C C . GLU B 1 101 ? 38.451 -25.855 -23.367 1.00 99.36 99 GLU B C 1
ATOM 2405 O O . GLU B 1 101 ? 38.206 -25.149 -24.340 1.00 102.32 99 GLU B O 1
ATOM 2411 N N . ASP B 1 102 ? 37.503 -26.481 -22.663 1.00 101.17 100 ASP B N 1
ATOM 2412 C CA . ASP B 1 102 ? 36.071 -26.377 -22.990 1.00 105.74 100 ASP B CA 1
ATOM 2413 C C . ASP B 1 102 ? 35.489 -25.000 -22.721 1.00 106.16 100 ASP B C 1
ATOM 2414 O O . ASP B 1 102 ? 34.377 -24.691 -23.152 1.00 109.97 100 ASP B O 1
ATOM 2419 N N . ARG B 1 103 ? 36.238 -24.189 -21.984 1.00 102.39 101 ARG B N 1
ATOM 2420 C CA . ARG B 1 103 ? 35.904 -22.790 -21.814 1.00 103.57 101 ARG B CA 1
ATOM 2421 C C . ARG B 1 103 ? 36.502 -21.957 -22.965 1.00 105.26 101 ARG B C 1
ATOM 2422 O O . ARG B 1 103 ? 36.233 -20.754 -23.061 1.00 108.56 101 ARG B O 1
ATOM 2430 N N . GLN B 1 104 ? 37.272 -22.609 -23.847 1.00 104.29 102 GLN B N 1
ATOM 2431 C CA . GLN B 1 104 ? 37.985 -21.937 -24.955 1.00 106.86 102 GLN B CA 1
ATOM 2432 C C . GLN B 1 104 ? 37.668 -22.495 -26.366 1.00 111.05 102 GLN B C 1
ATOM 2433 O O . GLN B 1 104 ? 38.372 -22.185 -27.332 1.00 112.64 102 GLN B O 1
ATOM 2439 N N . GLN B 1 105 ? 36.615 -23.308 -26.472 1.00 113.33 103 GLN B N 1
ATOM 2440 C CA . GLN B 1 105 ? 36.145 -23.868 -27.755 1.00 119.38 103 GLN B CA 1
ATOM 2441 C C . GLN B 1 105 ? 34.628 -24.130 -27.745 1.00 123.95 103 GLN B C 1
ATOM 2442 O O . GLN B 1 105 ? 34.187 -25.280 -27.825 1.00 127.07 103 GLN B O 1
ATOM 2448 N N . ARG B 1 106 ? 33.834 -23.064 -27.651 1.00 126.41 104 ARG B N 1
ATOM 2449 C CA . ARG B 1 106 ? 32.371 -23.184 -27.583 1.00 131.90 104 ARG B CA 1
ATOM 2450 C C . ARG B 1 106 ? 31.701 -22.748 -28.873 1.00 140.98 104 ARG B C 1
ATOM 2451 O O . ARG B 1 106 ? 32.363 -22.372 -29.845 1.00 140.88 104 ARG B O 1
ATOM 2459 N N . ALA B 1 107 ? 30.373 -22.801 -28.866 1.00 90.89 105 ALA B N 1
ATOM 2460 C CA . ALA B 1 107 ? 29.572 -22.193 -29.912 1.00 87.62 105 ALA B CA 1
ATOM 2461 C C . ALA B 1 107 ? 29.542 -20.657 -29.756 1.00 82.73 105 ALA B C 1
ATOM 2462 O O . ALA B 1 107 ? 30.064 -20.102 -28.784 1.00 86.57 105 ALA B O 1
ATOM 2464 N N . ALA B 1 108 ? 28.957 -19.985 -30.738 1.00 79.35 106 ALA B N 1
ATOM 2465 C CA . ALA B 1 108 ? 28.765 -18.534 -30.731 1.00 73.84 106 ALA B CA 1
ATOM 2466 C C . ALA B 1 108 ? 27.624 -18.149 -31.682 1.00 71.13 106 ALA B C 1
ATOM 2467 O O . ALA B 1 108 ? 27.411 -18.806 -32.700 1.00 72.86 106 ALA B O 1
ATOM 2469 N N . THR B 1 109 ? 26.877 -17.103 -31.359 1.00 66.06 107 THR B N 1
ATOM 2470 C CA . THR B 1 109 ? 25.877 -16.633 -32.303 1.00 65.48 107 THR B CA 1
ATOM 2471 C C . THR B 1 109 ? 26.385 -15.396 -33.006 1.00 64.27 107 THR B C 1
ATOM 2472 O O . THR B 1 109 ? 26.522 -14.327 -32.384 1.00 62.18 107 THR B O 1
ATOM 2476 N N . VAL B 1 110 ? 26.672 -15.572 -34.303 1.00 62.49 108 VAL B N 1
ATOM 2477 C CA . VAL B 1 110 ? 27.301 -14.548 -35.129 1.00 56.86 108 VAL B CA 1
ATOM 2478 C C . VAL B 1 110 ? 26.338 -14.041 -36.194 1.00 58.01 108 VAL B C 1
ATOM 2479 O O . VAL B 1 110 ? 25.359 -14.720 -36.563 1.00 58.87 108 VAL B O 1
ATOM 2483 N N . LEU B 1 111 ? 26.605 -12.823 -36.655 1.00 56.30 109 LEU B N 1
ATOM 2484 C CA . LEU B 1 111 ? 25.916 -12.251 -37.792 1.00 56.06 109 LEU B CA 1
ATOM 2485 C C . LEU B 1 111 ? 26.463 -12.915 -39.060 1.00 57.89 109 LEU B C 1
ATOM 2486 O O . LEU B 1 111 ? 27.646 -13.270 -39.145 1.00 55.62 109 LEU B O 1
ATOM 2491 N N . ARG B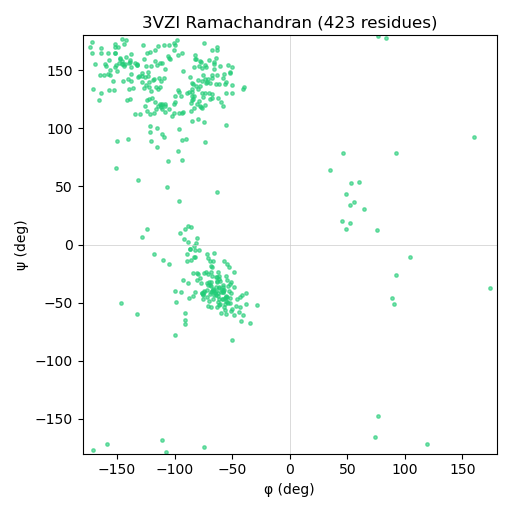 1 112 ? 25.609 -13.105 -40.046 1.00 61.19 110 ARG B N 1
ATOM 2492 C CA . ARG B 1 112 ? 26.022 -13.831 -41.222 1.00 67.44 110 ARG B CA 1
ATOM 2493 C C . ARG B 1 112 ? 25.842 -12.881 -42.407 1.00 71.28 110 ARG B C 1
ATOM 2494 O O . ARG B 1 112 ? 24.802 -12.213 -42.525 1.00 72.17 110 ARG B O 1
ATOM 2502 N N . GLU B 1 113 ? 26.882 -12.809 -43.247 1.00 71.94 111 GLU B N 1
ATOM 2503 C CA . GLU B 1 113 ? 26.927 -12.002 -44.475 1.00 68.29 111 GLU B CA 1
ATOM 2504 C C . GLU B 1 113 ? 26.404 -10.580 -44.249 1.00 62.09 111 GLU B C 1
ATOM 2505 O O . GLU B 1 113 ? 25.265 -10.251 -44.575 1.00 63.95 111 GLU B O 1
ATOM 2511 N N . VAL B 1 114 ? 27.268 -9.757 -43.672 1.00 57.02 112 VAL B N 1
ATOM 2512 C CA . VAL B 1 114 ? 26.972 -8.359 -43.365 1.00 53.17 112 VAL B CA 1
ATOM 2513 C C . VAL B 1 114 ? 27.673 -7.435 -44.349 1.00 52.28 112 VAL B C 1
ATOM 2514 O O . VAL B 1 114 ? 28.639 -7.829 -44.999 1.00 54.22 112 VAL B O 1
ATOM 2518 N N . GLY B 1 115 ? 27.181 -6.203 -44.443 1.00 50.64 113 GLY B N 1
ATOM 2519 C CA . GLY B 1 115 ? 27.836 -5.138 -45.205 1.00 47.47 113 GLY B CA 1
ATOM 2520 C C . GLY B 1 115 ? 27.406 -3.782 -44.663 1.00 47.63 113 GLY B C 1
ATOM 2521 O O . GLY B 1 115 ? 26.248 -3.608 -44.223 1.00 52.90 113 GLY B O 1
ATOM 2522 N N . TYR B 1 116 ? 28.308 -2.809 -44.683 1.00 45.27 114 TYR B N 1
ATOM 2523 C CA . TYR B 1 116 ? 28.038 -1.523 -44.010 1.00 44.84 114 TYR B CA 1
ATOM 2524 C C . TYR B 1 116 ? 28.782 -0.382 -44.683 1.00 44.85 114 TYR B C 1
ATOM 2525 O O . TYR B 1 116 ? 29.843 -0.591 -45.277 1.00 46.06 114 TYR B O 1
ATOM 2534 N N . ILE B 1 117 ? 28.228 0.824 -44.578 1.00 44.45 115 ILE B N 1
ATOM 2535 C CA . ILE B 1 117 ? 28.935 2.013 -45.027 1.00 43.03 115 ILE B CA 1
ATOM 2536 C C . ILE B 1 117 ? 29.310 2.723 -43.754 1.00 41.41 115 ILE B C 1
ATOM 2537 O O . ILE B 1 117 ? 28.458 3.020 -42.958 1.00 41.13 115 ILE B O 1
ATOM 2542 N N . ILE B 1 118 ? 30.595 2.907 -43.510 1.00 41.26 116 ILE B N 1
ATOM 2543 C CA . ILE B 1 118 ? 31.003 3.650 -42.330 1.00 41.67 116 ILE B CA 1
ATOM 2544 C C . ILE B 1 118 ? 31.330 5.070 -42.766 1.00 42.02 116 ILE B C 1
ATOM 2545 O O . ILE B 1 118 ? 32.198 5.291 -43.623 1.00 39.03 116 ILE B O 1
ATOM 2550 N N . ALA B 1 119 ? 30.641 6.026 -42.155 1.00 43.22 117 ALA B N 1
ATOM 2551 C CA . ALA B 1 119 ? 30.907 7.432 -42.427 1.00 44.07 117 ALA B CA 1
ATOM 2552 C C . ALA B 1 119 ? 31.541 8.055 -41.202 1.00 44.81 117 ALA B C 1
ATOM 2553 O O . ALA B 1 119 ? 30.959 8.041 -40.097 1.00 44.92 117 ALA B O 1
ATOM 2555 N N . ALA B 1 120 ? 32.746 8.589 -41.385 1.00 44.61 118 ALA B N 1
ATOM 2556 C CA . ALA B 1 120 ? 33.474 9.113 -40.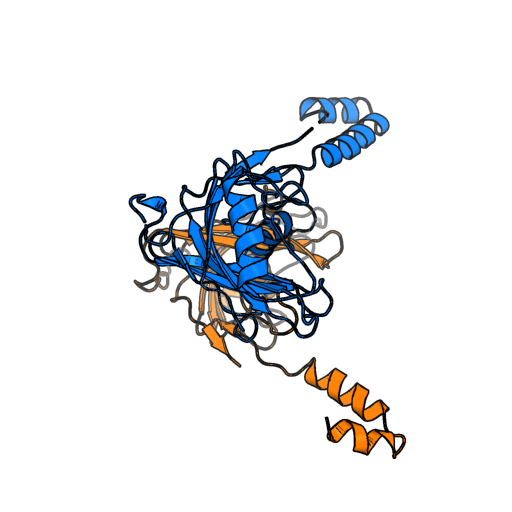237 1.00 47.12 118 ALA B CA 1
ATOM 2557 C C . ALA B 1 120 ? 34.411 10.221 -40.636 1.00 51.32 118 ALA B C 1
ATOM 2558 O O . ALA B 1 120 ? 34.625 10.492 -41.843 1.00 53.77 118 ALA B O 1
ATOM 2560 N N . HIS B 1 121 ? 34.978 10.839 -39.607 1.00 51.49 119 HIS B N 1
ATOM 2561 C CA . HIS B 1 121 ? 36.018 11.815 -39.772 1.00 54.28 119 HIS B CA 1
ATOM 2562 C C . HIS B 1 121 ? 36.946 11.668 -38.617 1.00 54.01 119 HIS B C 1
ATOM 2563 O O . HIS B 1 121 ? 36.700 10.868 -37.722 1.00 52.01 119 HIS B O 1
ATOM 2570 N N . PHE B 1 122 ? 38.020 12.450 -38.617 1.00 58.23 120 PHE B N 1
ATOM 2571 C CA . PHE B 1 122 ? 38.929 12.475 -37.478 1.00 59.85 120 PHE B CA 1
ATOM 2572 C C . PHE B 1 122 ? 39.224 13.862 -36.912 1.00 62.02 120 PHE B C 1
ATOM 2573 O O . PHE B 1 122 ? 38.857 14.895 -37.476 1.00 61.50 120 PHE B O 1
ATOM 2581 N N . GLU B 1 123 ? 39.901 13.850 -35.774 1.00 64.76 121 GLU B N 1
ATOM 2582 C CA . GLU B 1 123 ? 40.141 15.033 -34.973 1.00 68.62 121 GLU B CA 1
ATOM 2583 C C . GLU B 1 123 ? 41.539 14.944 -34.438 1.00 69.68 121 GLU B C 1
ATOM 2584 O O . GLU B 1 123 ? 42.019 13.850 -34.081 1.00 70.56 121 GLU B O 1
ATOM 2590 N N . MET B 1 124 ? 42.182 16.102 -34.387 1.00 69.75 122 MET B N 1
ATOM 2591 C CA . MET B 1 124 ? 43.541 16.218 -33.913 1.00 69.48 122 MET B CA 1
ATOM 2592 C C . MET B 1 124 ? 43.577 16.120 -32.375 1.00 69.55 122 MET B C 1
ATOM 2593 O O . MET B 1 124 ? 42.679 16.645 -31.690 1.00 70.34 122 MET B O 1
ATOM 2598 N N . THR B 1 125 ? 44.592 15.427 -31.846 1.00 66.54 123 THR B N 1
ATOM 2599 C CA . THR B 1 125 ? 44.749 15.242 -30.395 1.00 67.92 123 THR B CA 1
ATOM 2600 C C . THR B 1 125 ? 45.923 16.020 -29.808 1.00 73.14 123 THR B C 1
ATOM 2601 O O . THR B 1 125 ? 46.732 16.576 -30.539 1.00 76.23 123 THR B O 1
ATOM 2605 N N . ASP B 1 126 ? 46.039 16.040 -28.486 1.00 77.04 124 ASP B N 1
ATOM 2606 C CA . ASP B 1 126 ? 47.082 16.836 -27.825 1.00 82.43 124 ASP B CA 1
ATOM 2607 C C . ASP B 1 126 ? 48.420 16.093 -27.819 1.00 82.75 124 ASP B C 1
ATOM 2608 O O . ASP B 1 126 ? 49.437 16.582 -27.295 1.00 87.20 124 ASP B O 1
ATOM 2613 N N . LYS B 1 127 ? 48.400 14.906 -28.416 1.00 80.41 125 LYS B N 1
ATOM 2614 C CA . LYS B 1 127 ? 49.608 14.186 -28.795 1.00 79.06 125 LYS B CA 1
ATOM 2615 C C . LYS B 1 127 ? 50.138 14.698 -30.148 1.00 77.17 125 LYS B C 1
ATOM 2616 O O . LYS B 1 127 ? 51.248 14.342 -30.543 1.00 76.75 125 LYS B O 1
ATOM 2622 N N . ALA B 1 128 ? 49.340 15.511 -30.854 1.00 74.97 126 ALA B N 1
ATOM 2623 C CA . ALA B 1 128 ? 49.728 16.116 -32.151 1.00 73.55 126 ALA B CA 1
ATOM 2624 C C . ALA B 1 128 ? 51.028 16.920 -32.065 1.00 76.11 126 ALA B C 1
ATOM 2625 O O . ALA B 1 128 ? 51.228 17.655 -31.094 1.00 78.92 126 ALA B O 1
ATOM 2627 N N . GLY B 1 129 ? 51.895 16.776 -33.075 1.00 74.43 127 GLY B N 1
ATOM 2628 C CA . GLY B 1 129 ? 53.210 17.433 -33.105 1.00 77.17 127 GLY B CA 1
ATOM 2629 C C . GLY B 1 129 ? 53.327 18.522 -34.159 1.00 77.57 127 GLY B C 1
ATOM 2630 O O . GLY B 1 129 ? 52.325 18.926 -34.730 1.00 77.13 127 GLY B O 1
ATOM 2631 N N . PRO B 1 130 ? 54.548 19.016 -34.423 1.00 80.40 128 PRO B N 1
ATOM 2632 C CA . PRO B 1 130 ? 54.691 20.054 -35.495 1.00 83.62 128 PRO B CA 1
ATOM 2633 C C . PRO B 1 130 ? 54.429 19.521 -36.926 1.00 81.43 128 PRO B C 1
ATOM 2634 O O . PRO B 1 130 ? 54.072 20.288 -37.830 1.00 80.60 128 PRO B O 1
ATOM 2638 N N . ASP B 1 131 ? 54.603 18.213 -37.111 1.00 79.92 129 ASP B N 1
ATOM 2639 C CA . ASP B 1 131 ? 54.445 17.591 -38.422 1.00 77.93 129 ASP B CA 1
ATOM 2640 C C . ASP B 1 131 ? 52.983 17.274 -38.680 1.00 75.82 129 ASP B C 1
ATOM 2641 O O . ASP B 1 131 ? 52.558 17.174 -39.826 1.00 77.59 129 ASP B O 1
ATOM 2646 N N . ASP B 1 132 ? 52.213 17.115 -37.613 1.00 73.66 130 ASP B N 1
ATOM 2647 C CA . ASP B 1 132 ? 50.840 16.668 -37.751 1.00 70.86 130 ASP B CA 1
ATOM 2648 C C . ASP B 1 132 ? 49.893 17.788 -38.164 1.00 71.94 130 ASP B C 1
ATOM 2649 O O . ASP B 1 132 ? 49.971 18.902 -37.669 1.00 72.55 130 ASP B O 1
ATOM 2654 N N . ASN B 1 133 ? 49.052 17.480 -39.146 1.00 72.70 131 ASN B N 1
ATOM 2655 C CA . ASN B 1 133 ? 47.924 18.333 -39.548 1.00 74.86 131 ASN B CA 1
ATOM 2656 C C . ASN B 1 133 ? 46.793 17.490 -40.145 1.00 72.59 131 ASN B C 1
ATOM 2657 O O . ASN B 1 133 ? 46.995 16.306 -40.467 1.00 70.33 131 ASN B O 1
ATOM 2662 N N . VAL B 1 134 ? 45.605 18.089 -40.254 1.00 73.12 132 VAL B N 1
ATOM 2663 C CA . VAL B 1 134 ? 44.403 17.424 -40.802 1.00 68.08 132 VAL B CA 1
ATOM 2664 C C . VAL B 1 134 ? 44.664 16.909 -42.219 1.00 66.50 132 VAL B C 1
ATOM 2665 O O . VAL B 1 134 ? 44.490 15.730 -42.485 1.00 62.90 132 VAL B O 1
ATOM 2669 N N . GLY B 1 135 ? 45.131 17.802 -43.098 1.00 69.75 133 GLY B N 1
ATOM 2670 C CA . GLY B 1 135 ? 45.321 17.509 -44.514 1.00 68.51 133 GLY B CA 1
ATOM 2671 C C . GLY B 1 135 ? 46.204 16.304 -44.712 1.00 68.42 133 GLY B C 1
ATOM 2672 O O . GLY B 1 135 ? 45.768 15.308 -45.295 1.00 68.39 133 GLY B O 1
ATOM 2673 N N . LYS B 1 136 ? 47.439 16.388 -44.210 1.00 69.81 134 LYS B N 1
ATOM 2674 C CA . LYS B 1 136 ? 48.421 15.293 -44.322 1.00 68.58 134 LYS B CA 1
ATOM 2675 C C . LYS B 1 136 ? 47.822 13.917 -43.965 1.00 66.28 134 LYS B C 1
ATOM 2676 O O . LYS B 1 136 ? 47.999 12.938 -44.700 1.00 66.53 134 LYS B O 1
ATOM 2682 N N . HIS B 1 137 ? 47.094 13.854 -42.853 1.00 63.41 135 HIS B N 1
ATOM 2683 C CA . HIS B 1 137 ? 46.496 12.598 -42.433 1.00 60.71 135 HIS B CA 1
ATOM 2684 C C . HIS B 1 137 ? 45.380 12.118 -43.330 1.00 58.97 135 HIS B C 1
ATOM 2685 O O . HIS B 1 137 ? 45.335 10.931 -43.674 1.00 56.85 135 HIS B O 1
ATOM 2692 N N . LEU B 1 138 ? 44.508 13.032 -43.756 1.00 59.24 136 LEU B N 1
ATOM 2693 C CA . LEU B 1 138 ? 43.480 12.702 -44.752 1.00 57.70 136 LEU B CA 1
ATOM 2694 C C . LEU B 1 138 ? 44.091 12.017 -45.976 1.00 54.72 136 LEU B C 1
ATOM 2695 O O . LEU B 1 138 ? 43.752 10.881 -46.282 1.00 52.00 136 LEU B O 1
ATOM 2700 N N . ASP B 1 139 ? 45.041 12.672 -46.626 1.00 56.48 137 ASP B N 1
ATOM 2701 C CA . ASP B 1 139 ? 45.657 12.083 -47.830 1.00 57.64 137 ASP B CA 1
ATOM 2702 C C . ASP B 1 139 ? 46.298 10.695 -47.532 1.00 57.24 137 ASP B C 1
ATOM 2703 O O . ASP B 1 139 ? 46.184 9.747 -48.339 1.00 54.47 137 ASP B O 1
ATOM 2708 N N . ILE B 1 140 ? 46.936 10.563 -46.360 1.00 57.27 138 ILE B N 1
ATOM 2709 C CA . ILE B 1 140 ? 47.511 9.265 -45.986 1.00 55.48 138 ILE B CA 1
ATOM 2710 C C . ILE B 1 140 ? 46.379 8.220 -45.944 1.00 53.69 138 ILE B C 1
ATOM 2711 O O . ILE B 1 140 ? 46.406 7.247 -46.696 1.00 52.21 138 ILE B O 1
ATOM 2716 N N . PHE B 1 141 ? 45.371 8.447 -45.104 1.00 53.61 139 PHE B N 1
ATOM 2717 C CA . PHE B 1 141 ? 44.236 7.526 -45.010 1.00 52.20 139 PHE B CA 1
ATOM 2718 C C . PHE B 1 141 ? 43.803 7.110 -46.407 1.00 54.62 139 PHE B C 1
ATOM 2719 O O . PHE B 1 141 ? 43.622 5.918 -46.691 1.00 52.95 139 PHE B O 1
ATOM 2727 N N . ASN B 1 142 ? 43.710 8.109 -47.287 1.00 59.09 140 ASN B N 1
ATOM 2728 C CA . ASN B 1 142 ? 43.085 7.959 -48.605 1.00 59.74 140 ASN B CA 1
ATOM 2729 C C . ASN B 1 142 ? 43.822 7.125 -49.657 1.00 62.29 140 ASN B C 1
ATOM 2730 O O . ASN B 1 142 ? 43.219 6.210 -50.232 1.00 62.34 140 ASN B O 1
ATOM 2735 N N . ARG B 1 143 ? 45.095 7.433 -49.931 1.00 65.51 141 ARG B N 1
ATOM 2736 C CA . ARG B 1 143 ? 45.848 6.539 -50.817 1.00 70.56 141 ARG B CA 1
ATOM 2737 C C . ARG B 1 143 ? 45.929 5.139 -50.199 1.00 70.78 141 ARG B C 1
ATOM 2738 O O . ARG B 1 143 ? 45.909 4.137 -50.912 1.00 74.47 141 ARG B O 1
ATOM 2746 N N . ARG B 1 144 ? 45.959 5.063 -48.873 1.00 67.81 142 ARG B N 1
ATOM 2747 C CA . ARG B 1 144 ? 46.034 3.766 -48.238 1.00 67.09 142 ARG B CA 1
ATOM 2748 C C . ARG B 1 144 ? 44.720 2.979 -48.384 1.00 66.83 142 ARG B C 1
ATOM 2749 O O . ARG B 1 144 ? 44.754 1.752 -48.529 1.00 65.96 142 ARG B O 1
ATOM 2757 N N . ALA B 1 145 ? 43.584 3.681 -48.361 1.00 64.06 143 ALA B N 1
ATOM 2758 C CA . ALA B 1 145 ? 42.279 3.035 -48.501 1.00 62.07 143 ALA B CA 1
ATOM 2759 C C . ALA B 1 145 ? 41.983 2.607 -49.953 1.00 64.49 143 ALA B C 1
ATOM 2760 O O . ALA B 1 145 ? 41.553 1.471 -50.186 1.00 65.00 143 ALA B O 1
ATOM 2762 N N . ARG B 1 146 ? 42.228 3.505 -50.918 1.00 66.45 144 ARG B N 1
ATOM 2763 C CA . ARG B 1 146 ? 42.091 3.202 -52.361 1.00 66.35 144 ARG B CA 1
ATOM 2764 C C . ARG B 1 146 ? 42.989 2.048 -52.764 1.00 66.89 144 ARG B C 1
ATOM 2765 O O . ARG B 1 146 ? 42.604 1.199 -53.554 1.00 65.47 144 ARG B O 1
ATOM 2773 N N . ARG B 1 147 ? 44.192 2.034 -52.198 1.00 70.55 145 ARG B N 1
ATOM 2774 C CA . ARG B 1 147 ? 45.202 1.010 -52.460 1.00 72.25 145 ARG B CA 1
ATOM 2775 C C . ARG B 1 147 ? 45.068 -0.204 -51.521 1.00 70.89 145 ARG B C 1
ATOM 2776 O O . ARG B 1 147 ? 45.866 -1.131 -51.581 1.00 72.90 145 ARG B O 1
ATOM 2784 N N . GLY B 1 148 ? 44.055 -0.194 -50.657 1.00 68.34 146 GLY B N 1
ATOM 2785 C CA . GLY B 1 148 ? 43.787 -1.323 -49.766 1.00 67.92 146 GLY B CA 1
ATOM 2786 C C . GLY B 1 148 ? 44.922 -1.788 -48.859 1.00 71.51 146 GLY B C 1
ATOM 2787 O O . GLY B 1 148 ? 45.057 -2.993 -48.619 1.00 70.32 146 GLY B O 1
ATOM 2788 N N . GLN B 1 149 ? 45.725 -0.845 -48.346 1.00 73.54 147 GLN B N 1
ATOM 2789 C CA . GLN B 1 149 ? 46.873 -1.157 -47.457 1.00 74.93 147 GLN B CA 1
ATOM 2790 C C . GLN B 1 149 ? 46.733 -0.660 -45.998 1.00 75.79 147 GLN B C 1
ATOM 2791 O O . GLN B 1 149 ? 46.195 0.426 -45.739 1.00 75.60 147 GLN B O 1
ATOM 2797 N N . CYS B 1 150 ? 47.238 -1.460 -45.057 1.00 74.72 148 CYS B N 1
ATOM 2798 C CA . CYS B 1 150 ? 47.083 -1.213 -43.618 1.00 78.35 148 CYS B CA 1
ATOM 2799 C C . CYS B 1 150 ? 48.008 -2.160 -42.897 1.00 78.61 148 CYS B C 1
ATOM 2800 O O . CYS B 1 150 ? 48.346 -3.194 -43.452 1.00 81.38 148 CYS B O 1
ATOM 2803 N N . PHE B 1 151 ? 48.435 -1.844 -41.677 1.00 83.35 149 PHE B N 1
ATOM 2804 C CA . PHE B 1 151 ? 49.498 -2.683 -41.106 1.00 91.41 149 PHE B CA 1
ATOM 2805 C C . PHE B 1 151 ? 48.995 -4.078 -40.759 1.00 88.45 149 PHE B C 1
ATOM 2806 O O . PHE B 1 151 ? 49.629 -5.071 -41.127 1.00 85.69 149 PHE B O 1
ATOM 2814 N N . GLN B 1 152 ? 47.855 -4.137 -40.066 1.00 87.67 150 GLN B N 1
ATOM 2815 C CA . GLN B 1 152 ? 47.095 -5.386 -39.906 1.00 80.81 150 GLN B CA 1
ATOM 2816 C C . GLN B 1 152 ? 45.819 -5.292 -40.713 1.00 73.49 150 GLN B C 1
ATOM 2817 O O . GLN B 1 152 ? 45.216 -4.214 -40.824 1.00 68.27 150 GLN B O 1
ATOM 2823 N N . ALA B 1 153 ? 45.444 -6.429 -41.293 1.00 70.66 151 ALA B N 1
ATOM 2824 C CA . ALA B 1 153 ? 44.200 -6.587 -42.024 1.00 66.13 151 ALA B CA 1
ATOM 2825 C C . ALA B 1 153 ? 43.010 -6.500 -41.068 1.00 63.00 151 ALA B C 1
ATOM 2826 O O . ALA B 1 153 ? 42.990 -7.157 -40.026 1.00 63.76 151 ALA B O 1
ATOM 2828 N N . PRO B 1 154 ? 42.023 -5.660 -41.403 1.00 58.15 152 PRO B N 1
ATOM 2829 C CA . PRO B 1 154 ? 40.872 -5.395 -40.535 1.00 54.21 152 PRO B CA 1
ATOM 2830 C C . PRO B 1 154 ? 40.024 -6.635 -40.329 1.00 54.06 152 PRO B C 1
ATOM 2831 O O . PRO B 1 154 ? 40.111 -7.564 -41.114 1.00 56.34 152 PRO B O 1
ATOM 2835 N N . CYS B 1 155 ? 39.203 -6.652 -39.286 1.00 52.02 153 CYS B N 1
ATOM 2836 C CA . CYS B 1 155 ? 38.332 -7.780 -39.061 1.00 53.91 153 CYS B CA 1
ATOM 2837 C C . CYS B 1 155 ? 36.978 -7.299 -38.538 1.00 54.04 153 CYS B C 1
ATOM 2838 O O . CYS B 1 155 ? 36.794 -6.085 -38.301 1.00 52.57 153 CYS B O 1
ATOM 2841 N N . LEU B 1 156 ? 36.035 -8.234 -38.371 1.00 49.46 154 LEU B N 1
ATOM 2842 C CA . LEU B 1 156 ? 34.688 -7.852 -37.981 1.00 48.05 154 LEU B CA 1
ATOM 2843 C C . LEU B 1 156 ? 34.335 -8.407 -36.608 1.00 47.18 154 LEU B C 1
ATOM 2844 O O . LEU B 1 156 ? 33.721 -9.467 -36.492 1.00 50.89 154 LEU B O 1
ATOM 2849 N N . GLY B 1 157 ? 34.748 -7.684 -35.575 1.00 44.32 155 GLY B N 1
ATOM 2850 C CA . GLY B 1 157 ? 34.553 -8.103 -34.203 1.00 46.14 155 GLY B CA 1
ATOM 2851 C C . GLY B 1 157 ? 35.661 -8.966 -33.611 1.00 52.03 155 GLY B C 1
ATOM 2852 O O . GLY B 1 157 ? 36.070 -8.740 -32.478 1.00 58.93 155 GLY B O 1
ATOM 2853 N N . THR B 1 158 ? 36.141 -9.974 -34.329 1.00 51.94 156 THR B N 1
ATOM 2854 C CA . THR B 1 158 ? 37.239 -10.788 -33.819 1.00 56.28 156 THR B CA 1
ATOM 2855 C C . THR B 1 158 ? 38.199 -11.268 -34.915 1.00 58.40 156 THR B C 1
ATOM 2856 O O . THR B 1 158 ? 37.825 -11.379 -36.074 1.00 59.08 156 THR B O 1
ATOM 2860 N N . ARG B 1 159 ? 39.436 -11.565 -34.538 1.00 60.68 157 ARG B N 1
ATOM 2861 C CA . ARG B 1 159 ? 40.458 -11.887 -35.523 1.00 62.99 157 ARG B CA 1
ATOM 2862 C C . ARG B 1 159 ? 40.094 -13.065 -36.428 1.00 66.59 157 ARG B C 1
ATOM 2863 O O . ARG B 1 159 ? 40.747 -13.275 -37.460 1.00 65.90 157 ARG B O 1
ATOM 2871 N N . GLU B 1 160 ? 39.067 -13.828 -36.043 1.00 67.28 158 GLU B N 1
ATOM 2872 C CA . GLU B 1 160 ? 38.626 -14.988 -36.824 1.00 69.30 158 GLU B CA 1
ATOM 2873 C C . GLU B 1 160 ? 37.974 -14.547 -38.121 1.00 66.17 158 GLU B C 1
ATOM 2874 O O . GLU B 1 160 ? 38.086 -15.234 -39.133 1.00 68.60 158 GLU B O 1
ATOM 2880 N N . PHE B 1 161 ? 37.321 -13.386 -38.084 1.00 60.73 159 PHE B N 1
ATOM 2881 C CA . PHE B 1 161 ? 36.476 -12.917 -39.176 1.00 56.16 159 PHE B CA 1
ATOM 2882 C C . PHE B 1 161 ? 37.020 -11.715 -39.921 1.00 52.68 159 PHE B C 1
ATOM 2883 O O . PHE B 1 161 ? 36.762 -10.598 -39.516 1.00 52.60 159 PHE B O 1
ATOM 2891 N N . PRO B 1 162 ? 37.732 -11.936 -41.041 1.00 54.85 160 PRO B N 1
ATOM 2892 C CA . PRO B 1 162 ? 38.307 -10.821 -41.829 1.00 53.52 160 PRO B CA 1
ATOM 2893 C C . PRO B 1 162 ? 37.259 -9.851 -42.370 1.00 52.34 160 PRO B C 1
ATOM 2894 O O . PRO B 1 162 ? 36.095 -10.228 -42.536 1.00 54.23 160 PRO B O 1
ATOM 2898 N N . ALA B 1 163 ? 37.670 -8.602 -42.584 1.00 49.11 161 ALA B N 1
ATOM 2899 C CA . ALA B 1 163 ? 36.834 -7.584 -43.203 1.00 46.75 161 ALA B CA 1
ATOM 2900 C C . ALA B 1 163 ? 37.482 -7.195 -44.492 1.00 50.87 161 ALA B C 1
ATOM 2901 O O . ALA B 1 163 ? 38.716 -6.986 -44.533 1.00 53.25 161 ALA B O 1
ATOM 2903 N N . SER B 1 164 ? 36.678 -7.076 -45.546 1.00 50.55 162 SER B N 1
ATOM 2904 C CA . SER B 1 164 ? 37.142 -6.427 -46.779 1.00 50.34 162 SER B CA 1
ATOM 2905 C C . SER B 1 164 ? 36.592 -4.997 -46.803 1.00 49.29 162 SER B C 1
ATOM 2906 O O . SER B 1 164 ? 35.694 -4.646 -46.011 1.00 46.74 162 SER B O 1
ATOM 2909 N N . PHE B 1 165 ? 37.113 -4.172 -47.710 1.00 48.66 163 PHE B N 1
ATOM 2910 C CA . PHE B 1 165 ? 36.674 -2.781 -47.796 1.00 49.33 163 PHE B CA 1
ATOM 2911 C C . PHE B 1 165 ? 36.925 -2.113 -49.122 1.00 50.95 163 PHE B C 1
ATOM 2912 O O . PHE B 1 165 ? 37.687 -2.597 -49.943 1.00 56.09 163 PHE B O 1
ATOM 2920 N N . ALA B 1 166 ? 36.257 -0.987 -49.313 1.00 51.85 164 ALA B N 1
ATOM 2921 C CA . ALA B 1 166 ? 36.485 -0.099 -50.441 1.00 53.27 164 ALA B CA 1
ATOM 2922 C C . ALA B 1 166 ? 36.100 1.319 -50.012 1.00 53.42 164 ALA B C 1
ATOM 2923 O O . ALA B 1 166 ? 35.049 1.530 -49.397 1.00 55.18 164 ALA B O 1
ATOM 2925 N N . LEU B 1 167 ? 36.965 2.277 -50.311 1.00 53.28 165 LEU B N 1
ATOM 2926 C CA . LEU B 1 167 ? 36.721 3.658 -49.957 1.00 53.82 165 LEU B CA 1
ATOM 2927 C C . LEU B 1 167 ? 35.777 4.246 -50.985 1.00 56.53 165 LEU B C 1
ATOM 2928 O O . LEU B 1 167 ? 36.070 4.243 -52.159 1.00 59.36 165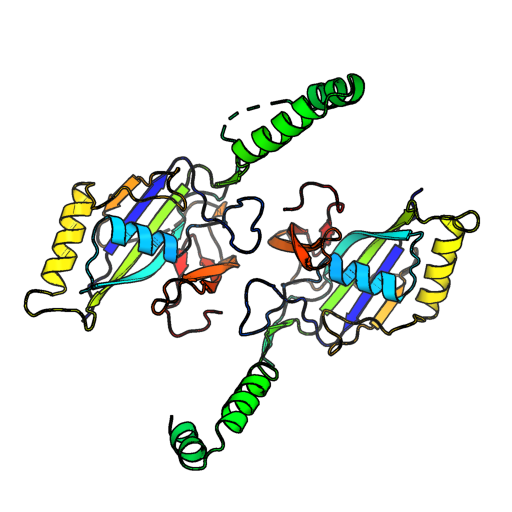 LEU B O 1
ATOM 2933 N N . LEU B 1 168 ? 34.626 4.723 -50.541 1.00 59.18 166 LEU B N 1
ATOM 2934 C CA . LEU B 1 168 ? 33.686 5.395 -51.421 1.00 60.56 166 LEU B CA 1
ATOM 2935 C C . LEU B 1 168 ? 34.088 6.858 -51.591 1.00 63.19 166 LEU B C 1
ATOM 2936 O O . LEU B 1 168 ? 34.131 7.613 -50.611 1.00 68.23 166 LEU B O 1
ATOM 2941 N N . GLY B 1 169 ? 34.400 7.249 -52.821 1.00 64.18 167 GLY B N 1
ATOM 2942 C CA . GLY B 1 169 ? 34.599 8.657 -53.149 1.00 69.05 167 GLY B CA 1
ATOM 2943 C C . GLY B 1 169 ? 33.322 9.304 -53.668 1.00 76.16 167 GLY B C 1
ATOM 2944 O O . GLY B 1 169 ? 32.371 8.618 -54.062 1.00 74.82 167 GLY B O 1
ATOM 2945 N N . ASP B 1 170 ? 33.312 10.632 -53.691 1.00 85.95 168 ASP B N 1
ATOM 2946 C CA . ASP B 1 170 ? 32.112 11.420 -54.060 1.00 97.95 168 ASP B CA 1
ATOM 2947 C C . ASP B 1 170 ? 31.213 10.885 -55.186 1.00 100.12 168 ASP B C 1
ATOM 2948 O O . ASP B 1 170 ? 29.998 10.799 -55.002 1.00 101.97 168 ASP B O 1
ATOM 2953 N N . ASP B 1 171 ? 31.793 10.549 -56.339 1.00 104.14 169 ASP B N 1
ATOM 2954 C CA . ASP B 1 171 ? 31.026 9.919 -57.418 1.00 107.07 169 ASP B CA 1
ATOM 2955 C C . ASP B 1 171 ? 31.353 8.423 -57.543 1.00 103.40 169 ASP B C 1
ATOM 2956 O O . ASP B 1 171 ? 32.048 7.985 -58.457 1.00 105.88 169 ASP B O 1
ATOM 2961 N N . ASP B 1 172 ? 30.875 7.668 -56.561 1.00 99.58 170 ASP B N 1
ATOM 2962 C CA . ASP B 1 172 ? 30.764 6.216 -56.616 1.00 98.28 170 ASP B CA 1
ATOM 2963 C C . ASP B 1 172 ? 29.313 5.945 -56.269 1.00 101.40 170 ASP B C 1
ATOM 2964 O O . ASP B 1 172 ? 28.782 6.551 -55.319 1.00 103.59 170 ASP B O 1
ATOM 2969 N N . THR B 1 173 ? 28.653 5.064 -57.018 1.00 100.34 171 THR B N 1
ATOM 2970 C CA . THR B 1 173 ? 27.286 4.677 -56.646 1.00 98.84 171 THR B CA 1
ATOM 2971 C C . THR B 1 173 ? 27.357 3.755 -55.420 1.00 94.57 171 THR B C 1
ATOM 2972 O O . THR B 1 173 ? 28.024 2.703 -55.480 1.00 87.19 171 THR B O 1
ATOM 2976 N N . PRO B 1 174 ? 26.713 4.169 -54.290 1.00 95.33 172 PRO B N 1
ATOM 2977 C CA . PRO B 1 174 ? 26.686 3.295 -53.103 1.00 91.20 172 PRO B CA 1
ATOM 2978 C C . PRO B 1 174 ? 26.186 1.896 -53.458 1.00 91.17 172 PRO B C 1
ATOM 2979 O O . PRO B 1 174 ? 25.387 1.751 -54.391 1.00 97.41 172 PRO B O 1
ATOM 2983 N N . PRO B 1 175 ? 26.695 0.863 -52.766 1.00 86.39 173 PRO B N 1
ATOM 2984 C CA . PRO B 1 175 ? 25.861 -0.331 -52.682 1.00 84.53 173 PRO B CA 1
ATOM 2985 C C . PRO B 1 175 ? 24.579 0.069 -51.926 1.00 83.94 173 PRO B C 1
ATOM 2986 O O . PRO B 1 175 ? 24.622 0.958 -51.059 1.00 81.61 173 PRO B O 1
ATOM 2990 N N . ALA B 1 176 ? 23.439 -0.520 -52.278 1.00 84.16 174 ALA B N 1
ATOM 2991 C CA . ALA B 1 176 ? 22.179 -0.122 -51.625 1.00 83.03 174 ALA B CA 1
ATOM 2992 C C . ALA B 1 176 ? 21.727 -1.165 -50.608 1.00 77.00 174 ALA B C 1
ATOM 2993 O O . ALA B 1 176 ? 22.169 -2.320 -50.645 1.00 74.18 174 ALA B O 1
ATOM 2995 N N . SER B 1 177 ? 20.869 -0.743 -49.688 1.00 74.93 175 SER B N 1
ATOM 2996 C CA . SER B 1 177 ? 20.384 -1.639 -48.643 1.00 76.36 175 SER B CA 1
ATOM 2997 C C . SER B 1 177 ? 19.181 -2.489 -49.071 1.00 75.25 175 SER B C 1
ATOM 2998 O O . SER B 1 177 ? 18.226 -1.987 -49.668 1.00 77.08 175 SER B O 1
ATOM 3001 N N . ASP B 1 178 ? 19.263 -3.782 -48.765 1.00 71.30 176 ASP B N 1
ATOM 3002 C CA . ASP B 1 178 ? 18.176 -4.730 -48.954 1.00 73.90 176 ASP B CA 1
ATOM 3003 C C . ASP B 1 178 ? 16.825 -4.106 -48.591 1.00 77.02 176 ASP B C 1
ATOM 3004 O O . ASP B 1 178 ? 16.709 -3.425 -47.560 1.00 77.63 176 ASP B O 1
ATOM 3009 N N . PRO B 1 179 ? 15.805 -4.329 -49.444 1.00 81.11 177 PRO B N 1
ATOM 3010 C CA . PRO B 1 179 ? 14.396 -3.973 -49.204 1.00 83.48 177 PRO B CA 1
ATOM 3011 C C . PRO B 1 179 ? 13.933 -4.181 -47.753 1.00 83.83 177 PRO B C 1
ATOM 3012 O O . PRO B 1 179 ? 13.234 -3.317 -47.208 1.00 85.00 177 PRO B O 1
ATOM 3016 N N . ALA B 1 180 ? 14.345 -5.297 -47.135 1.00 82.40 178 ALA B N 1
ATOM 3017 C CA . ALA B 1 180 ? 13.936 -5.655 -45.754 1.00 80.81 178 ALA B CA 1
ATOM 3018 C C . ALA B 1 180 ? 14.429 -4.732 -44.624 1.00 75.88 178 ALA B C 1
ATOM 3019 O O . ALA B 1 180 ? 14.022 -4.904 -43.475 1.00 74.17 178 ALA B O 1
ATOM 3021 N N . LEU B 1 181 ? 15.299 -3.768 -44.935 1.00 71.05 179 LEU B N 1
ATOM 3022 C CA . LEU B 1 181 ? 15.692 -2.761 -43.939 1.00 67.34 179 LEU B CA 1
ATOM 3023 C C . LEU B 1 181 ? 14.874 -1.478 -44.047 1.00 67.30 179 LEU B C 1
ATOM 3024 O O . LEU B 1 181 ? 15.199 -0.487 -43.406 1.00 67.37 179 LEU B O 1
ATOM 3029 N N . SER B 1 182 ? 13.815 -1.496 -44.848 1.00 69.41 180 SER B N 1
ATOM 3030 C CA . SER B 1 182 ? 13.035 -0.285 -45.069 1.00 72.47 180 SER B CA 1
ATOM 3031 C C . SER B 1 182 ? 12.296 0.176 -43.812 1.00 72.22 180 SER B C 1
ATOM 3032 O O . SER B 1 182 ? 11.856 -0.635 -43.003 1.00 70.95 180 SER B O 1
ATOM 3035 N N . GLY B 1 183 ? 12.169 1.485 -43.644 1.00 72.92 181 GLY B N 1
ATOM 3036 C CA . GLY B 1 183 ? 11.405 2.016 -42.511 1.00 76.11 181 GLY B CA 1
ATOM 3037 C C . GLY B 1 183 ? 12.095 1.970 -41.166 1.00 73.57 181 GLY B C 1
ATOM 3038 O O . GLY B 1 183 ? 13.215 1.495 -41.060 1.00 73.34 181 GLY B O 1
ATOM 3039 N N . GLU B 1 184 ? 11.403 2.455 -40.139 1.00 78.64 182 GLU B N 1
ATOM 3040 C CA . GLU B 1 184 ? 12.006 2.775 -38.836 1.00 79.80 182 GLU B CA 1
ATOM 3041 C C . GLU B 1 184 ? 12.080 1.627 -37.830 1.00 78.23 182 GLU B C 1
ATOM 3042 O O . GLU B 1 184 ? 11.096 0.922 -37.586 1.00 80.86 182 GLU B O 1
ATOM 3048 N N . ARG B 1 185 ? 13.259 1.452 -37.239 1.00 75.74 183 ARG B N 1
ATOM 3049 C CA . ARG B 1 185 ? 13.448 0.455 -36.193 1.00 74.30 183 ARG B CA 1
ATOM 3050 C C . ARG B 1 185 ? 14.165 1.057 -35.004 1.00 71.53 183 ARG B C 1
ATOM 3051 O O . ARG B 1 185 ? 15.023 1.925 -35.156 1.00 74.91 183 ARG B O 1
ATOM 3059 N N . ASP B 1 186 ? 13.785 0.604 -33.819 1.00 68.48 184 ASP B N 1
ATOM 3060 C CA . ASP B 1 186 ? 14.464 0.959 -32.589 1.00 63.50 184 ASP B CA 1
ATOM 3061 C C . ASP B 1 186 ? 15.304 -0.231 -32.139 1.00 59.66 184 ASP B C 1
ATOM 3062 O O . ASP B 1 186 ? 14.771 -1.300 -31.838 1.00 59.19 184 ASP B O 1
ATOM 3067 N N . LEU B 1 187 ? 16.620 -0.051 -32.102 1.00 56.88 185 LEU B N 1
ATOM 3068 C CA . LEU B 1 187 ? 17.520 -1.161 -31.801 1.00 56.25 185 LEU B CA 1
ATOM 3069 C C . LEU B 1 187 ? 17.782 -1.317 -30.305 1.00 57.89 185 LEU B C 1
ATOM 3070 O O . LEU B 1 187 ? 18.311 -2.349 -29.856 1.00 58.31 185 LEU B O 1
ATOM 3075 N N . GLY B 1 188 ? 17.423 -0.296 -29.532 1.00 58.09 186 GLY B N 1
ATOM 3076 C CA . GLY B 1 188 ? 17.737 -0.274 -28.103 1.00 59.36 186 GLY B CA 1
ATOM 3077 C C . GLY B 1 188 ? 19.198 0.058 -27.804 1.00 57.94 186 GLY B C 1
ATOM 3078 O O . GLY B 1 188 ? 19.827 0.793 -28.547 1.00 57.05 186 GLY B O 1
ATOM 3079 N N . TRP B 1 189 ? 19.711 -0.522 -26.721 1.00 56.85 187 TRP B N 1
ATOM 3080 C CA . TRP B 1 189 ? 20.996 -0.201 -26.132 1.00 55.64 187 TRP B CA 1
ATOM 3081 C C . TRP B 1 189 ? 22.078 -1.135 -26.572 1.00 53.85 187 TRP B C 1
ATOM 3082 O O . TRP B 1 189 ? 21.938 -2.348 -26.497 1.00 53.19 187 TRP B O 1
ATOM 3093 N N . MET B 1 190 ? 23.207 -0.570 -26.957 1.00 54.43 188 MET B N 1
ATOM 3094 C CA . MET B 1 190 ? 24.243 -1.293 -27.676 1.00 53.11 188 MET B CA 1
ATOM 3095 C C . MET B 1 190 ? 25.645 -0.819 -27.227 1.00 53.79 188 MET B C 1
ATOM 3096 O O . MET B 1 190 ? 25.753 0.330 -26.779 1.00 56.36 188 MET B O 1
ATOM 3101 N N . LEU B 1 191 ? 26.717 -1.632 -27.358 1.00 50.29 189 LEU B N 1
ATOM 3102 C CA . LEU B 1 191 ? 28.078 -1.064 -27.131 1.00 51.54 189 LEU B CA 1
ATOM 3103 C C . LEU B 1 191 ? 28.255 0.207 -27.932 1.00 49.93 189 LEU B C 1
ATOM 3104 O O . LEU B 1 191 ? 27.972 0.230 -29.111 1.00 48.23 189 LEU B O 1
ATOM 3109 N N . HIS B 1 192 ? 28.717 1.260 -27.287 1.00 53.67 190 HIS B N 1
ATOM 3110 C CA . HIS B 1 192 ? 29.274 2.422 -28.010 1.00 57.57 190 HIS B CA 1
ATOM 3111 C C . HIS B 1 192 ? 30.777 2.299 -28.228 1.00 59.38 190 HIS B C 1
ATOM 3112 O O . HIS B 1 192 ? 31.254 2.145 -29.365 1.00 57.61 190 HIS B O 1
ATOM 3119 N N . ASP B 1 193 ? 31.533 2.373 -27.134 1.00 63.50 191 ASP B N 1
ATOM 3120 C CA . ASP B 1 193 ? 32.993 2.277 -27.181 1.00 63.62 191 ASP B CA 1
ATOM 3121 C C . ASP B 1 193 ? 33.535 1.893 -25.780 1.00 64.87 191 ASP B C 1
ATOM 3122 O O . ASP B 1 193 ? 32.871 2.122 -24.764 1.00 63.11 191 ASP B O 1
ATOM 3127 N N . ILE B 1 194 ? 34.706 1.259 -25.739 1.00 63.96 192 ILE B N 1
ATOM 3128 C CA . ILE B 1 194 ? 35.360 0.898 -24.476 1.00 63.87 192 ILE B CA 1
ATOM 3129 C C . ILE B 1 194 ? 35.864 2.176 -23.786 1.00 67.36 192 ILE B C 1
ATOM 3130 O O . ILE B 1 194 ? 36.041 3.219 -24.417 1.00 66.94 192 ILE B O 1
ATOM 3135 N N . ASP B 1 195 ? 36.073 2.079 -22.480 1.00 72.32 193 ASP B N 1
ATOM 3136 C CA . ASP B 1 195 ? 36.483 3.199 -21.661 1.00 76.32 193 ASP B CA 1
ATOM 3137 C C . ASP B 1 195 ? 38.005 3.378 -21.688 1.00 76.84 193 ASP B C 1
ATOM 3138 O O . ASP B 1 195 ? 38.754 2.616 -21.073 1.00 75.12 193 ASP B O 1
ATOM 3143 N N . PHE B 1 196 ? 38.430 4.410 -22.412 1.00 80.18 194 PHE B N 1
ATOM 3144 C CA . PHE B 1 196 ? 39.824 4.877 -22.468 1.00 82.94 194 PHE B CA 1
ATOM 3145 C C . PHE B 1 196 ? 40.491 5.051 -21.089 1.00 83.16 194 PHE B C 1
ATOM 3146 O O . PHE B 1 196 ? 41.705 4.976 -20.980 1.00 82.63 194 PHE B O 1
ATOM 3154 N N . ALA B 1 197 ? 39.698 5.255 -20.037 1.00 85.04 195 ALA B N 1
ATOM 3155 C CA . ALA B 1 197 ? 40.234 5.467 -18.670 1.00 86.68 195 ALA B CA 1
ATOM 3156 C C . ALA B 1 197 ? 40.963 4.239 -18.070 1.00 85.63 195 ALA B C 1
ATOM 3157 O O . ALA B 1 197 ? 42.025 4.370 -17.448 1.00 84.88 195 ALA B O 1
ATOM 3159 N N . ASP B 1 198 ? 40.383 3.052 -18.245 1.00 82.01 196 ASP B N 1
ATOM 3160 C CA . ASP B 1 198 ? 41.019 1.820 -17.780 1.00 78.48 196 ASP B CA 1
ATOM 3161 C C . ASP B 1 198 ? 41.344 0.834 -18.915 1.00 75.65 196 ASP B C 1
ATOM 3162 O O . ASP B 1 198 ? 42.012 -0.168 -18.688 1.00 80.91 196 ASP B O 1
ATOM 3167 N N . GLY B 1 199 ? 40.879 1.112 -20.126 1.00 71.48 197 GLY B N 1
ATOM 3168 C CA . GLY B 1 199 ? 41.100 0.201 -21.249 1.00 70.30 197 GLY B CA 1
ATOM 3169 C C . GLY B 1 199 ? 40.202 -1.030 -21.187 1.00 71.17 197 GLY B C 1
ATOM 3170 O O . GLY B 1 199 ? 40.398 -1.996 -21.928 1.00 68.52 197 GLY B O 1
ATOM 3171 N N . MET B 1 200 ? 39.200 -0.984 -20.317 1.00 71.55 198 MET B N 1
ATOM 3172 C CA . MET B 1 200 ? 38.387 -2.142 -20.058 1.00 71.53 198 MET B CA 1
ATOM 3173 C C . MET B 1 200 ? 36.861 -1.931 -20.056 1.00 69.31 198 MET B C 1
ATOM 3174 O O . MET B 1 200 ? 36.171 -2.578 -20.859 1.00 67.79 198 MET B O 1
ATOM 3179 N N . THR B 1 201 ? 36.324 -1.075 -19.179 1.00 67.06 199 THR B N 1
ATOM 3180 C CA . THR B 1 201 ? 34.856 -1.016 -19.049 1.00 69.23 199 THR B CA 1
ATOM 3181 C C . THR B 1 201 ? 34.154 -0.422 -20.283 1.00 67.15 199 THR B C 1
ATOM 3182 O O . THR B 1 201 ? 34.653 0.535 -20.866 1.00 65.64 199 THR B O 1
ATOM 3186 N N . PRO B 1 202 ? 33.012 -1.026 -20.692 1.00 65.97 200 PRO B N 1
ATOM 3187 C CA . PRO B 1 202 ? 32.224 -0.613 -21.875 1.00 63.87 200 PRO B CA 1
ATOM 3188 C C . PRO B 1 202 ? 31.346 0.628 -21.627 1.00 64.07 200 PRO B C 1
ATOM 3189 O O . PRO B 1 202 ? 31.046 0.940 -20.487 1.00 68.00 200 PRO B O 1
ATOM 3193 N N . ARG B 1 203 ? 30.969 1.334 -22.693 1.00 62.19 201 ARG B N 1
ATOM 3194 C CA . ARG B 1 203 ? 29.985 2.430 -22.624 1.00 62.23 201 ARG B CA 1
ATOM 3195 C C . ARG B 1 203 ? 28.964 2.231 -23.759 1.00 58.64 201 ARG B C 1
ATOM 3196 O O . ARG B 1 203 ? 29.294 1.604 -24.767 1.00 56.91 201 ARG B O 1
ATOM 3204 N N . PHE B 1 204 ? 27.742 2.749 -23.591 1.00 59.37 202 PHE B N 1
ATOM 3205 C CA . PHE B 1 204 ? 26.583 2.354 -24.424 1.00 57.30 202 PHE B CA 1
ATOM 3206 C C . PHE B 1 204 ? 25.683 3.496 -24.866 1.00 57.42 202 PHE B C 1
ATOM 3207 O O . PHE B 1 204 ? 25.553 4.474 -24.169 1.00 61.32 202 PHE B O 1
ATOM 3215 N N . PHE B 1 205 ? 25.017 3.319 -26.004 1.00 56.27 203 PHE B N 1
ATOM 3216 C CA . PHE B 1 205 ? 24.001 4.258 -26.495 1.00 57.86 203 PHE B CA 1
ATOM 3217 C C . PHE B 1 205 ? 22.797 3.492 -27.056 1.00 59.26 203 PHE B C 1
ATOM 3218 O O . PHE B 1 205 ? 22.896 2.284 -27.339 1.00 59.66 203 PHE B O 1
ATOM 3226 N N . ARG B 1 206 ? 21.678 4.201 -27.220 1.00 58.97 204 ARG B N 1
ATOM 3227 C CA . ARG B 1 206 ? 20.480 3.639 -27.803 1.00 58.32 204 ARG B CA 1
ATOM 3228 C C . ARG B 1 206 ? 20.349 3.931 -29.302 1.00 58.60 204 ARG B C 1
ATOM 3229 O O . ARG B 1 206 ? 19.857 5.009 -29.689 1.00 62.23 204 ARG B O 1
ATOM 3237 N N . ALA B 1 207 ? 20.710 2.945 -30.131 1.00 54.91 205 ALA B N 1
ATOM 3238 C CA . ALA B 1 207 ? 20.676 3.049 -31.604 1.00 54.78 205 ALA B CA 1
ATOM 3239 C C . ALA B 1 207 ? 19.280 3.085 -32.260 1.00 58.34 205 ALA B C 1
ATOM 3240 O O . ALA B 1 207 ? 18.442 2.221 -31.995 1.00 61.86 205 ALA B O 1
ATOM 3242 N N . ARG B 1 208 ? 19.046 4.053 -33.143 1.00 59.96 206 ARG B N 1
ATOM 3243 C CA . ARG B 1 208 ? 17.831 4.054 -33.967 1.00 64.62 206 ARG B CA 1
ATOM 3244 C C . ARG B 1 208 ? 18.184 3.822 -35.441 1.00 64.73 206 ARG B C 1
ATOM 3245 O O . ARG B 1 208 ? 19.124 4.438 -35.960 1.00 65.51 206 ARG B O 1
ATOM 3253 N N . MET B 1 209 ? 17.441 2.955 -36.128 1.00 64.25 207 MET B N 1
ATOM 3254 C CA . MET B 1 209 ? 17.763 2.644 -37.529 1.00 64.19 207 MET B CA 1
ATOM 3255 C C . MET B 1 209 ? 16.669 3.069 -38.501 1.00 67.08 207 MET B C 1
ATOM 3256 O O . MET B 1 209 ? 15.552 2.544 -38.439 1.00 71.87 207 MET B O 1
ATOM 3261 N N . VAL B 1 210 ? 16.976 4.007 -39.399 1.00 64.36 208 VAL B N 1
ATOM 3262 C CA . VAL B 1 210 ? 15.984 4.431 -40.405 1.00 63.51 208 VAL B CA 1
ATOM 3263 C C . VAL B 1 210 ? 16.480 4.037 -41.785 1.00 60.15 208 VAL B C 1
ATOM 3264 O O . VAL B 1 210 ? 17.545 4.481 -42.207 1.00 58.43 208 VAL B O 1
ATOM 3268 N N . ASP B 1 211 ? 15.709 3.185 -42.465 1.00 59.71 209 ASP B N 1
ATOM 3269 C CA . ASP B 1 211 ? 16.064 2.648 -43.782 1.00 60.56 209 ASP B CA 1
ATOM 3270 C C . ASP B 1 211 ? 17.456 2.036 -43.790 1.00 59.10 209 ASP B C 1
ATOM 3271 O O . ASP B 1 211 ? 18.078 1.884 -44.849 1.00 61.71 209 ASP B O 1
ATOM 3276 N N . GLY B 1 212 ? 17.952 1.726 -42.602 1.00 56.61 210 GLY B N 1
ATOM 3277 C CA . GLY B 1 212 ? 19.260 1.121 -42.426 1.00 55.44 210 GLY B CA 1
ATOM 3278 C C . GLY B 1 212 ? 20.326 2.070 -41.913 1.00 54.55 210 GLY B C 1
ATOM 3279 O O . GLY B 1 212 ? 21.428 1.617 -41.554 1.00 51.78 210 GLY B O 1
ATOM 3280 N N . LEU B 1 213 ? 20.012 3.376 -41.905 1.00 55.30 211 LEU B N 1
ATOM 3281 C CA . LEU B 1 213 ? 20.928 4.407 -41.392 1.00 53.07 211 LEU B CA 1
ATOM 3282 C C . LEU B 1 213 ? 20.798 4.588 -39.888 1.00 53.16 211 LEU B C 1
ATOM 3283 O O . LEU B 1 213 ? 19.692 4.877 -39.391 1.00 56.74 211 LEU B O 1
ATOM 3288 N N . VAL B 1 214 ? 21.920 4.397 -39.177 1.00 49.02 212 VAL B N 1
ATOM 3289 C CA . VAL B 1 214 ? 22.032 4.607 -37.718 1.00 47.46 212 VAL B CA 1
ATOM 3290 C C . VAL B 1 214 ? 22.975 5.803 -37.475 1.00 49.24 212 VAL B C 1
ATOM 3291 O O . VAL B 1 214 ? 24.116 5.783 -37.935 1.00 52.34 212 VAL B O 1
ATOM 3295 N N . ALA B 1 215 ? 22.506 6.858 -36.812 1.00 50.43 213 ALA B N 1
ATOM 3296 C CA . ALA B 1 215 ? 23.364 8.000 -36.452 1.00 51.00 213 ALA B CA 1
ATOM 3297 C C . ALA B 1 215 ? 24.157 7.618 -35.215 1.00 52.45 213 ALA B C 1
ATOM 3298 O O . ALA B 1 215 ? 23.597 6.966 -34.327 1.00 54.79 213 ALA B O 1
ATOM 3300 N N . VAL B 1 216 ? 25.433 8.012 -35.131 1.00 52.07 214 VAL B N 1
ATOM 3301 C CA . VAL B 1 216 ? 26.265 7.621 -33.985 1.00 53.03 214 VAL B CA 1
ATOM 3302 C C . VAL B 1 216 ? 26.734 8.828 -33.190 1.00 57.83 214 VAL B C 1
ATOM 3303 O O . VAL B 1 216 ? 27.520 9.628 -33.686 1.00 60.38 214 VAL B O 1
ATOM 3307 N N . PRO B 1 217 ? 26.252 8.967 -31.942 1.00 63.09 215 PRO B N 1
ATOM 3308 C CA . PRO B 1 217 ? 26.545 10.201 -31.206 1.00 66.84 215 PRO B CA 1
ATOM 3309 C C . PRO B 1 217 ? 27.998 10.212 -30.756 1.00 68.79 215 PRO B C 1
ATOM 3310 O O . PRO B 1 217 ? 28.601 9.139 -30.604 1.00 65.45 215 PRO B O 1
ATOM 3314 N N . PRO B 1 218 ? 28.569 11.418 -30.564 1.00 73.82 216 PRO B N 1
ATOM 3315 C CA . PRO B 1 218 ? 30.003 11.583 -30.265 1.00 75.17 216 PRO B CA 1
ATOM 3316 C C . PRO B 1 218 ? 30.414 10.996 -28.920 1.00 77.98 216 PRO B C 1
ATOM 3317 O O . PRO B 1 218 ? 29.581 10.913 -28.019 1.00 85.39 216 PRO B O 1
ATOM 3321 N N . PRO B 1 219 ? 31.703 10.627 -28.770 1.00 82.69 217 PRO B N 1
ATOM 3322 C CA . PRO B 1 219 ? 32.237 9.965 -27.562 1.00 86.25 217 PRO B CA 1
ATOM 3323 C C . PRO B 1 219 ? 31.855 10.633 -26.236 1.00 92.08 217 PRO B C 1
ATOM 3324 O O . PRO B 1 219 ? 31.610 9.944 -25.249 1.00 95.29 217 PRO B O 1
ATOM 3328 N N . GLN B 1 220 ? 31.799 11.961 -26.232 1.00 100.61 218 GLN B N 1
ATOM 3329 C CA . GLN B 1 220 ? 31.483 12.741 -25.037 1.00 104.99 218 GLN B CA 1
ATOM 3330 C C . GLN B 1 220 ? 29.990 13.056 -24.890 1.00 108.18 218 GLN B C 1
ATOM 3331 O O . GLN B 1 220 ? 29.610 13.778 -23.960 1.00 113.27 218 GLN B O 1
ATOM 3337 N N . ASP B 1 221 ? 29.140 12.523 -25.772 1.00 103.54 219 ASP B N 1
ATOM 3338 C CA . ASP B 1 221 ? 27.733 12.953 -25.771 1.00 113.73 219 ASP B CA 1
ATOM 3339 C C . ASP B 1 221 ? 26.653 11.964 -25.282 1.00 118.93 219 ASP B C 1
ATOM 3340 O O . ASP B 1 221 ? 26.112 11.186 -26.086 1.00 124.42 219 ASP B O 1
ATOM 3345 N N . GLY B 1 222 ? 26.316 12.028 -23.985 1.00 120.51 220 GLY B N 1
ATOM 3346 C CA . GLY B 1 222 ? 25.153 11.307 -23.414 1.00 118.83 220 GLY B CA 1
ATOM 3347 C C . GLY B 1 222 ? 24.920 9.839 -23.800 1.00 117.88 220 GLY B C 1
ATOM 3348 O O . GLY B 1 222 ? 23.792 9.331 -23.679 1.00 103.57 220 GLY B O 1
ATOM 3349 N N . GLY B 1 223 ? 25.976 9.163 -24.281 1.00 85.65 221 GLY B N 1
ATOM 3350 C CA . GLY B 1 223 ? 26.013 7.698 -24.318 1.00 81.97 221 GLY B CA 1
ATOM 3351 C C . GLY B 1 223 ? 25.945 7.283 -22.850 1.00 95.23 221 GLY B C 1
ATOM 3352 O O . GLY B 1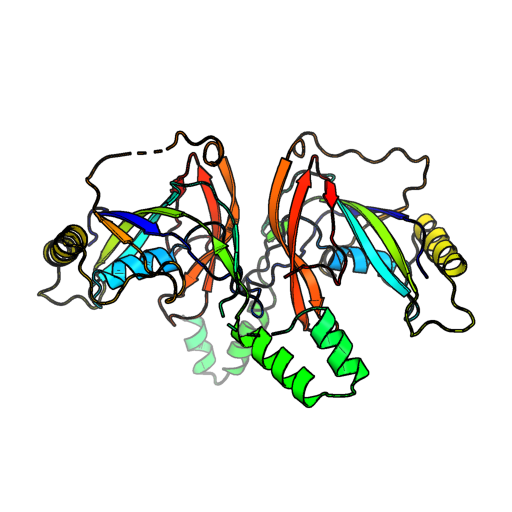 223 ? 26.131 8.121 -21.965 1.00 111.00 221 GLY B O 1
ATOM 3353 N N . VAL B 1 224 ? 25.702 6.005 -22.566 1.00 95.62 222 VAL B N 1
ATOM 3354 C CA . VAL B 1 224 ? 25.450 5.533 -21.179 1.00 92.41 222 VAL B CA 1
ATOM 3355 C C . VAL B 1 224 ? 24.403 6.358 -20.420 1.00 89.70 222 VAL B C 1
ATOM 3356 O O . VAL B 1 224 ? 23.203 6.294 -20.760 1.00 87.49 222 VAL B O 1
#